Protein 4ZBD (pdb70)

Radius of gyration: 20.76 Å; Cα contacts (8 Å, |Δi|>4): 678; chains: 2; bounding box: 50×50×58 Å

Sequence (438 aa):
SHGKKQFTLYTHKGGPNGWKVTIVLEELGLTYESIFLDFQKGEHKAPEYLKVNPNGRIPALIDHKNNDYTVWESNAIIQYLVDKYDKKDRKVSVAPGTNEYYTQLQWLYFQASGQGPYYGQAAWFSVYHPEKVPSAIERYRNEIKRVLGVLESVLSKQEFLVDGKATVADFSFLLPWNEGAAKFLLEGSQFEEEEFPATAKWHKKKLLERPAIAKVWEERAKVSSHGKQFTLYTHKGGPNGWKVTIVLEELGLTYESIFLDFQKGEHKAPEYLKVNPNGRIPALIDHKNNDYTVWESNAIIQYLVDKYDKDRKKVSVAPGTNEYYTQLQWLYFQASGQGPYYGQAAWFSVYHPEKVPSAIERYRNEIKRVLGVLESVLSKKQEFLVDGKATVADFSFLPWNEGAAKFLLEGSQFEEEFPATAKWHKKLLERPAIAKVWEERAKVS

InterPro domains:
  IPR004045 Glutathione S-transferase, N-terminal [PF02798] (6-82)
  IPR004045 Glutathione S-transferase, N-terminal [PS50404] (5-89)
  IPR004046 Glutathione S-transferase, C-terminal [PF00043] (119-207)
  IPR010987 Glutathione S-transferase, C-terminal-like [PS50405] (96-222)
  IPR036249 Thioredoxin-like superfamily [SSF52833] (6-89)
  IPR036282 Glutathione S-transferase, C-terminal domain superfamily [SSF47616] (97-217)
  IPR040079 Glutathione transferase family [SFLDS00019] (6-219)

Solvent-accessible surface area: 18292 Å² total; per-residue (Å²): 158,53,83,88,16,0,9,0,36,3,36,98,47,22,29,45,0,7,4,0,7,0,0,0,29,33,27,62,27,70,48,64,35,64,60,18,46,66,164,161,27,63,33,88,25,105,122,7,66,174,18,3,36,3,0,107,20,4,0,0,26,0,70,153,28,147,81,27,45,0,8,27,10,1,0,0,0,0,3,0,0,11,75,54,6,139,116,44,149,3,0,18,40,60,71,49,56,94,6,16,32,0,1,8,10,0,0,0,1,11,16,5,0,9,12,16,0,14,6,1,16,73,6,49,99,143,20,123,86,169,7,86,36,0,21,106,54,0,70,86,30,0,58,66,0,0,28,9,0,31,50,17,15,72,173,57,123,37,4,10,95,66,76,10,0,0,0,0,1,0,0,0,5,27,0,16,3,0,11,138,121,5,5,110,67,55,54,4,75,133,81,20,80,25,0,13,129,15,7,115,112,4,29,96,73,118,19,0,34,118,2,35,131,74,56,75,163,37,109,167,60,79,77,18,0,8,0,38,2,38,103,53,21,28,46,0,3,5,0,2,0,0,0,31,24,15,64,27,75,34,58,25,64,52,18,45,64,162,154,27,63,31,89,38,98,119,10,66,158,27,3,35,4,0,106,21,4,0,0,25,0,72,158,23,149,81,25,45,0,8,28,10,1,0,0,0,0,2,0,0,13,80,54,0,140,118,50,95,1,0,18,37,61,70,51,58,92,5,17,32,0,2,8,9,0,0,0,1,11,15,5,0,8,12,18,0,15,6,0,13,78,0,27,73,136,13,126,87,127,5,101,33,0,31,98,54,0,64,81,29,0,60,66,0,0,28,9,0,29,52,14,15,74,168,56,119,37,4,12,88,61,72,12,0,0,0,0,1,0,0,0,4,31,0,14,9,0,10,144,110,4,3,100,68,68,55,4,72,137,80,21,80,26,0,12,127,13,8,117,106,4,28,98,71,120,19,0,34,125,2,33,125,44,65,66,156,32,122

Organism: Phanerodontia chrysosporium (NCBI:txid2822231)

Secondary structure (DSSP, 8-state):
--S-SEEEEE-SSSHHHHHHHHHHHHTT--EEEEE--TTTTGGGSHHHHTT-TT--S-EEEETTTTTEEEESHHHHHHHHHHHH-TT-SSSPPTTSHHHHHHHHHHHHIIIIIHHHHHHHHIIIIISSS--HHHHHHHHHHHHHHHHHHHHHHTTSSSSSTTS--HHHHTTHHHHHHIIIIISSTTHHHHH-HHHHHHHHHHHTSHHHHHHHHHHHHH-/----SEEEEE-SSSHHHHHHHHHHHHTT--EEEEE--GGGTGGGSHHHHTT-TT--S-EEEETTTTTEEEESHHHHHHHHHHHH-TT-SSSPPTTSHHHHHHHHHHHHIIIIIHHHHHHHHIIIII-SS--HHHHHHHHHHHHHHHHHHHHHHTTSSSSSTTS--HHHHHTHHHHHHIIIIIS-TTHHHHH-HHHHHHHHHHHTSHHHHHHHHHHHHH-

Nearest PDB structures (foldseek):
  4zb8-assembly1_A  TM=1.001E+00  e=1.700E-34  Phanerodontia chrysosporium
  4zb6-assembly2_C  TM=9.912E-01  e=2.508E-31  Phanerodontia chrysosporium
  4zba-assembly2_C  TM=9.817E-01  e=4.103E-26  Phanerodontia chrysosporium
  3gx0-assembly1_A-2  TM=9.284E-01  e=1.016E-16  Escherichia coli K-12
  5hfk-assembly1_B  TM=9.288E-01  e=1.316E-16  Escherichia coli K-12

CATH classification: 3.40.30.10 (+1 more: 1.20.1050.10)

Structure (mmCIF, N/CA/C/O backbone):
data_4ZBD
#
_entry.id   4ZBD
#
_cell.length_a   93.455
_cell.length_b   50.096
_cell.length_c   97.141
_cell.angle_alpha   90.00
_cell.angle_beta   96.03
_cell.angle_gamma   90.00
#
_symmetry.space_group_name_H-M   'C 1 2 1'
#
loop_
_entity.id
_entity.type
_entity.pdbx_description
1 polymer PcUre2p6
2 non-polymer GLUTATHIONE
3 water water
#
loop_
_atom_site.group_PDB
_atom_site.id
_atom_site.type_symbol
_atom_site.label_atom_id
_atom_site.label_alt_id
_atom_site.label_comp_id
_atom_site.label_asym_id
_atom_site.label_entity_id
_atom_site.label_seq_id
_atom_site.pdbx_PDB_ins_code
_atom_site.Cartn_x
_atom_site.Cartn_y
_atom_site.Cartn_z
_atom_site.occupancy
_atom_site.B_iso_or_equiv
_atom_site.auth_seq_id
_atom_site.auth_comp_id
_atom_site.auth_asym_id
_atom_site.auth_atom_id
_atom_site.pdbx_PDB_model_num
ATOM 1 N N . SER A 1 2 ? 12.379 21.983 48.388 1.00 43.94 2 SER A N 1
ATOM 2 C CA . SER A 1 2 ? 11.537 22.234 49.549 1.00 42.06 2 SER A CA 1
ATOM 3 C C . SER A 1 2 ? 11.563 21.077 50.542 1.00 35.60 2 SER A C 1
ATOM 4 O O . SER A 1 2 ? 10.803 21.101 51.514 1.00 36.28 2 SER A O 1
ATOM 12 N N . HIS A 1 3 ? 12.434 20.081 50.333 1.00 26.48 3 HIS A N 1
ATOM 13 C CA . HIS A 1 3 ? 12.290 18.828 51.084 1.00 19.88 3 HIS A CA 1
ATOM 14 C C . HIS A 1 3 ? 13.514 17.941 51.412 1.00 18.26 3 HIS A C 1
ATOM 15 O O . HIS A 1 3 ? 13.365 16.878 52.008 1.00 19.42 3 HIS A O 1
ATOM 29 N N . GLY A 1 4 ? 14.701 18.366 51.044 1.00 16.51 4 GLY A N 1
ATOM 30 C CA . GLY A 1 4 ? 15.905 17.633 51.385 1.00 10.84 4 GLY A CA 1
ATOM 31 C C . GLY A 1 4 ? 16.217 16.374 50.583 1.00 8.89 4 GLY A C 1
ATOM 32 O O . GLY A 1 4 ? 17.209 15.723 50.873 1.00 12.56 4 GLY A O 1
ATOM 36 N N A LYS A 1 5 ? 15.373 16.027 49.613 0.32 8.74 5 LYS A N 1
ATOM 37 N N B LYS A 1 5 ? 15.387 16.046 49.594 0.68 7.57 5 LYS A N 1
ATOM 38 C CA A LYS A 1 5 ? 15.582 14.835 48.793 0.32 9.20 5 LYS A CA 1
ATOM 39 C CA B LYS A 1 5 ? 15.587 14.852 48.776 0.68 7.33 5 LYS A CA 1
ATOM 40 C C A LYS A 1 5 ? 16.152 15.243 47.442 0.32 8.32 5 LYS A C 1
ATOM 41 C C B LYS A 1 5 ? 16.136 15.241 47.421 0.68 7.52 5 LYS A C 1
ATOM 42 O O A LYS A 1 5 ? 15.892 16.344 46.960 0.32 8.35 5 LYS A O 1
ATOM 43 O O B LYS A 1 5 ? 15.827 16.309 46.900 0.68 7.15 5 LYS A O 1
ATOM 80 N N . GLN A 1 6 ? 16.914 14.350 46.815 1.00 7.01 6 GLN A N 1
ATOM 81 C CA . GLN A 1 6 ? 17.520 14.669 45.529 1.00 6.82 6 GLN A CA 1
ATOM 82 C C . GLN A 1 6 ? 16.470 14.897 44.449 1.00 6.71 6 GLN A C 1
ATOM 83 O O . GLN A 1 6 ? 16.625 15.796 43.611 1.00 7.01 6 GLN A O 1
ATOM 97 N N . PHE A 1 7 ? 15.412 14.083 44.457 1.00 5.97 7 PHE A N 1
ATOM 98 C CA . PHE A 1 7 ? 14.407 14.132 43.404 1.00 5.94 7 PHE A CA 1
ATOM 99 C C . PHE A 1 7 ? 13.034 14.452 43.934 1.00 6.26 7 PHE A C 1
ATOM 100 O O . PHE A 1 7 ? 12.657 14.051 45.033 1.00 7.43 7 PHE A O 1
ATOM 117 N N . THR A 1 8 ? 12.241 15.097 43.080 1.00 6.34 8 THR A N 1
ATOM 118 C CA . THR A 1 8 ? 10.798 15.117 43.211 1.00 6.53 8 THR A CA 1
ATOM 119 C C . THR A 1 8 ? 10.263 14.142 42.134 1.00 6.45 8 THR A C 1
ATOM 120 O O . THR A 1 8 ? 10.608 14.260 40.951 1.00 6.61 8 THR A O 1
ATOM 131 N N . LEU A 1 9 ? 9.447 13.190 42.563 1.00 6.48 9 LEU A N 1
ATOM 132 C CA . LEU A 1 9 ? 8.826 12.194 41.701 1.00 5.89 9 LEU A CA 1
ATOM 133 C C . LEU A 1 9 ? 7.330 12.403 41.742 1.00 5.98 9 LEU A C 1
ATOM 134 O O . LEU A 1 9 ? 6.689 12.184 42.772 1.00 6.69 9 LEU A O 1
ATOM 150 N N . TYR A 1 10 ? 6.756 12.806 40.606 1.00 5.78 10 TYR A N 1
ATOM 151 C CA . TYR A 1 10 ? 5.307 12.855 40.427 1.00 5.92 10 TYR A CA 1
ATOM 152 C C . TYR A 1 10 ? 4.839 11.468 40.043 1.00 5.23 10 TYR A C 1
ATOM 153 O O . TYR A 1 10 ? 5.352 10.871 39.100 1.00 6.03 10 TYR A O 1
ATOM 171 N N . THR A 1 11 ? 3.879 10.963 40.803 1.00 6.27 11 THR A N 1
ATOM 172 C CA . THR A 1 11 ? 3.493 9.577 40.713 1.00 5.34 11 THR A CA 1
ATOM 173 C C . THR A 1 11 ? 2.004 9.410 41.076 1.00 6.74 11 THR A C 1
ATOM 174 O O . THR A 1 11 ? 1.247 10.388 41.100 1.00 7.23 11 THR A O 1
ATOM 185 N N . HIS A 1 12 ? 1.601 8.164 41.270 1.00 7.07 12 HIS A N 1
ATOM 186 C CA . HIS A 1 12 ? 0.225 7.795 41.540 1.00 7.15 12 HIS A CA 1
ATOM 187 C C . HIS A 1 12 ? 0.244 6.575 42.427 1.00 8.23 12 HIS A C 1
ATOM 188 O O . HIS A 1 12 ? 1.133 5.717 42.308 1.00 8.92 12 HIS A O 1
ATOM 202 N N . LYS A 1 13 ? -0.695 6.493 43.359 1.00 8.95 13 LYS A N 1
ATOM 203 C CA . LYS A 1 13 ? -0.652 5.400 44.325 1.00 10.40 13 LYS A CA 1
ATOM 204 C C . LYS A 1 13 ? -0.896 4.018 43.723 1.00 10.62 13 LYS A C 1
ATOM 205 O O . LYS A 1 13 ? -0.284 3.049 44.159 1.00 12.25 13 LYS A O 1
ATOM 224 N N . GLY A 1 14 ? -1.782 3.926 42.737 1.00 11.58 14 GLY A N 1
ATOM 225 C CA . GLY A 1 14 ? -2.213 2.632 42.221 1.00 14.03 14 GLY A CA 1
ATOM 226 C C . GLY A 1 14 ? -1.569 2.173 40.921 1.00 13.14 14 GLY A C 1
ATOM 227 O O . GLY A 1 14 ? -1.292 0.989 40.728 1.00 15.07 14 GLY A O 1
ATOM 231 N N . GLY A 1 15 ? -1.322 3.104 40.016 1.00 11.67 15 GLY A N 1
ATOM 232 C CA . GLY A 1 15 ? -0.861 2.734 38.692 1.00 10.04 15 GLY A CA 1
ATOM 233 C C . GLY A 1 15 ? 0.545 2.155 38.694 1.00 8.29 15 GLY A C 1
ATOM 234 O O . GLY A 1 15 ? 1.309 2.387 39.600 1.00 10.66 15 GLY A O 1
ATOM 238 N N . PRO A 1 16 ? 0.913 1.399 37.663 1.00 7.65 16 PRO A N 1
ATOM 239 C CA . PRO A 1 16 ? 2.212 0.722 37.684 1.00 7.09 16 PRO A CA 1
ATOM 240 C C . PRO A 1 16 ? 3.436 1.609 37.396 1.00 5.88 16 PRO A C 1
ATOM 241 O O . PRO A 1 16 ? 4.531 1.281 37.844 1.00 7.03 16 PRO A O 1
ATOM 252 N N . ASN A 1 17 ? 3.267 2.700 36.660 1.00 6.07 17 ASN A N 1
ATOM 253 C CA . ASN A 1 17 ? 4.430 3.343 36.057 1.00 5.72 17 ASN A CA 1
ATOM 254 C C . ASN A 1 17 ? 5.253 4.216 36.983 1.00 5.02 17 ASN A C 1
ATOM 255 O O . ASN A 1 17 ? 6.459 4.348 36.783 1.00 6.33 17 ASN A O 1
ATOM 266 N N . GLY A 1 18 ? 4.626 4.793 37.997 1.00 5.75 18 GLY A N 1
ATOM 267 C CA . GLY A 1 18 ? 5.393 5.499 39.015 1.00 5.56 18 GLY A CA 1
ATOM 268 C C . GLY A 1 18 ? 6.180 4.537 39.881 1.00 5.38 18 GLY A C 1
ATOM 269 O O . GLY A 1 18 ? 7.333 4.776 40.216 1.00 6.30 18 GLY A O 1
ATOM 273 N N . TRP A 1 19 ? 5.561 3.422 40.263 1.00 5.54 19 TRP A N 1
ATOM 274 C CA . TRP A 1 19 ? 6.259 2.410 41.024 1.00 6.29 19 TRP A CA 1
ATOM 275 C C . TRP A 1 19 ? 7.458 1.848 40.261 1.00 5.85 19 TRP A C 1
ATOM 276 O O . TRP A 1 19 ? 8.473 1.510 40.855 1.00 5.82 19 TRP A O 1
ATOM 297 N N . LYS A 1 20 ? 7.345 1.750 38.943 1.00 5.21 20 LYS A N 1
ATOM 298 C CA . LYS A 1 20 ? 8.463 1.330 38.109 1.00 4.77 20 LYS A CA 1
ATOM 299 C C . LYS A 1 20 ? 9.708 2.188 38.343 1.00 4.99 20 LYS A C 1
ATOM 300 O O . LYS A 1 20 ? 10.820 1.687 38.496 1.00 5.62 20 LYS A O 1
ATOM 319 N N . VAL A 1 21 ? 9.519 3.495 38.339 1.00 5.05 21 VAL A N 1
ATOM 320 C CA . VAL A 1 21 ? 10.627 4.404 38.596 1.00 4.82 21 VAL A CA 1
ATOM 321 C C . VAL A 1 21 ? 11.107 4.312 40.062 1.00 5.15 21 VAL A C 1
ATOM 322 O O . VAL A 1 21 ? 12.309 4.333 40.321 1.00 5.61 21 VAL A O 1
ATOM 335 N N . THR A 1 22 ? 10.180 4.183 40.993 1.00 5.56 22 THR A N 1
ATOM 336 C CA . THR A 1 22 ? 10.521 4.092 42.400 1.00 5.54 22 THR A CA 1
ATOM 337 C C . THR A 1 22 ? 11.443 2.892 42.656 1.00 5.15 22 THR A C 1
ATOM 338 O O . THR A 1 22 ? 12.382 2.991 43.430 1.00 5.76 22 THR A O 1
ATOM 349 N N . ILE A 1 23 ? 11.172 1.771 42.001 1.00 5.45 23 ILE A N 1
ATOM 350 C CA . ILE A 1 23 ? 12.051 0.604 42.077 1.00 6.14 23 ILE A CA 1
ATOM 351 C C . ILE A 1 23 ? 13.501 0.973 41.765 1.00 5.33 23 ILE A C 1
ATOM 352 O O . ILE A 1 23 ? 14.419 0.588 42.488 1.00 5.76 23 ILE A O 1
ATOM 368 N N . VAL A 1 24 ? 13.700 1.731 40.700 1.00 5.38 24 VAL A N 1
ATOM 369 C CA . VAL A 1 24 ? 15.027 2.078 40.262 1.00 6.14 24 VAL A CA 1
ATOM 370 C C . VAL A 1 24 ? 15.672 3.073 41.226 1.00 5.52 24 VAL A C 1
ATOM 371 O O . VAL A 1 24 ? 16.844 2.931 41.586 1.00 5.82 24 VAL A O 1
ATOM 384 N N . LEU A 1 25 ? 14.918 4.080 41.667 1.00 5.78 25 LEU A N 1
ATOM 385 C CA . LEU A 1 25 ? 15.437 5.023 42.649 1.00 5.98 25 LEU A CA 1
ATOM 386 C C . LEU A 1 25 ? 15.940 4.287 43.886 1.00 6.61 25 LEU A C 1
ATOM 387 O O . LEU A 1 25 ? 17.018 4.577 44.398 1.00 6.81 25 LEU A O 1
ATOM 403 N N . GLU A 1 26 ? 15.164 3.324 44.369 1.00 6.42 26 GLU A N 1
ATOM 404 C CA . GLU A 1 26 ? 15.541 2.587 45.572 1.00 6.64 26 GLU A CA 1
ATOM 405 C C . GLU A 1 26 ? 16.726 1.668 45.310 1.00 6.57 26 GLU A C 1
ATOM 406 O O . GLU A 1 26 ? 17.631 1.607 46.136 1.00 7.46 26 GLU A O 1
ATOM 418 N N . GLU A 1 27 ? 16.735 0.950 44.194 1.00 6.10 27 GLU A N 1
ATOM 419 C CA . GLU A 1 27 ? 17.893 0.133 43.844 1.00 6.57 27 GLU A CA 1
ATOM 420 C C . GLU A 1 27 ? 19.169 0.950 43.796 1.00 6.66 27 GLU A C 1
ATOM 421 O O . GLU A 1 27 ? 20.224 0.448 44.149 1.00 8.45 27 GLU A O 1
ATOM 433 N N . LEU A 1 28 ? 19.078 2.209 43.382 1.00 6.40 28 LEU A N 1
ATOM 434 C CA . LEU A 1 28 ? 20.255 3.080 43.297 1.00 6.84 28 LEU A CA 1
ATOM 435 C C . LEU A 1 28 ? 20.570 3.829 44.597 1.00 6.81 28 LEU A C 1
ATOM 436 O O . LEU A 1 28 ? 21.534 4.594 44.665 1.00 8.28 28 LEU A O 1
ATOM 452 N N . GLY A 1 29 ? 19.768 3.606 45.630 1.00 6.92 29 GLY A N 1
ATOM 453 C CA . GLY A 1 29 ? 20.014 4.256 46.909 1.00 7.95 29 GLY A CA 1
ATOM 454 C C . GLY A 1 29 ? 19.810 5.765 46.907 1.00 8.09 29 GLY A C 1
ATOM 455 O O . GLY A 1 29 ? 20.431 6.468 47.682 1.00 9.77 29 GLY A O 1
ATOM 459 N N . LEU A 1 30 ? 18.930 6.264 46.048 1.00 7.13 30 LEU A N 1
ATOM 460 C CA . LEU A 1 30 ? 18.709 7.686 45.880 1.00 7.09 30 LEU A CA 1
ATOM 461 C C . LEU A 1 30 ? 17.525 8.138 46.720 1.00 7.93 30 LEU A C 1
ATOM 462 O O . LEU A 1 30 ? 16.625 7.349 47.045 1.00 9.01 30 LEU A O 1
ATOM 478 N N . THR A 1 31 ? 17.507 9.423 47.070 1.00 7.40 31 THR A N 1
ATOM 479 C CA . THR A 1 31 ? 16.426 9.980 47.882 1.00 7.65 31 THR A CA 1
ATOM 480 C C . THR A 1 31 ? 15.431 10.735 47.009 1.00 7.14 31 THR A C 1
ATOM 481 O O . THR A 1 31 ? 15.802 11.395 46.024 1.00 6.95 31 THR A O 1
ATOM 492 N N . TYR A 1 32 ? 14.157 10.628 47.365 1.00 7.63 32 TYR A N 1
ATOM 493 C CA . TYR A 1 32 ? 13.090 11.181 46.545 1.00 6.78 32 TYR A CA 1
ATOM 494 C C . TYR A 1 32 ? 11.880 11.509 47.397 1.00 7.65 32 TYR A C 1
ATOM 495 O O . TYR A 1 32 ? 11.580 10.825 48.366 1.00 9.74 32 TYR A O 1
ATOM 513 N N . GLU A 1 33 ? 11.199 12.576 47.003 1.00 7.45 33 GLU A N 1
ATOM 514 C CA . GLU A 1 33 ? 9.912 12.981 47.544 1.00 8.12 33 GLU A CA 1
ATOM 515 C C . GLU A 1 33 ? 8.862 12.596 46.521 1.00 7.46 33 GLU A C 1
ATOM 516 O O . GLU A 1 33 ? 8.912 13.066 45.394 1.00 9.16 33 GLU A O 1
ATOM 528 N N . SER A 1 34 ? 7.942 11.718 46.907 1.00 7.83 34 SER A N 1
ATOM 529 C CA . SER A 1 34 ? 6.869 11.290 46.019 1.00 7.59 34 SER A CA 1
ATOM 530 C C . SER A 1 34 ? 5.667 12.188 46.198 1.00 7.66 34 SER A C 1
ATOM 531 O O . SER A 1 34 ? 5.170 12.368 47.307 1.00 10.66 34 SER A O 1
ATOM 539 N N . ILE A 1 35 ? 5.215 12.763 45.086 1.00 7.46 35 ILE A N 1
ATOM 540 C CA . ILE A 1 35 ? 3.999 13.543 45.047 1.00 8.84 35 ILE A CA 1
ATOM 541 C C . ILE A 1 35 ? 2.967 12.675 44.316 1.00 7.62 35 ILE A C 1
ATOM 542 O O . ILE A 1 35 ? 3.079 12.439 43.106 1.00 7.67 35 ILE A O 1
ATOM 558 N N . PHE A 1 36 ? 1.993 12.159 45.061 1.00 7.82 36 PHE A N 1
ATOM 559 C CA . PHE A 1 36 ? 0.969 11.262 44.497 1.00 8.81 36 PHE A CA 1
ATOM 560 C C . PHE A 1 36 ? -0.183 12.116 43.979 1.00 8.89 36 PHE A C 1
ATOM 561 O O . PHE A 1 36 ? -0.871 12.766 44.761 1.00 12.35 36 PHE A O 1
ATOM 578 N N . LEU A 1 37 ? -0.389 12.121 42.669 1.00 8.51 37 LEU A N 1
ATOM 579 C CA . LEU A 1 37 ? -1.461 12.920 42.075 1.00 9.99 37 LEU A CA 1
ATOM 580 C C . LEU A 1 37 ? -2.786 12.195 42.206 1.00 10.87 37 LEU A C 1
ATOM 581 O O . LEU A 1 37 ? -2.871 10.965 42.105 1.00 12.52 37 LEU A O 1
ATOM 597 N N . ASP A 1 38 ? -3.824 12.983 42.422 1.00 13.04 38 ASP A N 1
ATOM 598 C CA . ASP A 1 38 ? -5.189 12.478 42.518 1.00 15.75 38 ASP A CA 1
ATOM 599 C C . ASP A 1 38 ? -5.863 12.628 41.166 1.00 14.22 38 ASP A C 1
ATOM 600 O O . ASP A 1 38 ? -6.212 13.739 40.752 1.00 13.05 38 ASP A O 1
ATOM 609 N N . PHE A 1 39 ? -6.000 11.516 40.452 1.00 14.18 39 PHE A N 1
ATOM 610 C CA . PHE A 1 39 ? -6.572 11.550 39.109 1.00 12.77 39 PHE A CA 1
ATOM 611 C C . PHE A 1 39 ? -8.060 11.895 39.154 1.00 13.50 39 PHE A C 1
ATOM 612 O O . PHE A 1 39 ? -8.582 12.506 38.233 1.00 14.05 39 PHE A O 1
ATOM 629 N N . GLN A 1 40 ? -8.757 11.520 40.222 1.00 15.75 40 GLN A N 1
ATOM 630 C CA . GLN A 1 40 ? -10.194 11.789 40.311 1.00 19.06 40 GLN A CA 1
ATOM 631 C C . GLN A 1 40 ? -10.449 13.286 40.416 1.00 18.32 40 GLN A C 1
ATOM 632 O O . GLN A 1 40 ? -11.503 13.774 39.999 1.00 19.92 40 GLN A O 1
ATOM 646 N N . LYS A 1 41 ? -9.486 14.013 40.973 1.00 16.94 41 LYS A N 1
ATOM 647 C CA . LYS A 1 41 ? -9.555 15.471 41.042 1.00 17.00 41 LYS A CA 1
ATOM 648 C C . LYS A 1 41 ? -8.935 16.142 39.808 1.00 15.64 41 LYS A C 1
ATOM 649 O O . LYS A 1 41 ? -8.866 17.367 39.734 1.00 17.20 41 LYS A O 1
ATOM 668 N N . GLY A 1 42 ? -8.487 15.346 38.845 1.00 13.19 42 GLY A N 1
ATOM 669 C CA . GLY A 1 42 ? -7.907 15.864 37.619 1.00 11.71 42 GLY A CA 1
ATOM 670 C C . GLY A 1 42 ? -6.552 16.514 37.782 1.00 10.69 42 GLY A C 1
ATOM 671 O O . GLY A 1 42 ? -6.160 17.326 36.947 1.00 9.63 42 GLY A O 1
ATOM 675 N N . GLU A 1 43 ? -5.824 16.166 38.835 1.00 10.40 43 GLU A N 1
ATOM 676 C CA . GLU A 1 43 ? -4.569 16.849 39.104 1.00 9.61 43 GLU A CA 1
ATOM 677 C C . GLU A 1 43 ? -3.524 16.638 37.989 1.00 9.06 43 GLU A C 1
ATOM 678 O O . GLU A 1 43 ? -2.672 17.490 37.765 1.00 9.73 43 GLU A O 1
ATOM 690 N N . HIS A 1 44 ? -3.566 15.487 37.335 1.00 8.60 44 HIS A N 1
ATOM 691 C CA . HIS A 1 44 ? -2.636 15.197 36.251 1.00 8.07 44 HIS A CA 1
ATOM 692 C C . HIS A 1 44 ? -2.906 16.007 34.997 1.00 7.43 44 HIS A C 1
ATOM 693 O O . HIS A 1 44 ? -2.056 16.067 34.116 1.00 7.17 44 HIS A O 1
ATOM 707 N N . LYS A 1 45 ? -4.093 16.615 34.923 1.00 7.67 45 LYS A N 1
ATOM 708 C CA . LYS A 1 45 ? -4.457 17.436 33.784 1.00 8.48 45 LYS A CA 1
ATOM 709 C C . LYS A 1 45 ? -4.505 18.918 34.121 1.00 9.84 45 LYS A C 1
ATOM 710 O O . LYS A 1 45 ? -4.798 19.729 33.244 1.00 11.18 45 LYS A O 1
ATOM 729 N N . ALA A 1 46 ? -4.184 19.266 35.363 1.00 8.67 46 ALA A N 1
ATOM 730 C CA . ALA A 1 46 ? -4.217 20.647 35.816 1.00 10.56 46 ALA A CA 1
ATOM 731 C C . ALA A 1 46 ? -2.992 21.393 35.308 1.00 9.85 46 ALA A C 1
ATOM 732 O O . ALA A 1 46 ? -1.917 20.815 35.137 1.00 7.95 46 ALA A O 1
ATOM 739 N N . PRO A 1 47 ? -3.134 22.700 35.078 1.00 11.89 47 PRO A N 1
ATOM 740 C CA . PRO A 1 47 ? -2.007 23.497 34.564 1.00 11.81 47 PRO A CA 1
ATOM 741 C C . PRO A 1 47 ? -0.723 23.363 35.393 1.00 10.00 47 PRO A C 1
ATOM 742 O O . PRO A 1 47 ? 0.376 23.343 34.826 1.00 9.72 47 PRO A O 1
ATOM 753 N N . GLU A 1 48 ? -0.865 23.238 36.710 1.00 10.71 48 GLU A N 1
ATOM 754 C CA . GLU A 1 48 ? 0.275 23.094 37.610 1.00 11.56 48 GLU A CA 1
ATOM 755 C C . GLU A 1 48 ? 1.127 21.875 37.270 1.00 9.14 48 GLU A C 1
ATOM 756 O O . GLU A 1 48 ? 2.336 21.898 37.466 1.00 11.63 48 GLU A O 1
ATOM 768 N N . TYR A 1 49 ? 0.501 20.808 36.793 1.00 7.70 49 TYR A N 1
ATOM 769 C CA . TYR A 1 49 ? 1.255 19.620 36.404 1.00 6.91 49 TYR A CA 1
ATOM 770 C C . TYR A 1 49 ? 1.620 19.617 34.918 1.00 6.38 49 TYR A C 1
ATOM 771 O O . TYR A 1 49 ? 2.660 19.068 34.544 1.00 6.51 49 TYR A O 1
ATOM 789 N N . LEU A 1 50 ? 0.787 20.216 34.070 1.00 6.84 50 LEU A N 1
ATOM 790 C CA . LEU A 1 50 ? 1.109 20.245 32.648 1.00 7.47 50 LEU A CA 1
ATOM 791 C C . LEU A 1 50 ? 2.422 20.955 32.362 1.00 7.21 50 LEU A C 1
ATOM 792 O O . LEU A 1 50 ? 3.080 20.638 31.367 1.00 7.82 50 LEU A O 1
ATOM 808 N N . LYS A 1 51 ? 2.810 21.911 33.212 1.00 7.75 51 LYS A N 1
ATOM 809 C CA . LYS A 1 51 ? 4.126 22.556 33.048 1.00 8.42 51 LYS A CA 1
ATOM 810 C C . LYS A 1 51 ? 5.281 21.598 33.334 1.00 7.14 51 LYS A C 1
ATOM 811 O O . LYS A 1 51 ? 6.393 21.847 32.900 1.00 9.76 51 LYS A O 1
ATOM 830 N N . VAL A 1 52 ? 5.007 20.519 34.063 1.00 5.92 52 VAL A N 1
ATOM 831 C CA . VAL A 1 52 ? 5.998 19.488 34.345 1.00 6.15 52 VAL A CA 1
ATOM 832 C C . VAL A 1 52 ? 5.999 18.426 33.243 1.00 5.36 52 VAL A C 1
ATOM 833 O O . VAL A 1 52 ? 7.056 18.088 32.713 1.00 6.62 52 VAL A O 1
ATOM 846 N N . ASN A 1 53 ? 4.812 17.944 32.872 1.00 5.68 53 ASN A N 1
ATOM 847 C CA . ASN A 1 53 ? 4.681 16.987 31.782 1.00 5.19 53 ASN A CA 1
ATOM 848 C C . ASN A 1 53 ? 3.483 17.395 30.941 1.00 5.40 53 ASN A C 1
ATOM 849 O O . ASN A 1 53 ? 2.352 17.250 31.379 1.00 4.98 53 ASN A O 1
ATOM 860 N N . PRO A 1 54 ? 3.729 17.927 29.728 1.00 5.04 54 PRO A N 1
ATOM 861 C CA . PRO A 1 54 ? 2.596 18.366 28.908 1.00 5.02 54 PRO A CA 1
ATOM 862 C C . PRO A 1 54 ? 1.678 17.213 28.469 1.00 4.98 54 PRO A C 1
ATOM 863 O O . PRO A 1 54 ? 0.554 17.495 28.033 1.00 5.65 54 PRO A O 1
ATOM 874 N N . ASN A 1 55 ? 2.129 15.967 28.582 1.00 4.53 55 ASN A N 1
ATOM 875 C CA . ASN A 1 55 ? 1.276 14.826 28.324 1.00 4.46 55 ASN A CA 1
ATOM 876 C C . ASN A 1 55 ? 0.257 14.604 29.433 1.00 4.66 55 ASN A C 1
ATOM 877 O O . ASN A 1 55 ? -0.708 13.882 29.246 1.00 5.02 55 ASN A O 1
ATOM 888 N N . GLY A 1 56 ? 0.490 15.155 30.618 1.00 4.51 56 GLY A N 1
ATOM 889 C CA . GLY A 1 56 ? -0.507 15.001 31.659 1.00 4.69 56 GLY A CA 1
ATOM 890 C C . GLY A 1 56 ? -0.648 13.566 32.152 1.00 4.87 56 GLY A C 1
ATOM 891 O O . GLY A 1 56 ? -1.757 13.097 32.430 1.00 5.89 56 GLY A O 1
ATOM 895 N N . ARG A 1 57 ? 0.476 12.854 32.253 1.00 4.78 57 ARG A N 1
ATOM 896 C CA . ARG A 1 57 ? 0.544 11.514 32.811 1.00 4.45 57 ARG A CA 1
ATOM 897 C C . ARG A 1 57 ? 1.738 11.444 33.742 1.00 4.56 57 ARG A C 1
ATOM 898 O O . ARG A 1 57 ? 2.680 12.240 33.613 1.00 5.35 57 ARG A O 1
ATOM 919 N N . ILE A 1 58 ? 1.691 10.537 34.693 1.00 4.68 58 ILE A N 1
ATOM 920 C CA . ILE A 1 58 ? 2.819 10.277 35.575 1.00 4.63 58 ILE A CA 1
ATOM 921 C C . ILE A 1 58 ? 3.554 9.039 35.061 1.00 4.25 58 ILE A C 1
ATOM 922 O O . ILE A 1 58 ? 2.971 8.194 34.403 1.00 5.00 58 ILE A O 1
ATOM 938 N N . PRO A 1 59 ? 4.838 8.885 35.401 1.00 4.31 59 PRO A N 1
ATOM 939 C CA . PRO A 1 59 ? 5.643 9.728 36.268 1.00 4.33 59 PRO A CA 1
ATOM 940 C C . PRO A 1 59 ? 6.367 10.875 35.544 1.00 4.52 59 PRO A C 1
ATOM 941 O O . PRO A 1 59 ? 6.504 10.899 34.314 1.00 4.94 59 PRO A O 1
ATOM 952 N N . ALA A 1 60 ? 6.855 11.800 36.363 1.00 4.27 60 ALA A N 1
ATOM 953 C CA . ALA A 1 60 ? 7.797 12.839 35.946 1.00 5.42 60 ALA A CA 1
ATOM 954 C C . ALA A 1 60 ? 8.803 12.996 37.094 1.00 4.44 60 ALA A C 1
ATOM 955 O O . ALA A 1 60 ? 8.440 12.817 38.262 1.00 5.78 60 ALA A O 1
ATOM 962 N N . LEU A 1 61 ? 10.039 13.323 36.759 1.00 4.66 61 LEU A N 1
ATOM 963 C CA . LEU A 1 61 ? 11.127 13.438 37.717 1.00 5.24 61 LEU A CA 1
ATOM 964 C C . LEU A 1 61 ? 11.828 14.786 37.594 1.00 5.42 61 LEU A C 1
ATOM 965 O O . LEU A 1 61 ? 12.129 15.217 36.471 1.00 6.00 61 LEU A O 1
ATOM 981 N N . ILE A 1 62 ? 12.086 15.436 38.733 1.00 5.14 62 ILE A N 1
ATOM 982 C CA . ILE A 1 62 ? 12.910 16.638 38.801 1.00 5.67 62 ILE A CA 1
ATOM 983 C C . ILE A 1 62 ? 14.138 16.314 39.635 1.00 5.57 62 ILE A C 1
ATOM 984 O O . ILE A 1 62 ? 14.019 15.812 40.751 1.00 6.16 62 ILE A O 1
ATOM 1000 N N . ASP A 1 63 ? 15.317 16.569 39.069 1.00 5.64 63 ASP A N 1
ATOM 1001 C CA . ASP A 1 63 ? 16.582 16.271 39.731 1.00 5.02 63 ASP A CA 1
ATOM 1002 C C . ASP A 1 63 ? 17.137 17.575 40.316 1.00 6.42 63 ASP A C 1
ATOM 1003 O O . ASP A 1 63 ? 17.728 18.407 39.618 1.00 6.56 63 ASP A O 1
ATOM 1012 N N . HIS A 1 64 ? 16.983 17.715 41.620 1.00 6.03 64 HIS A N 1
ATOM 1013 C CA . HIS A 1 64 ? 17.423 18.923 42.304 1.00 6.76 64 HIS A CA 1
ATOM 1014 C C . HIS A 1 64 ? 18.921 19.012 42.487 1.00 8.05 64 HIS A C 1
ATOM 1015 O O . HIS A 1 64 ? 19.398 20.050 42.933 1.00 11.17 64 HIS A O 1
ATOM 1029 N N . LYS A 1 65 ? 19.661 17.966 42.116 1.00 7.69 65 LYS A N 1
ATOM 1030 C CA . LYS A 1 65 ? 21.118 18.029 42.075 1.00 8.70 65 LYS A CA 1
ATOM 1031 C C . LYS A 1 65 ? 21.646 18.138 40.652 1.00 10.67 65 LYS A C 1
ATOM 1032 O O . LYS A 1 65 ? 22.855 17.982 40.416 1.00 14.41 65 LYS A O 1
ATOM 1051 N N . ASN A 1 66 ? 20.746 18.436 39.708 1.00 8.61 66 ASN A N 1
ATOM 1052 C CA . ASN A 1 66 ? 21.121 18.747 38.344 1.00 8.30 66 ASN A CA 1
ATOM 1053 C C . ASN A 1 66 ? 20.298 19.942 37.849 1.00 8.07 66 ASN A C 1
ATOM 1054 O O . ASN A 1 66 ? 19.632 19.877 36.809 1.00 9.41 66 ASN A O 1
ATOM 1065 N N . ASN A 1 67 ? 20.335 21.027 38.618 1.00 9.76 67 ASN A N 1
ATOM 1066 C CA . ASN A 1 67 ? 19.674 22.283 38.258 1.00 10.52 67 ASN A CA 1
ATOM 1067 C C . ASN A 1 67 ? 18.194 22.122 37.918 1.00 9.56 67 ASN A C 1
ATOM 1068 O O . ASN A 1 67 ? 17.657 22.769 37.024 1.00 11.01 67 ASN A O 1
ATOM 1079 N N . ASP A 1 68 ? 17.534 21.234 38.645 1.00 8.17 68 ASP A N 1
ATOM 1080 C CA . ASP A 1 68 ? 16.115 20.978 38.488 1.00 8.15 68 ASP A CA 1
ATOM 1081 C C . ASP A 1 68 ? 15.760 20.486 37.087 1.00 7.23 68 ASP A C 1
ATOM 1082 O O . ASP A 1 68 ? 14.625 20.698 36.609 1.00 7.47 68 ASP A O 1
ATOM 1091 N N . TYR A 1 69 ? 16.696 19.763 36.463 1.00 7.18 69 TYR A N 1
ATOM 1092 C CA . TYR A 1 69 ? 16.419 19.098 35.204 1.00 6.55 69 TYR A CA 1
ATOM 1093 C C . TYR A 1 69 ? 15.199 18.200 35.385 1.00 5.54 69 TYR A C 1
ATOM 1094 O O . TYR A 1 69 ? 15.112 17.444 36.354 1.00 6.09 69 TYR A O 1
ATOM 1112 N N . THR A 1 70 ? 14.266 18.296 34.441 1.00 5.04 70 THR A N 1
ATOM 1113 C CA . THR A 1 70 ? 12.992 17.582 34.506 1.00 5.44 70 THR A CA 1
ATOM 1114 C C . THR A 1 70 ? 12.837 16.680 33.302 1.00 4.62 70 THR A C 1
ATOM 1115 O O . THR A 1 70 ? 13.060 17.112 32.167 1.00 5.53 70 THR A O 1
ATOM 1126 N N . VAL A 1 71 ? 12.423 15.438 33.555 1.00 4.78 71 VAL A N 1
ATOM 1127 C CA . VAL A 1 71 ? 12.243 14.462 32.498 1.00 4.86 71 VAL A CA 1
ATOM 1128 C C . VAL A 1 71 ? 11.034 13.583 32.839 1.00 4.00 71 VAL A C 1
ATOM 1129 O O . VAL A 1 71 ? 10.788 13.269 33.995 1.00 4.56 71 VAL A O 1
ATOM 1142 N N . TRP A 1 72 ? 10.269 13.244 31.815 1.00 3.60 72 TRP A N 1
ATOM 1143 C CA . TRP A 1 72 ? 9.113 12.367 31.934 1.00 3.37 72 TRP A CA 1
ATOM 1144 C C . TRP A 1 72 ? 9.247 11.212 30.931 1.00 3.47 72 TRP A C 1
ATOM 1145 O O . TRP A 1 72 ? 10.230 11.149 30.181 1.00 4.30 72 TRP A O 1
ATOM 1166 N N . GLU A 1 73 ? 8.266 10.304 30.991 1.00 3.29 73 GLU A N 1
ATOM 1167 C CA . GLU A 1 73 ? 8.287 8.931 30.465 1.00 3.47 73 GLU A CA 1
ATOM 1168 C C . GLU A 1 73 ? 9.121 8.065 31.393 1.00 3.45 73 GLU A C 1
ATOM 1169 O O . GLU A 1 73 ? 10.316 8.272 31.548 1.00 4.00 73 GLU A O 1
ATOM 1181 N N . SER A 1 74 ? 8.487 7.092 32.015 1.00 3.36 74 SER A N 1
ATOM 1182 C CA . SER A 1 74 ? 9.144 6.253 33.012 1.00 3.97 74 SER A CA 1
ATOM 1183 C C . SER A 1 74 ? 10.470 5.677 32.506 1.00 3.57 74 SER A C 1
ATOM 1184 O O . SER A 1 74 ? 11.443 5.655 33.271 1.00 4.02 74 SER A O 1
ATOM 1192 N N . ASN A 1 75 ? 10.538 5.182 31.271 1.00 3.48 75 ASN A N 1
ATOM 1193 C CA . ASN A 1 75 ? 11.766 4.512 30.862 1.00 3.41 75 ASN A CA 1
ATOM 1194 C C . ASN A 1 75 ? 12.863 5.481 30.428 1.00 3.36 75 ASN A C 1
ATOM 1195 O O . ASN A 1 75 ? 14.033 5.123 30.421 1.00 4.14 75 ASN A O 1
ATOM 1206 N N . ALA A 1 76 ? 12.484 6.714 30.077 1.00 3.26 76 ALA A N 1
ATOM 1207 C CA . ALA A 1 76 ? 13.473 7.785 29.863 1.00 3.40 76 ALA A CA 1
ATOM 1208 C C . ALA A 1 76 ? 14.057 8.225 31.216 1.00 3.78 76 ALA A C 1
ATOM 1209 O O . ALA A 1 76 ? 15.273 8.402 31.351 1.00 3.88 76 ALA A O 1
ATOM 1216 N N . ILE A 1 77 ? 13.189 8.382 32.207 1.00 3.85 77 ILE A N 1
ATOM 1217 C CA . ILE A 1 77 ? 13.628 8.669 33.565 1.00 3.99 77 ILE A CA 1
ATOM 1218 C C . ILE A 1 77 ? 14.593 7.581 34.033 1.00 3.98 77 ILE A C 1
ATOM 1219 O O . ILE A 1 77 ? 15.666 7.886 34.583 1.00 3.79 77 ILE A O 1
ATOM 1235 N N . ILE A 1 78 ? 14.211 6.322 33.853 1.00 3.63 78 ILE A N 1
ATOM 1236 C CA . ILE A 1 78 ? 15.046 5.228 34.326 1.00 4.35 78 ILE A CA 1
ATOM 1237 C C . ILE A 1 78 ? 16.417 5.255 33.651 1.00 3.87 78 ILE A C 1
ATOM 1238 O O . ILE A 1 78 ? 17.448 5.049 34.309 1.00 4.38 78 ILE A O 1
ATOM 1254 N N . GLN A 1 79 ? 16.463 5.527 32.347 1.00 3.72 79 GLN A N 1
ATOM 1255 C CA . GLN A 1 79 ? 17.752 5.597 31.642 1.00 4.15 79 GLN A CA 1
ATOM 1256 C C . GLN A 1 79 ? 18.624 6.717 32.199 1.00 3.63 79 GLN A C 1
ATOM 1257 O O . GLN A 1 79 ? 19.827 6.541 32.392 1.00 4.43 79 GLN A O 1
ATOM 1271 N N . TYR A 1 80 ? 18.034 7.890 32.420 1.00 3.98 80 TYR A N 1
ATOM 1272 C CA . TYR A 1 80 ? 18.716 9.010 33.020 1.00 4.35 80 TYR A CA 1
ATOM 1273 C C . TYR A 1 80 ? 19.313 8.586 34.368 1.00 4.45 80 TYR A C 1
ATOM 1274 O O . TYR A 1 80 ? 20.488 8.849 34.645 1.00 5.20 80 TYR A O 1
ATOM 1292 N N . LEU A 1 81 ? 18.498 7.961 35.204 1.00 4.04 81 LEU A N 1
ATOM 1293 C CA . LEU A 1 81 ? 18.947 7.586 36.528 1.00 4.93 81 LEU A CA 1
ATOM 1294 C C . LEU A 1 81 ? 20.134 6.606 36.490 1.00 4.32 81 LEU A C 1
ATOM 1295 O O . LEU A 1 81 ? 21.126 6.807 37.228 1.00 5.29 81 LEU A O 1
ATOM 1311 N N . VAL A 1 82 ? 20.048 5.542 35.695 1.00 4.90 82 VAL A N 1
ATOM 1312 C CA . VAL A 1 82 ? 21.161 4.606 35.702 1.00 4.96 82 VAL A CA 1
ATOM 1313 C C . VAL A 1 82 ? 22.377 5.164 34.992 1.00 4.37 82 VAL A C 1
ATOM 1314 O O . VAL A 1 82 ? 23.511 4.920 35.429 1.00 5.54 82 VAL A O 1
ATOM 1327 N N . ASP A 1 83 ? 22.197 5.949 33.942 1.00 5.04 83 ASP A N 1
ATOM 1328 C CA . ASP A 1 83 ? 23.356 6.432 33.211 1.00 4.84 83 ASP A CA 1
ATOM 1329 C C . ASP A 1 83 ? 24.148 7.424 34.059 1.00 5.40 83 ASP A C 1
ATOM 1330 O O . ASP A 1 83 ? 25.377 7.428 34.022 1.00 7.12 83 ASP A O 1
ATOM 1339 N N . LYS A 1 84 ? 23.449 8.260 34.816 1.00 5.62 84 LYS A N 1
ATOM 1340 C CA . LYS A 1 84 ? 24.107 9.264 35.639 1.00 6.94 84 LYS A CA 1
ATOM 1341 C C . LYS A 1 84 ? 24.475 8.774 37.035 1.00 7.56 84 LYS A C 1
ATOM 1342 O O . LYS A 1 84 ? 25.486 9.219 37.578 1.00 9.00 84 LYS A O 1
ATOM 1361 N N . TYR A 1 85 ? 23.674 7.873 37.606 1.00 6.48 85 TYR A N 1
ATOM 1362 C CA . TYR A 1 85 ? 23.795 7.506 39.031 1.00 6.48 85 TYR A CA 1
ATOM 1363 C C . TYR A 1 85 ? 23.987 6.000 39.291 1.00 7.96 85 TYR A C 1
ATOM 1364 O O . TYR A 1 85 ? 23.902 5.581 40.438 1.00 9.70 85 TYR A O 1
ATOM 1382 N N . ASP A 1 86 ? 24.294 5.218 38.260 1.00 6.57 86 ASP A N 1
ATOM 1383 C CA . ASP A 1 86 ? 24.769 3.848 38.433 1.00 7.05 86 ASP A CA 1
ATOM 1384 C C . ASP A 1 86 ? 26.122 3.664 37.748 1.00 8.46 86 ASP A C 1
ATOM 1385 O O . ASP A 1 86 ? 26.318 2.751 36.971 1.00 7.73 86 ASP A O 1
ATOM 1394 N N A LYS A 1 87 ? 27.071 4.546 38.046 0.34 10.67 87 LYS A N 1
ATOM 1395 N N B LYS A 1 87 ? 27.065 4.552 38.045 0.66 10.22 87 LYS A N 1
ATOM 1396 C CA A LYS A 1 87 ? 28.384 4.457 37.413 0.34 12.34 87 LYS A CA 1
ATOM 1397 C CA B LYS A 1 87 ? 28.373 4.461 37.411 0.66 11.37 87 LYS A CA 1
ATOM 1398 C C A LYS A 1 87 ? 29.128 3.181 37.825 0.34 12.13 87 LYS A C 1
ATOM 1399 C C B LYS A 1 87 ? 29.096 3.163 37.807 0.66 11.57 87 LYS A C 1
ATOM 1400 O O A LYS A 1 87 ? 30.035 2.736 37.123 0.34 12.74 87 LYS A O 1
ATOM 1401 O O B LYS A 1 87 ? 29.932 2.668 37.060 0.66 12.41 87 LYS A O 1
ATOM 1438 N N . ASP A 1 88 ? 28.743 2.591 38.954 1.00 11.79 88 ASP A N 1
ATOM 1439 C CA . ASP A 1 88 ? 29.305 1.289 39.355 1.00 14.54 88 ASP A CA 1
ATOM 1440 C C . ASP A 1 88 ? 28.650 0.108 38.637 1.00 12.07 88 ASP A C 1
ATOM 1441 O O . ASP A 1 88 ? 29.046 -1.030 38.857 1.00 13.48 88 ASP A O 1
ATOM 1450 N N . ARG A 1 89 ? 27.632 0.377 37.827 1.00 9.08 89 ARG A N 1
ATOM 1451 C CA . ARG A 1 89 ? 26.987 -0.634 36.979 1.00 8.97 89 ARG A CA 1
ATOM 1452 C C . ARG A 1 89 ? 26.435 -1.800 37.781 1.00 9.21 89 ARG A C 1
ATOM 1453 O O . ARG A 1 89 ? 26.533 -2.972 37.405 1.00 11.65 89 ARG A O 1
ATOM 1474 N N . LYS A 1 90 ? 25.802 -1.456 38.888 1.00 9.92 90 LYS A N 1
ATOM 1475 C CA . LYS A 1 90 ? 25.157 -2.486 39.694 1.00 11.52 90 LYS A CA 1
ATOM 1476 C C . LYS A 1 90 ? 23.899 -3.073 39.065 1.00 8.69 90 LYS A C 1
ATOM 1477 O O . LYS A 1 90 ? 23.616 -4.261 39.288 1.00 10.78 90 LYS A O 1
ATOM 1496 N N . VAL A 1 91 ? 23.133 -2.255 38.336 1.00 6.66 91 VAL A N 1
ATOM 1497 C CA . VAL A 1 91 ? 21.852 -2.679 37.786 1.00 6.24 91 VAL A CA 1
ATOM 1498 C C . VAL A 1 91 ? 21.673 -2.170 36.364 1.00 5.03 91 VAL A C 1
ATOM 1499 O O . VAL A 1 91 ? 20.551 -2.018 35.898 1.00 5.54 91 VAL A O 1
ATOM 1512 N N . SER A 1 92 ? 22.785 -1.969 35.656 1.00 5.57 92 SER A N 1
ATOM 1513 C CA . SER A 1 92 ? 22.735 -1.439 34.301 1.00 5.18 92 SER A CA 1
ATOM 1514 C C . SER A 1 92 ? 24.040 -1.722 33.621 1.00 5.24 92 SER A C 1
ATOM 1515 O O . SER A 1 92 ? 25.045 -1.965 34.281 1.00 7.75 92 SER A O 1
ATOM 1523 N N . VAL A 1 93 ? 24.031 -1.666 32.302 1.00 6.07 93 VAL A N 1
ATOM 1524 C CA . VAL A 1 93 ? 25.241 -1.768 31.511 1.00 7.12 93 VAL A CA 1
ATOM 1525 C C . VAL A 1 93 ? 25.732 -0.403 31.040 1.00 5.93 93 VAL A C 1
ATOM 1526 O O . VAL A 1 93 ? 25.049 0.605 31.120 1.00 7.66 93 VAL A O 1
ATOM 1539 N N . ALA A 1 94 ? 26.963 -0.372 30.575 1.00 7.57 94 ALA A N 1
ATOM 1540 C CA . ALA A 1 94 ? 27.631 0.883 30.319 1.00 8.51 94 ALA A CA 1
ATOM 1541 C C . ALA A 1 94 ? 27.122 1.549 29.051 1.00 6.98 94 ALA A C 1
ATOM 1542 O O . ALA A 1 94 ? 27.037 0.909 28.016 1.00 7.33 94 ALA A O 1
ATOM 1549 N N . PRO A 1 95 ? 26.847 2.851 29.108 1.00 7.46 95 PRO A N 1
ATOM 1550 C CA . PRO A 1 95 ? 26.608 3.582 27.865 1.00 7.30 95 PRO A CA 1
ATOM 1551 C C . PRO A 1 95 ? 27.740 3.364 26.866 1.00 7.60 95 PRO A C 1
ATOM 1552 O O . PRO A 1 95 ? 28.896 3.161 27.262 1.00 9.64 95 PRO A O 1
ATOM 1563 N N . GLY A 1 96 ? 27.401 3.382 25.587 1.00 9.15 96 GLY A N 1
ATOM 1564 C CA . GLY A 1 96 ? 28.408 3.319 24.541 1.00 12.06 96 GLY A CA 1
ATOM 1565 C C . GLY A 1 96 ? 28.948 1.926 24.295 1.00 13.12 96 GLY A C 1
ATOM 1566 O O . GLY A 1 96 ? 30.034 1.801 23.721 1.00 16.51 96 GLY A O 1
ATOM 1570 N N . THR A 1 97 ? 28.192 0.903 24.709 1.00 8.72 97 THR A N 1
ATOM 1571 C CA . THR A 1 97 ? 28.489 -0.487 24.405 1.00 9.13 97 THR A CA 1
ATOM 1572 C C . THR A 1 97 ? 27.325 -1.130 23.637 1.00 8.63 97 THR A C 1
ATOM 1573 O O . THR A 1 97 ? 26.185 -0.654 23.692 1.00 8.66 97 THR A O 1
ATOM 1584 N N . ASN A 1 98 ? 27.606 -2.229 22.945 1.00 8.42 98 ASN A N 1
ATOM 158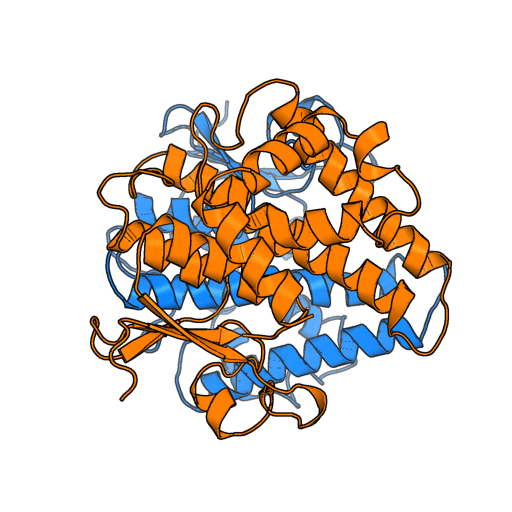5 C CA . ASN A 1 98 ? 26.533 -2.962 22.278 1.00 9.24 98 ASN A CA 1
ATOM 1586 C C . ASN A 1 98 ? 25.435 -3.355 23.257 1.00 8.75 98 ASN A C 1
ATOM 1587 O O . ASN A 1 98 ? 24.242 -3.236 22.936 1.00 8.80 98 ASN A O 1
ATOM 1598 N N . GLU A 1 99 ? 25.833 -3.828 24.436 1.00 7.43 99 GLU A N 1
ATOM 1599 C CA . GLU A 1 99 ? 24.883 -4.291 25.431 1.00 7.85 99 GLU A CA 1
ATOM 1600 C C . GLU A 1 99 ? 23.914 -3.197 25.846 1.00 6.60 99 GLU A C 1
ATOM 1601 O O . GLU A 1 99 ? 22.779 -3.489 26.190 1.00 6.42 99 GLU A O 1
ATOM 1613 N N . TYR A 1 100 ? 24.365 -1.943 25.831 1.00 5.37 100 TYR A N 1
ATOM 1614 C CA . TYR A 1 100 ? 23.498 -0.830 26.166 1.00 4.81 100 TYR A CA 1
ATOM 1615 C C . TYR A 1 100 ? 22.281 -0.785 25.240 1.00 4.56 100 TYR A C 1
ATOM 1616 O O . TYR A 1 100 ? 21.177 -0.457 25.677 1.00 4.24 100 TYR A O 1
ATOM 1634 N N . TYR A 1 101 ? 22.473 -1.054 23.962 1.00 4.23 101 TYR A N 1
ATOM 1635 C CA . TYR A 1 101 ? 21.377 -0.977 23.003 1.00 4.60 101 TYR A CA 1
ATOM 1636 C C . TYR A 1 101 ? 20.481 -2.204 23.068 1.00 4.02 101 TYR A C 1
ATOM 1637 O O . TYR A 1 101 ? 19.301 -2.113 22.720 1.00 4.40 101 TYR A O 1
ATOM 1655 N N . THR A 1 102 ? 21.007 -3.320 23.574 1.00 4.50 102 THR A N 1
ATOM 1656 C CA . THR A 1 102 ? 20.174 -4.486 23.906 1.00 4.88 102 THR A CA 1
ATOM 1657 C C . THR A 1 102 ? 19.329 -4.209 25.164 1.00 4.06 102 THR A C 1
ATOM 1658 O O . THR A 1 102 ? 18.132 -4.561 25.206 1.00 4.21 102 THR A O 1
ATOM 1669 N N . GLN A 1 103 ? 19.938 -3.596 26.170 1.00 4.51 103 GLN A N 1
ATOM 1670 C CA . GLN A 1 103 ? 19.182 -3.117 27.309 1.00 4.03 103 GLN A CA 1
ATOM 1671 C C . GLN A 1 103 ? 18.056 -2.172 26.844 1.00 3.95 103 GLN A C 1
ATOM 1672 O O . GLN A 1 103 ? 16.904 -2.290 27.302 1.00 4.20 103 GLN A O 1
ATOM 1686 N N . LEU A 1 104 ? 18.390 -1.279 25.916 1.00 3.92 104 LEU A N 1
ATOM 1687 C CA . LEU A 1 104 ? 17.431 -0.307 25.434 1.00 3.96 104 LEU A CA 1
ATOM 1688 C C . LEU A 1 104 ? 16.295 -0.979 24.649 1.00 3.42 104 LEU A C 1
ATOM 1689 O O . LEU A 1 104 ? 15.129 -0.606 24.812 1.00 3.59 104 LEU A O 1
ATOM 1705 N N . GLN A 1 105 ? 16.633 -1.975 23.840 1.00 3.23 105 GLN A N 1
ATOM 1706 C CA . GLN A 1 105 ? 15.657 -2.775 23.135 1.00 3.32 105 GLN A CA 1
ATOM 1707 C C . GLN A 1 105 ? 14.625 -3.346 24.095 1.00 3.23 105 GLN A C 1
ATOM 1708 O O . GLN A 1 105 ? 13.412 -3.224 23.872 1.00 3.44 105 GLN A O 1
ATOM 1722 N N . TRP A 1 106 ? 15.109 -3.972 25.174 1.00 3.05 106 TRP A N 1
ATOM 1723 C CA . TRP A 1 106 ? 14.195 -4.579 26.143 1.00 3.77 106 TRP A CA 1
ATOM 1724 C C . TRP A 1 106 ? 13.345 -3.514 26.843 1.00 3.59 106 TRP A C 1
ATOM 1725 O O . TRP A 1 106 ? 12.152 -3.746 27.076 1.00 3.64 106 TRP A O 1
ATOM 1746 N N . LEU A 1 107 ? 13.946 -2.366 27.160 1.00 3.27 107 LEU A N 1
ATOM 1747 C CA . LEU A 1 107 ? 13.198 -1.262 27.759 1.00 2.99 107 LEU A CA 1
ATOM 1748 C C . LEU A 1 107 ? 12.120 -0.733 26.805 1.00 3.73 107 LEU A C 1
ATOM 1749 O O . LEU A 1 107 ? 11.014 -0.423 27.255 1.00 3.66 107 LEU A O 1
ATOM 1765 N N . TYR A 1 108 ? 12.390 -0.666 25.499 1.00 3.39 108 TYR A N 1
ATOM 1766 C CA . TYR A 1 108 ? 11.348 -0.290 24.555 1.00 3.10 108 TYR A CA 1
ATOM 1767 C C . TYR A 1 108 ? 10.290 -1.379 24.394 1.00 3.00 108 TYR A C 1
ATOM 1768 O O . TYR A 1 108 ? 9.126 -1.062 24.222 1.00 3.62 108 TYR A O 1
ATOM 1786 N N . PHE A 1 109 ? 10.684 -2.649 24.416 1.00 3.48 109 PHE A N 1
ATOM 1787 C CA . PHE A 1 109 ? 9.682 -3.695 24.366 1.00 3.39 109 PHE A CA 1
ATOM 1788 C C . PHE A 1 109 ? 8.755 -3.565 25.575 1.00 3.43 109 PHE A C 1
ATOM 1789 O O . PHE A 1 109 ? 7.529 -3.675 25.450 1.00 3.93 109 PHE A O 1
ATOM 1806 N N . GLN A 1 110 ? 9.311 -3.298 26.751 1.00 3.05 110 GLN A N 1
ATOM 1807 C CA . GLN A 1 110 ? 8.476 -3.083 27.909 1.00 3.02 110 GLN A CA 1
ATOM 1808 C C . GLN A 1 110 ? 7.532 -1.883 27.715 1.00 3.68 110 GLN A C 1
ATOM 1809 O O . GLN A 1 110 ? 6.319 -1.985 27.888 1.00 3.47 110 GLN A O 1
ATOM 1823 N N . ALA A 1 111 ? 8.094 -0.743 27.339 1.00 3.11 111 ALA A N 1
ATOM 1824 C CA . ALA A 1 111 ? 7.307 0.480 27.311 1.00 2.99 111 ALA A CA 1
ATOM 1825 C C . ALA A 1 111 ? 6.282 0.533 26.203 1.00 3.58 111 ALA A C 1
ATOM 1826 O O . ALA A 1 111 ? 5.283 1.220 26.346 1.00 3.58 111 ALA A O 1
ATOM 1833 N N . SER A 1 112 ? 6.568 -0.123 25.079 1.00 3.21 112 SER A N 1
ATOM 1834 C CA . SER A 1 112 ? 5.696 -0.085 23.912 1.00 3.99 112 SER A CA 1
ATOM 1835 C C . SER A 1 112 ? 4.911 -1.369 23.664 1.00 3.86 112 SER A C 1
ATOM 1836 O O . SER A 1 112 ? 3.885 -1.342 22.999 1.00 4.30 112 SER A O 1
ATOM 1844 N N . GLY A 1 113 ? 5.417 -2.491 24.159 1.00 3.81 113 GLY A N 1
ATOM 1845 C CA . GLY A 1 113 ? 4.823 -3.803 23.923 1.00 3.83 113 GLY A CA 1
ATOM 1846 C C . GLY A 1 113 ? 4.102 -4.372 25.124 1.00 3.67 113 GLY A C 1
ATOM 1847 O O . GLY A 1 113 ? 3.112 -5.060 24.960 1.00 5.44 113 GLY A O 1
ATOM 1851 N N . GLN A 1 114 ? 4.626 -4.125 26.320 1.00 4.02 114 GLN A N 1
ATOM 1852 C CA . GLN A 1 114 ? 3.957 -4.608 27.551 1.00 3.95 114 GLN A CA 1
ATOM 1853 C C . GLN A 1 114 ? 2.970 -3.552 28.044 1.00 4.38 114 GLN A C 1
ATOM 1854 O O . GLN A 1 114 ? 1.755 -3.787 28.047 1.00 4.86 114 GLN A O 1
ATOM 1868 N N . GLY A 1 115 ? 3.458 -2.389 28.472 1.00 4.44 115 GLY A N 1
ATOM 1869 C CA . GLY A 1 115 ? 2.601 -1.421 29.127 1.00 4.80 115 GLY A CA 1
ATOM 1870 C C . GLY A 1 115 ? 1.323 -1.045 28.393 1.00 4.10 115 GLY A C 1
ATOM 1871 O O . GLY A 1 115 ? 0.238 -1.118 28.970 1.00 4.72 115 GLY A O 1
ATOM 1875 N N . PRO A 1 116 ? 1.421 -0.667 27.122 1.00 4.40 116 PRO A N 1
ATOM 1876 C CA . PRO A 1 116 ? 0.224 -0.129 26.488 1.00 4.86 116 PRO A CA 1
ATOM 1877 C C . PRO A 1 116 ? -0.830 -1.203 26.288 1.00 4.39 116 PRO A C 1
ATOM 1878 O O . PRO A 1 116 ? -2.011 -0.950 26.445 1.00 5.59 116 PRO A O 1
ATOM 1889 N N . TYR A 1 117 ? -0.409 -2.408 25.941 1.00 4.52 117 TYR A N 1
ATOM 1890 C CA . TYR A 1 117 ? -1.337 -3.504 25.659 1.00 4.88 117 TYR A CA 1
ATOM 1891 C C . TYR A 1 117 ? -1.923 -4.059 26.958 1.00 4.79 117 TYR A C 1
ATOM 1892 O O . TYR A 1 117 ? -3.128 -4.314 27.028 1.00 5.77 117 TYR A O 1
ATOM 1910 N N . TYR A 1 118 ? -1.097 -4.248 27.982 1.00 4.76 118 TYR A N 1
ATOM 1911 C CA . TYR A 1 118 ? -1.622 -4.630 29.289 1.00 4.77 118 TYR A CA 1
ATOM 1912 C C . TYR A 1 118 ? -2.612 -3.573 29.763 1.00 5.26 118 TYR A C 1
ATOM 1913 O O . TYR A 1 118 ? -3.664 -3.880 30.349 1.00 5.76 118 TYR A O 1
ATOM 1931 N N . GLY A 1 119 ? -2.290 -2.308 29.515 1.00 5.22 119 GLY A N 1
ATOM 1932 C CA . GLY A 1 119 ? -3.160 -1.229 29.925 1.00 5.73 119 GLY A CA 1
ATOM 1933 C C . GLY A 1 119 ? -4.493 -1.230 29.218 1.00 4.75 119 GLY A C 1
ATOM 1934 O O . GLY A 1 119 ? -5.482 -0.738 29.781 1.00 6.40 119 GLY A O 1
ATOM 1938 N N . GLN A 1 120 ? -4.550 -1.742 27.991 1.00 5.33 120 GLN A N 1
ATOM 1939 C CA . GLN A 1 120 ? -5.835 -1.818 27.298 1.00 5.72 120 GLN A CA 1
ATOM 1940 C C . GLN A 1 120 ? -6.673 -2.985 27.838 1.00 5.77 120 GLN A C 1
ATOM 1941 O O . GLN A 1 120 ? -7.902 -2.909 27.887 1.00 6.70 120 GLN A O 1
ATOM 1955 N N . ALA A 1 121 ? -6.023 -4.069 28.277 1.00 5.95 121 ALA A N 1
ATOM 1956 C CA . ALA A 1 121 ? -6.733 -5.115 29.007 1.00 6.74 121 ALA A CA 1
ATOM 1957 C C . ALA A 1 121 ? -7.345 -4.518 30.256 1.00 7.10 121 ALA A C 1
ATOM 1958 O O . ALA A 1 121 ? -8.508 -4.752 30.553 1.00 7.34 121 ALA A O 1
ATOM 1965 N N . ALA A 1 122 ? -6.567 -3.740 30.995 1.00 6.30 122 ALA A N 1
ATOM 1966 C CA . ALA A 1 122 ? -7.088 -3.116 32.194 1.00 8.11 122 ALA A CA 1
ATOM 1967 C C . ALA A 1 122 ? -8.258 -2.215 31.825 1.00 7.10 122 ALA A C 1
ATOM 1968 O O . ALA A 1 122 ? -9.294 -2.213 32.507 1.00 8.53 122 ALA A O 1
ATOM 1975 N N . TRP A 1 123 ? -8.104 -1.402 30.786 1.00 6.82 123 TRP A N 1
ATOM 1976 C CA . TRP A 1 123 ? -9.149 -0.476 30.396 1.00 7.94 123 TRP A CA 1
ATOM 1977 C C . TRP A 1 123 ? -10.454 -1.190 30.096 1.00 8.49 123 TRP A C 1
ATOM 1978 O O . TRP A 1 123 ? -11.507 -0.859 30.658 1.00 8.86 123 TRP A O 1
ATOM 1999 N N . PHE A 1 124 ? -10.404 -2.172 29.212 1.00 7.85 124 PHE A N 1
ATOM 2000 C CA . PHE A 1 124 ? -11.639 -2.821 28.813 1.00 8.52 124 PHE A CA 1
ATOM 2001 C C . PHE A 1 124 ? -12.227 -3.689 29.912 1.00 8.86 124 PHE A C 1
ATOM 2002 O O . PHE A 1 124 ? -13.432 -3.916 29.954 1.00 10.08 124 PHE A O 1
ATOM 2019 N N . SER A 1 125 ? -11.396 -4.174 30.816 1.00 9.39 125 SER A N 1
ATOM 2020 C CA . SER A 1 125 ? -11.910 -5.011 31.896 1.00 11.84 125 SER A CA 1
ATOM 2021 C C . SER A 1 125 ? -12.516 -4.207 33.041 1.00 13.99 125 SER A C 1
ATOM 2022 O O . SER A 1 125 ? -13.418 -4.700 33.703 1.00 15.72 125 SER A O 1
ATOM 2030 N N . VAL A 1 126 ? -12.050 -2.974 33.243 1.00 12.66 126 VAL A N 1
ATOM 2031 C CA . VAL A 1 126 ? -12.394 -2.213 34.440 1.00 15.09 126 VAL A CA 1
ATOM 2032 C C . VAL A 1 126 ? -13.105 -0.888 34.174 1.00 16.13 126 VAL A C 1
ATOM 2033 O O . VAL A 1 126 ? -14.039 -0.540 34.894 1.00 20.39 126 VAL A O 1
ATOM 2046 N N . TYR A 1 127 ? -12.665 -0.152 33.157 1.00 13.69 127 TYR A N 1
ATOM 2047 C CA . TYR A 1 127 ? -13.027 1.249 33.005 1.00 14.89 127 TYR A CA 1
ATOM 2048 C C . TYR A 1 127 ? -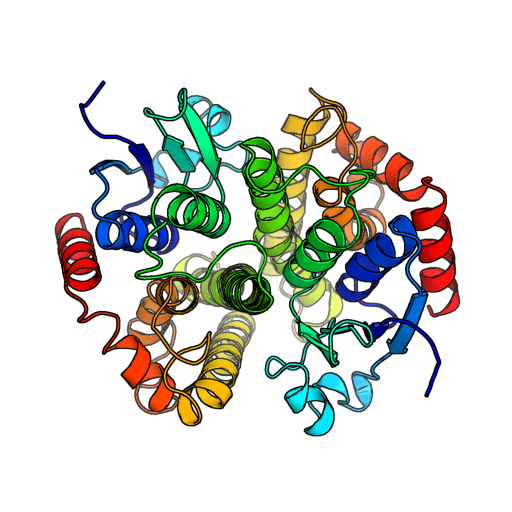13.955 1.560 31.839 1.00 13.29 127 TYR A C 1
ATOM 2049 O O . TYR A 1 127 ? -14.709 2.533 31.898 1.00 15.61 127 TYR A O 1
ATOM 2067 N N . HIS A 1 128 ? -13.889 0.768 30.772 1.00 11.69 128 HIS A N 1
ATOM 2068 C CA . HIS A 1 128 ? -14.647 1.090 29.560 1.00 11.91 128 HIS A CA 1
ATOM 2069 C C . HIS A 1 128 ? -16.133 1.128 29.901 1.00 14.34 128 HIS A C 1
ATOM 2070 O O . HIS A 1 128 ? -16.601 0.293 30.671 1.00 15.25 128 HIS A O 1
ATOM 2084 N N . PRO A 1 129 ? -16.896 2.075 29.318 1.00 15.55 129 PRO A N 1
ATOM 2085 C CA . PRO A 1 129 ? -18.283 2.209 29.794 1.00 17.52 129 PRO A CA 1
ATOM 2086 C C . PRO A 1 129 ? -19.234 1.112 29.360 1.00 17.83 129 PRO A C 1
ATOM 2087 O O . PRO A 1 129 ? -20.377 1.112 29.829 1.00 20.46 129 PRO A O 1
ATOM 2098 N N . GLU A 1 130 ? -18.825 0.233 28.456 1.00 16.82 130 GLU A N 1
ATOM 2099 C CA . GLU A 1 130 ? -19.608 -0.952 28.175 1.00 15.78 130 GLU A CA 1
ATOM 2100 C C . GLU A 1 130 ? -18.684 -2.145 28.143 1.00 14.74 130 GLU A C 1
ATOM 2101 O O . GLU A 1 130 ? -17.467 -2.018 27.910 1.00 13.21 130 GLU A O 1
ATOM 2113 N N . LYS A 1 131 ? -19.260 -3.307 28.397 1.00 13.10 131 LYS A N 1
ATOM 2114 C CA . LYS A 1 131 ? -18.501 -4.551 28.351 1.00 11.47 131 LYS A CA 1
ATOM 2115 C C . LYS A 1 131 ? -18.388 -5.048 26.919 1.00 10.28 131 LYS A C 1
ATOM 2116 O O . LYS A 1 131 ? -19.412 -5.263 26.255 1.00 11.59 131 LYS A O 1
ATOM 2135 N N . VAL A 1 132 ? -17.150 -5.212 26.443 1.00 9.15 132 VAL A N 1
ATOM 2136 C CA . VAL A 1 132 ? -16.872 -5.644 25.079 1.00 8.29 132 VAL A CA 1
ATOM 2137 C C . VAL A 1 132 ? -15.992 -6.888 25.140 1.00 7.90 132 VAL A C 1
ATOM 2138 O O . VAL A 1 132 ? -14.765 -6.796 25.135 1.00 7.59 132 VAL A O 1
ATOM 2151 N N . PRO A 1 133 ? -16.617 -8.072 25.215 1.00 7.33 133 PRO A N 1
ATOM 2152 C CA . PRO A 1 133 ? -15.808 -9.288 25.372 1.00 7.98 133 PRO A CA 1
ATOM 2153 C C . PRO A 1 133 ? -14.732 -9.469 24.304 1.00 7.61 133 PRO A C 1
ATOM 2154 O O . PRO A 1 133 ? -13.649 -9.975 24.619 1.00 8.29 133 PRO A O 1
ATOM 2165 N N . SER A 1 134 ? -14.983 -9.075 23.068 1.00 8.31 134 SER A N 1
ATOM 2166 C CA . SER A 1 134 ? -13.977 -9.281 22.034 1.00 8.06 134 SER A CA 1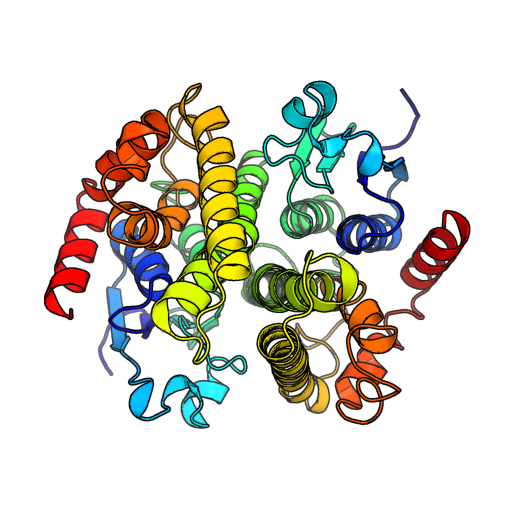
ATOM 2167 C C . SER A 1 134 ? -12.733 -8.415 22.262 1.00 6.94 134 SER A C 1
ATOM 2168 O O . SER A 1 134 ? -11.629 -8.791 21.871 1.00 7.18 134 SER A O 1
ATOM 2176 N N . ALA A 1 135 ? -12.916 -7.239 22.860 1.00 6.84 135 ALA A N 1
ATOM 2177 C CA . ALA A 1 135 ? -11.788 -6.366 23.192 1.00 6.90 135 ALA A CA 1
ATOM 2178 C C . ALA A 1 135 ? -11.030 -6.916 24.403 1.00 7.30 135 ALA A C 1
ATOM 2179 O O . ALA A 1 135 ? -9.801 -6.944 24.419 1.00 6.93 135 ALA A O 1
ATOM 2186 N N . ILE A 1 136 ? -11.780 -7.367 25.406 1.00 7.30 136 ILE A N 1
ATOM 2187 C CA . ILE A 1 136 ? -11.176 -7.974 26.580 1.00 8.25 136 ILE A CA 1
ATOM 2188 C C . ILE A 1 136 ? -10.317 -9.181 26.153 1.00 7.68 136 ILE A C 1
ATOM 2189 O O . ILE A 1 136 ? -9.160 -9.337 26.580 1.00 8.56 136 ILE A O 1
ATOM 2205 N N . GLU A 1 137 ? -10.858 -10.006 25.276 1.00 7.99 137 GLU A N 1
ATOM 2206 C CA . GLU A 1 137 ? -10.141 -11.191 24.815 1.00 7.98 137 GLU A CA 1
ATOM 2207 C C . GLU A 1 137 ? -8.919 -10.813 23.990 1.00 6.69 137 GLU A C 1
ATOM 2208 O O . GLU A 1 137 ? -7.852 -11.408 24.142 1.00 7.76 137 GLU A O 1
ATOM 2220 N N . ARG A 1 138 ? -9.044 -9.784 23.157 1.00 6.49 138 ARG A N 1
ATOM 2221 C CA . ARG A 1 138 ? -7.931 -9.330 22.350 1.00 5.96 138 ARG A CA 1
ATOM 2222 C C . ARG A 1 138 ? -6.741 -9.003 23.246 1.00 5.84 138 ARG A C 1
ATOM 2223 O O . ARG A 1 138 ? -5.614 -9.428 22.992 1.00 6.21 138 ARG A O 1
ATOM 2244 N N . TYR A 1 139 ? -6.970 -8.215 24.277 1.00 5.84 139 TYR A N 1
ATOM 2245 C CA . TYR A 1 139 ? -5.835 -7.764 25.078 1.00 6.13 139 TYR A CA 1
ATOM 2246 C C . TYR A 1 139 ? -5.350 -8.835 26.059 1.00 5.71 139 TYR A C 1
ATOM 2247 O O . TYR A 1 139 ? -4.170 -8.882 26.367 1.00 6.39 139 TYR A O 1
ATOM 2265 N N . ARG A 1 140 ? -6.213 -9.708 26.542 1.00 6.12 140 ARG A N 1
ATOM 2266 C CA . ARG A 1 140 ? -5.730 -10.842 27.320 1.00 7.64 140 ARG A CA 1
ATOM 2267 C C . ARG A 1 140 ? -4.832 -11.720 26.461 1.00 6.50 140 ARG A C 1
ATOM 2268 O O . ARG A 1 140 ? -3.798 -12.189 26.914 1.00 6.94 140 ARG A O 1
ATOM 2289 N N . ASN A 1 141 ? -5.223 -11.957 25.218 1.00 6.77 141 ASN A N 1
ATOM 2290 C CA . ASN A 1 141 ? -4.390 -12.729 24.320 1.00 7.17 141 ASN A CA 1
ATOM 2291 C C . ASN A 1 141 ? -3.053 -12.033 24.055 1.00 6.19 141 ASN A C 1
ATOM 2292 O O . ASN A 1 141 ? -2.026 -12.718 23.982 1.00 6.30 141 ASN A O 1
ATOM 2303 N N . GLU A 1 142 ? -3.051 -10.704 23.966 1.00 5.76 142 GLU A N 1
ATOM 2304 C CA . GLU A 1 142 ? -1.796 -10.003 23.779 1.00 5.59 142 GLU A CA 1
ATOM 2305 C C . GLU A 1 142 ? -0.926 -10.070 25.024 1.00 4.99 142 GLU A C 1
ATOM 2306 O O . GLU A 1 142 ? 0.296 -10.202 24.885 1.00 5.65 142 GLU A O 1
ATOM 2318 N N . ILE A 1 143 ? -1.506 -10.020 26.220 1.00 5.04 143 ILE A N 1
ATOM 2319 C CA . ILE A 1 143 ? -0.723 -10.228 27.433 1.00 5.17 143 ILE A CA 1
ATOM 2320 C C . ILE A 1 143 ? -0.015 -11.586 27.327 1.00 4.82 143 ILE A C 1
ATOM 2321 O O . ILE A 1 143 ? 1.191 -11.702 27.571 1.00 5.84 143 ILE A O 1
ATOM 2337 N N . LYS A 1 144 ? -0.763 -12.630 26.974 1.00 5.37 144 LYS A N 1
ATOM 2338 C CA . LYS A 1 144 ? -0.174 -13.957 26.878 1.00 6.04 144 LYS A CA 1
ATOM 2339 C C . LYS A 1 144 ? 0.890 -14.025 25.784 1.00 5.71 144 LYS A C 1
ATOM 2340 O O . LYS A 1 144 ? 1.879 -14.748 25.940 1.00 6.01 144 LYS A O 1
ATOM 2359 N N . ARG A 1 145 ? 0.701 -13.284 24.694 1.00 5.12 145 ARG A N 1
ATOM 2360 C CA . ARG A 1 145 ? 1.705 -13.277 23.644 1.00 5.84 145 ARG A CA 1
ATOM 2361 C C . ARG A 1 145 ? 3.016 -12.643 24.162 1.00 5.60 145 ARG A C 1
ATOM 2362 O O . ARG A 1 145 ? 4.108 -13.191 23.942 1.00 5.32 145 ARG A O 1
ATOM 2383 N N . VAL A 1 146 ? 2.904 -11.522 24.862 1.00 4.86 146 VAL A N 1
ATOM 2384 C CA . VAL A 1 146 ? 4.073 -10.839 25.433 1.00 5.15 146 VAL A CA 1
ATOM 2385 C C . VAL A 1 146 ? 4.778 -11.777 26.437 1.00 4.88 146 VAL A C 1
ATOM 2386 O O . VAL A 1 146 ? 6.006 -11.910 26.429 1.00 4.93 146 VAL A O 1
ATOM 2399 N N . LEU A 1 147 ? 4.005 -12.413 27.299 1.00 4.97 147 LEU A N 1
ATOM 2400 C CA . LEU A 1 147 ? 4.564 -13.349 28.258 1.00 5.55 147 LEU A CA 1
ATOM 2401 C C . LEU A 1 147 ? 5.272 -14.493 27.552 1.00 5.58 147 LEU A C 1
ATOM 2402 O O . LEU A 1 147 ? 6.306 -14.950 28.018 1.00 5.97 147 LEU A O 1
ATOM 2418 N N . GLY A 1 148 ? 4.733 -14.948 26.438 1.00 5.67 148 GLY A N 1
ATOM 2419 C CA . GLY A 1 148 ? 5.373 -15.983 25.631 1.00 6.39 148 GLY A CA 1
ATOM 2420 C C . GLY A 1 148 ? 6.723 -15.551 25.057 1.00 5.88 148 GLY A C 1
ATOM 2421 O O . GLY A 1 148 ? 7.663 -16.363 24.966 1.00 6.17 148 GLY A O 1
ATOM 2425 N N . VAL A 1 149 ? 6.837 -14.275 24.678 1.00 5.61 149 VAL A N 1
ATOM 2426 C CA . VAL A 1 149 ? 8.114 -13.758 24.212 1.00 5.74 149 VAL A CA 1
ATOM 2427 C C . VAL A 1 149 ? 9.131 -13.796 25.356 1.00 6.02 149 VAL A C 1
ATOM 2428 O O . VAL A 1 149 ? 10.230 -14.314 25.214 1.00 6.25 149 VAL A O 1
ATOM 2441 N N . LEU A 1 150 ? 8.739 -13.269 26.507 1.00 5.43 150 LEU A N 1
ATOM 2442 C CA . LEU A 1 150 ? 9.604 -13.311 27.674 1.00 5.08 150 LEU A CA 1
ATOM 2443 C C . LEU A 1 150 ? 9.996 -14.752 27.995 1.00 5.65 150 LEU A C 1
ATOM 2444 O O . LEU A 1 150 ? 11.165 -15.031 28.266 1.00 6.20 150 LEU A O 1
ATOM 2460 N N . GLU A 1 151 ? 9.028 -15.669 27.971 1.00 5.53 151 GLU A N 1
ATOM 2461 C CA . GLU A 1 151 ? 9.286 -17.046 28.320 1.00 6.13 151 GLU A CA 1
ATOM 2462 C C . GLU A 1 151 ? 10.302 -17.663 27.370 1.00 6.37 151 GLU A C 1
ATOM 2463 O O . GLU A 1 151 ? 11.137 -18.475 27.783 1.00 7.23 151 GLU A O 1
ATOM 2475 N N . SER A 1 152 ? 10.225 -17.327 26.085 1.00 6.98 152 SER A N 1
ATOM 2476 C CA . SER A 1 152 ? 11.110 -17.906 25.091 1.00 7.78 152 SER A CA 1
ATOM 2477 C C . SER A 1 152 ? 12.570 -17.531 25.351 1.00 8.05 152 SER A C 1
ATOM 2478 O O . SER A 1 152 ? 13.476 -18.275 25.004 1.00 10.90 152 SER A O 1
ATOM 2486 N N . VAL A 1 153 ? 12.796 -16.380 25.977 1.00 7.57 153 VAL A N 1
ATOM 2487 C CA . VAL A 1 153 ? 14.125 -15.905 26.306 1.00 7.99 153 VAL A CA 1
ATOM 2488 C C . VAL A 1 153 ? 14.529 -16.412 27.695 1.00 7.48 153 VAL A C 1
ATOM 2489 O O . VAL A 1 153 ? 15.602 -16.995 27.862 1.00 8.33 153 VAL A O 1
ATOM 2502 N N . LEU A 1 154 ? 13.662 -16.218 28.683 1.00 7.21 154 LEU A N 1
ATOM 2503 C CA . LEU A 1 154 ? 13.996 -16.491 30.082 1.00 7.11 154 LEU A CA 1
ATOM 2504 C C . LEU A 1 154 ? 14.082 -17.985 30.408 1.00 7.51 154 LEU A C 1
ATOM 2505 O O . LEU A 1 154 ? 14.663 -18.356 31.416 1.00 8.85 154 LEU A O 1
ATOM 2521 N N . SER A 1 155 ? 13.512 -18.833 29.556 1.00 7.85 155 SER A N 1
ATOM 2522 C CA . SER A 1 155 ? 13.687 -20.268 29.678 1.00 9.36 155 SER A CA 1
ATOM 2523 C C . SER A 1 155 ? 15.095 -20.706 29.232 1.00 11.53 155 SER A C 1
ATOM 2524 O O . SER A 1 155 ? 15.491 -21.849 29.465 1.00 14.05 155 SER A O 1
ATOM 2532 N N . LYS A 1 156 ? 15.850 -19.802 28.601 1.00 11.18 156 LYS A N 1
ATOM 2533 C CA . LYS A 1 156 ? 17.182 -20.122 28.069 1.00 12.95 156 LYS A CA 1
ATOM 2534 C C . LYS A 1 156 ? 18.328 -19.300 28.650 1.00 12.93 156 LYS A C 1
ATOM 2535 O O . LYS A 1 156 ? 19.476 -19.676 28.469 1.00 14.58 156 LYS A O 1
ATOM 2554 N N . GLN A 1 157 ? 18.032 -18.194 29.321 1.00 10.58 157 GLN A N 1
ATOM 2555 C CA . GLN A 1 157 ? 19.038 -17.369 29.961 1.00 10.93 157 GLN A CA 1
ATOM 2556 C C . GLN A 1 157 ? 18.401 -16.748 31.204 1.00 10.14 157 GLN A C 1
ATOM 2557 O O . GLN A 1 157 ? 17.178 -16.585 31.282 1.00 9.98 157 GLN A O 1
ATOM 2571 N N . GLU A 1 158 ? 19.241 -16.382 32.169 1.00 10.09 158 GLU A N 1
ATOM 2572 C CA . GLU A 1 158 ? 18.757 -15.991 33.483 1.00 9.71 158 GLU A CA 1
ATOM 2573 C C . GLU A 1 158 ? 18.046 -14.646 33.491 1.00 8.09 158 GLU A C 1
ATOM 2574 O O . GLU A 1 158 ? 17.014 -14.497 34.156 1.00 8.91 158 GLU A O 1
ATOM 2586 N N . PHE A 1 159 ? 18.629 -13.685 32.784 1.00 8.07 159 PHE A N 1
ATOM 2587 C CA . PHE A 1 159 ? 18.141 -12.323 32.738 1.00 8.16 159 PHE A CA 1
ATOM 2588 C C . PHE A 1 159 ? 18.091 -11.851 31.286 1.00 7.26 159 PHE A C 1
ATOM 2589 O O . PHE A 1 159 ? 18.686 -12.484 30.408 1.00 9.37 159 PHE A O 1
ATOM 2606 N N . LEU A 1 160 ? 17.406 -10.737 31.033 1.00 6.84 160 LEU A N 1
ATOM 2607 C CA . LEU A 1 160 ? 17.230 -10.294 29.647 1.00 7.68 160 LEU A CA 1
ATOM 2608 C C . LEU A 1 160 ? 18.517 -9.833 28.960 1.00 8.38 160 LEU A C 1
ATOM 2609 O O . LEU A 1 160 ? 18.731 -10.136 27.795 1.00 9.70 160 LEU A O 1
ATOM 2625 N N . VAL A 1 161 ? 19.356 -9.091 29.664 1.00 8.71 161 VAL A N 1
ATOM 2626 C CA . VAL A 1 161 ? 20.631 -8.656 29.128 1.00 10.00 161 VAL A CA 1
ATOM 2627 C C . VAL A 1 161 ? 21.537 -9.615 29.820 1.00 16.77 161 VAL A C 1
ATOM 2628 O O . VAL A 1 161 ? 21.867 -9.442 30.997 1.00 20.98 161 VAL A O 1
ATOM 2641 N N . ASP A 1 162 ? 21.868 -10.650 29.052 1.00 18.66 162 ASP A N 1
ATOM 2642 C CA . ASP A 1 162 ? 22.161 -12.015 29.509 1.00 24.69 162 ASP A CA 1
ATOM 2643 C C . ASP A 1 162 ? 22.627 -12.279 30.956 1.00 31.10 162 ASP A C 1
ATOM 2644 O O . ASP A 1 162 ? 21.988 -13.064 31.686 1.00 35.44 162 ASP A O 1
ATOM 2653 N N . GLY A 1 163 ? 23.729 -11.654 31.362 1.00 26.14 163 GLY A N 1
ATOM 2654 C CA . GLY A 1 163 ? 24.442 -12.062 32.560 1.00 23.03 163 GLY A CA 1
ATOM 2655 C C . GLY A 1 163 ? 23.935 -11.614 33.923 1.00 20.35 163 GLY A C 1
ATOM 2656 O O . GLY A 1 163 ? 24.116 -12.339 34.909 1.00 22.34 163 GLY A O 1
ATOM 2660 N N . LYS A 1 164 ? 23.342 -10.431 34.009 1.00 17.28 164 LYS A N 1
ATOM 2661 C CA . LYS A 1 164 ? 23.015 -9.860 35.317 1.00 16.85 164 LYS A CA 1
ATOM 2662 C C . LYS A 1 164 ? 21.675 -9.178 35.267 1.00 13.65 164 LYS A C 1
ATOM 2663 O O . LYS A 1 164 ? 21.205 -8.763 34.206 1.00 13.36 164 LYS A O 1
ATOM 2682 N N . ALA A 1 165 ? 21.049 -9.061 36.426 1.00 13.40 165 ALA A N 1
ATOM 2683 C CA . ALA A 1 165 ? 19.805 -8.335 36.527 1.00 9.89 165 ALA A CA 1
ATOM 2684 C C . ALA A 1 165 ? 20.070 -6.868 36.236 1.00 8.90 165 ALA A C 1
ATOM 2685 O O . ALA A 1 165 ? 21.023 -6.285 36.777 1.00 9.39 165 ALA A O 1
ATOM 2692 N N . THR A 1 166 ? 19.211 -6.273 35.411 1.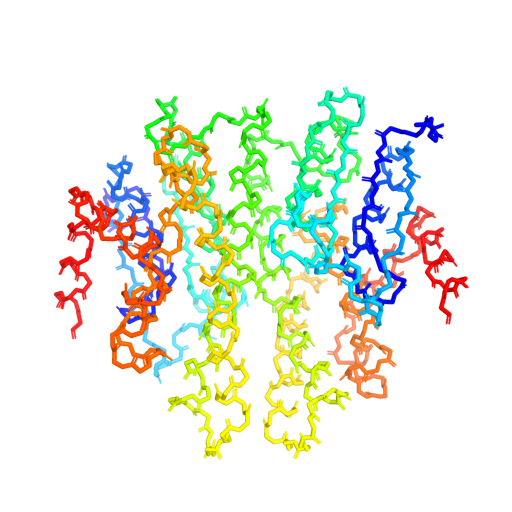00 6.63 166 THR A N 1
ATOM 2693 C CA . THR A 1 166 ? 19.310 -4.869 35.144 1.00 6.07 166 THR A CA 1
ATOM 2694 C C . THR A 1 166 ? 17.936 -4.218 35.197 1.00 4.65 166 THR A C 1
ATOM 2695 O O . THR A 1 166 ? 16.892 -4.869 35.311 1.00 4.79 166 THR A O 1
ATOM 2706 N N . VAL A 1 167 ? 17.923 -2.902 35.024 1.00 5.07 167 VAL A N 1
ATOM 2707 C CA . VAL A 1 167 ? 16.674 -2.159 34.901 1.00 5.27 167 VAL A CA 1
ATOM 2708 C C . VAL A 1 167 ? 15.820 -2.653 33.744 1.00 4.67 167 VAL A C 1
ATOM 2709 O O . VAL A 1 167 ? 14.615 -2.475 33.765 1.00 5.54 167 VAL A O 1
ATOM 2722 N N . ALA A 1 168 ? 16.403 -3.268 32.716 1.00 4.71 168 ALA A N 1
ATOM 2723 C CA . ALA A 1 168 ? 15.568 -3.904 31.695 1.00 5.38 168 ALA A CA 1
ATOM 2724 C C . ALA A 1 168 ? 14.635 -4.958 32.298 1.00 3.95 168 ALA A C 1
ATOM 2725 O O . ALA A 1 168 ? 13.449 -4.961 32.027 1.00 4.90 168 ALA A O 1
ATOM 2732 N N . ASP A 1 169 ? 15.161 -5.810 33.174 1.00 4.58 169 ASP A N 1
ATOM 2733 C CA . ASP A 1 169 ? 14.326 -6.788 33.863 1.00 4.91 169 ASP A CA 1
ATOM 2734 C C . ASP A 1 169 ? 13.323 -6.079 34.772 1.00 4.74 169 ASP A C 1
ATOM 2735 O O . ASP A 1 169 ? 12.136 -6.408 34.804 1.00 4.82 169 ASP A O 1
ATOM 2744 N N . PHE A 1 170 ? 13.799 -5.121 35.569 1.00 4.39 170 PHE A N 1
ATOM 2745 C CA . PHE A 1 170 ? 12.955 -4.502 36.586 1.00 4.42 170 PHE A CA 1
ATOM 2746 C C . PHE A 1 170 ? 11.757 -3.810 35.946 1.00 5.19 170 PHE A C 1
ATOM 2747 O O . PHE A 1 170 ? 10.700 -3.720 36.543 1.00 4.75 170 PHE A O 1
ATOM 2764 N N . SER A 1 171 ? 11.942 -3.277 34.739 1.00 4.25 171 SER A N 1
ATOM 2765 C CA . SER A 1 171 ? 10.926 -2.448 34.101 1.00 4.19 171 SER A CA 1
ATOM 2766 C C . SER A 1 171 ? 9.622 -3.198 33.892 1.00 3.93 171 SER A C 1
ATOM 2767 O O . SER A 1 171 ? 8.565 -2.581 33.834 1.00 4.57 171 SER A O 1
ATOM 2775 N N . PHE A 1 172 ? 9.684 -4.522 33.725 1.00 4.33 172 PHE A N 1
ATOM 2776 C CA . PHE A 1 172 ? 8.491 -5.361 33.464 1.00 4.48 172 PHE A CA 1
ATOM 2777 C C . PHE A 1 172 ? 7.678 -5.681 34.716 1.00 4.19 172 PHE A C 1
ATOM 2778 O O . PHE A 1 172 ? 6.547 -6.148 34.601 1.00 4.44 172 PHE A O 1
ATOM 2795 N N A LEU A 1 173 ? 8.245 -5.455 35.906 0.68 4.82 173 LEU A N 1
ATOM 2796 N N B LEU A 1 173 ? 8.224 -5.429 35.898 0.32 4.87 173 LEU A N 1
ATOM 2797 C CA A LEU A 1 173 ? 7.645 -5.944 37.147 0.68 5.12 173 LEU A CA 1
ATOM 2798 C CA B LEU A 1 173 ? 7.645 -5.990 37.113 0.32 5.43 173 LEU A CA 1
ATOM 2799 C C A LEU A 1 173 ? 6.254 -5.416 37.418 0.68 4.94 173 LEU A C 1
ATOM 2800 C C B LEU A 1 173 ? 6.279 -5.414 37.521 0.32 5.37 173 LEU A C 1
ATOM 2801 O O A LEU A 1 173 ? 5.346 -6.209 37.636 0.68 4.82 173 LEU A O 1
ATOM 2802 O O B LEU A 1 173 ? 5.406 -6.176 37.921 0.32 6.21 173 LEU A O 1
ATOM 2833 N N . PRO A 1 174 ? 6.070 -4.087 37.425 1.00 4.85 174 PRO A N 1
ATOM 2834 C CA . PRO A 1 174 ? 4.757 -3.607 37.871 1.00 6.39 174 PRO A CA 1
ATOM 2835 C C . PRO A 1 174 ? 3.594 -4.087 37.008 1.00 5.21 174 PRO A C 1
ATOM 2836 O O . PRO A 1 174 ? 2.570 -4.517 37.541 1.00 6.26 174 PRO A O 1
ATOM 2847 N N . TRP A 1 175 ? 3.743 -4.082 35.705 1.00 4.69 175 TRP A N 1
ATOM 2848 C CA . TRP A 1 175 ? 2.676 -4.572 34.847 1.00 4.33 175 TRP A CA 1
ATOM 2849 C C . TRP A 1 175 ? 2.517 -6.093 34.930 1.00 5.30 175 TRP A C 1
ATOM 2850 O O . TRP A 1 175 ? 1.401 -6.604 34.836 1.00 5.65 175 TRP A O 1
ATOM 2871 N N . ASN A 1 176 ? 3.610 -6.835 35.104 1.00 5.44 176 ASN A N 1
ATOM 2872 C CA . ASN A 1 176 ? 3.472 -8.278 35.244 1.00 5.42 176 ASN A CA 1
ATOM 2873 C C . ASN A 1 176 ? 2.809 -8.641 36.567 1.00 6.30 176 ASN A C 1
ATOM 2874 O O . ASN A 1 176 ? 2.083 -9.628 36.614 1.00 7.57 176 ASN A O 1
ATOM 2885 N N . GLU A 1 177 ? 2.991 -7.828 37.609 1.00 6.25 177 GLU A N 1
ATOM 2886 C CA . GLU A 1 177 ? 2.245 -8.057 38.839 1.00 6.94 177 GLU A CA 1
ATOM 2887 C C . GLU A 1 177 ? 0.745 -7.860 38.585 1.00 7.44 177 GLU A C 1
ATOM 2888 O O . GLU A 1 177 ? -0.073 -8.630 39.085 1.00 8.60 177 GLU A O 1
ATOM 2900 N N . GLY A 1 178 ? 0.383 -6.877 37.763 1.00 9.23 178 GLY A N 1
ATOM 2901 C CA . GLY A 1 178 ? -0.998 -6.786 37.298 1.00 11.16 178 GLY A CA 1
ATOM 2902 C C . GLY A 1 178 ? -1.473 -8.035 36.559 1.00 11.47 178 GLY A C 1
ATOM 2903 O O . GLY A 1 178 ? -2.594 -8.495 36.797 1.00 13.88 178 GLY A O 1
ATOM 2907 N N . ALA A 1 179 ? -0.663 -8.595 35.663 1.00 12.59 179 ALA A N 1
ATOM 2908 C CA . ALA A 1 179 ? -1.027 -9.860 34.989 1.00 12.72 179 ALA A CA 1
ATOM 2909 C C . ALA A 1 179 ? -1.216 -10.992 35.995 1.00 12.55 179 ALA A C 1
ATOM 2910 O O . ALA A 1 179 ? -2.119 -11.816 35.851 1.00 16.31 179 ALA A O 1
ATOM 2917 N N . ALA A 1 180 ? -0.352 -11.060 36.994 1.00 12.47 180 ALA A N 1
ATOM 2918 C CA . ALA A 1 180 ? -0.411 -12.108 37.998 1.00 11.76 180 ALA A CA 1
ATOM 2919 C C . ALA A 1 180 ? -1.685 -11.976 38.845 1.00 12.15 180 ALA A C 1
ATOM 2920 O O . ALA A 1 180 ? -2.289 -12.984 39.205 1.00 17.10 180 ALA A O 1
ATOM 2927 N N . LYS A 1 181 ? -2.081 -10.749 39.179 1.00 10.22 181 LYS A N 1
ATOM 2928 C CA . LYS A 1 181 ? -3.086 -10.535 40.200 1.00 12.84 181 LYS A CA 1
ATOM 2929 C C . LYS A 1 181 ? -4.474 -10.259 39.671 1.00 14.08 181 LYS A C 1
ATOM 2930 O O . LYS A 1 181 ? -5.433 -10.505 40.386 1.00 17.22 181 LYS A O 1
ATOM 2949 N N . PHE A 1 182 ? -4.616 -9.724 38.464 1.00 14.20 182 PHE A N 1
ATOM 2950 C CA . PHE A 1 182 ? -5.942 -9.361 37.971 1.00 17.22 182 PHE A CA 1
ATOM 2951 C C . PHE A 1 182 ? -6.173 -9.467 36.476 1.00 13.84 182 PHE A C 1
ATOM 2952 O O . PHE A 1 182 ? -7.270 -9.764 36.070 1.00 15.11 182 PHE A O 1
ATOM 2969 N N . LEU A 1 183 ? -5.165 -9.236 35.654 1.00 9.42 183 LEU A N 1
ATOM 2970 C CA . LEU A 1 183 ? -5.433 -9.079 34.225 1.00 10.72 183 LEU A CA 1
ATOM 2971 C C . LEU A 1 183 ? -5.589 -10.432 33.526 1.00 12.68 183 LEU A C 1
ATOM 2972 O O . LEU A 1 183 ? -6.211 -10.506 32.464 1.00 16.69 183 LEU A O 1
ATOM 2988 N N . LEU A 1 184 ? -4.989 -11.485 34.083 1.00 11.13 184 LEU A N 1
ATOM 2989 C CA . LEU A 1 184 ? -5.256 -12.842 33.627 1.00 13.32 184 LEU A CA 1
ATOM 2990 C C . LEU A 1 184 ? -6.006 -13.523 34.727 1.00 17.46 184 LEU A C 1
ATOM 2991 O O . LEU A 1 184 ? -5.815 -13.212 35.898 1.00 18.45 184 LEU A O 1
ATOM 3007 N N . GLU A 1 185 ? -6.872 -14.455 34.365 1.00 21.23 185 GLU A N 1
ATOM 3008 C CA . GLU A 1 185 ? -7.651 -15.147 35.373 1.00 26.27 185 GLU A CA 1
ATOM 3009 C C . GLU A 1 185 ? -6.756 -16.088 36.173 1.00 26.77 185 GLU A C 1
ATOM 3010 O O . GLU A 1 185 ? -5.745 -16.583 35.666 1.00 27.75 185 GLU A O 1
ATOM 3022 N N . GLY A 1 186 ? -7.114 -16.283 37.439 1.00 27.93 186 GLY A N 1
ATOM 3023 C CA . GLY A 1 186 ? -6.523 -17.314 38.272 1.00 29.20 186 GLY A CA 1
ATOM 3024 C C . GLY A 1 186 ? -5.011 -17.291 38.332 1.00 27.45 186 GLY A C 1
ATOM 3025 O O . GLY A 1 186 ? -4.397 -16.224 38.447 1.00 28.39 186 GLY A O 1
ATOM 3029 N N . SER A 1 187 ? -4.409 -18.476 38.248 1.00 26.63 187 SER A N 1
ATOM 3030 C CA . SER A 1 187 ? -2.949 -18.623 38.323 1.00 23.30 187 SER A CA 1
ATOM 3031 C C . SER A 1 187 ? -2.319 -18.830 36.941 1.00 17.08 187 SER A C 1
ATOM 3032 O O . SER A 1 187 ? -1.284 -19.494 36.791 1.00 15.60 187 SER A O 1
ATOM 3040 N N . GLN A 1 188 ? -2.939 -18.257 35.922 1.00 16.04 188 GLN A N 1
ATOM 3041 C CA . GLN A 1 188 ? -2.450 -18.466 34.564 1.00 13.48 188 GLN A CA 1
ATOM 3042 C C . GLN A 1 188 ? -1.023 -17.941 34.337 1.00 11.88 188 GLN A C 1
ATOM 3043 O O . GLN A 1 188 ? -0.217 -18.571 33.652 1.00 11.52 188 GLN A O 1
ATOM 3057 N N . PHE A 1 189 ? -0.706 -16.782 34.899 1.00 12.33 189 PHE A N 1
ATOM 3058 C CA . PHE A 1 189 ? 0.658 -16.254 34.809 1.00 10.73 189 PHE A CA 1
ATOM 3059 C C . PHE A 1 189 ? 1.680 -17.285 35.312 1.00 9.97 189 PHE A C 1
ATOM 3060 O O . PHE A 1 189 ? 2.638 -17.635 34.620 1.00 11.21 189 PHE A O 1
ATOM 3077 N N . GLU A 1 190 ? 1.450 -17.801 36.513 1.00 11.50 190 GLU A N 1
ATOM 3078 C CA . GLU A 1 190 ? 2.411 -18.679 37.138 1.00 12.38 190 GLU A CA 1
ATOM 3079 C C . GLU A 1 190 ? 2.524 -20.038 36.446 1.00 13.14 190 GLU A C 1
ATOM 3080 O O . GLU A 1 190 ? 3.620 -20.591 36.315 1.00 14.58 190 GLU A O 1
ATOM 3092 N N A GLU A 1 191 ? 1.389 -20.561 35.994 0.38 12.52 191 GLU A N 1
ATOM 3093 N N B GLU A 1 191 ? 1.403 -20.594 36.007 0.62 12.32 191 GLU A N 1
ATOM 3094 C CA A GLU A 1 191 ? 1.326 -21.939 35.514 0.38 13.57 191 GLU A CA 1
ATOM 3095 C CA B GLU A 1 191 ? 1.442 -21.965 35.509 0.62 12.76 191 GLU A CA 1
ATOM 3096 C C A GLU A 1 191 ? 1.578 -22.079 34.013 0.38 11.73 191 GLU A C 1
ATOM 3097 C C B GLU A 1 191 ? 1.686 -22.055 34.005 0.62 11.02 191 GLU A C 1
ATOM 3098 O O A GLU A 1 191 ? 1.992 -23.142 33.551 0.38 12.49 191 GLU A O 1
ATOM 3099 O O B GLU A 1 191 ? 2.229 -23.055 33.530 0.62 11.85 191 GLU A O 1
ATOM 3122 N N . GLU A 1 192 ? 1.311 -21.018 33.258 1.00 9.70 192 GLU A N 1
ATOM 3123 C CA . GLU A 1 192 ? 1.514 -21.026 31.812 1.00 9.26 192 GLU A CA 1
ATOM 3124 C C . GLU A 1 192 ? 2.884 -20.483 31.417 1.00 8.43 192 GLU A C 1
ATOM 3125 O O . GLU A 1 192 ? 3.373 -20.798 30.338 1.00 9.13 192 GLU A O 1
ATOM 3137 N N . PHE A 1 193 ? 3.506 -19.667 32.283 1.00 7.72 193 PHE A N 1
ATOM 3138 C CA . PHE A 1 193 ? 4.779 -19.009 31.966 1.00 7.06 193 PHE A CA 1
ATOM 3139 C C . PHE A 1 193 ? 5.742 -19.198 33.131 1.00 7.22 193 PHE A C 1
ATOM 3140 O O . PHE A 1 193 ? 6.117 -18.241 33.790 1.00 7.30 193 PHE A O 1
ATOM 3157 N N . PRO A 1 194 ? 6.149 -20.447 33.402 1.00 7.76 194 PRO A N 1
ATOM 3158 C CA . PRO A 1 194 ? 6.894 -20.689 34.641 1.00 8.44 194 PRO A CA 1
ATOM 3159 C C . PRO A 1 194 ? 8.269 -20.017 34.723 1.00 8.09 194 PRO A C 1
ATOM 3160 O O . PRO A 1 194 ? 8.679 -19.602 35.807 1.00 8.43 194 PRO A O 1
ATOM 3171 N N . ALA A 1 195 ? 8.994 -19.944 33.616 1.00 7.66 195 ALA A N 1
ATOM 3172 C CA . ALA A 1 195 ? 10.301 -19.312 33.672 1.00 8.35 195 ALA A CA 1
ATOM 3173 C C . ALA A 1 195 ? 10.142 -17.806 33.966 1.00 7.14 195 ALA A C 1
ATOM 3174 O O . ALA A 1 195 ? 10.879 -17.210 34.777 1.00 7.70 195 ALA A O 1
ATOM 3181 N N . THR A 1 196 ? 9.161 -17.190 33.317 1.00 6.61 196 THR A N 1
ATOM 3182 C CA . THR A 1 196 ? 8.888 -15.775 33.516 1.00 6.01 196 THR A CA 1
ATOM 3183 C C . THR A 1 196 ? 8.417 -15.525 34.948 1.00 6.11 196 THR A C 1
ATOM 3184 O O . THR A 1 196 ? 8.856 -14.578 35.611 1.00 6.21 196 THR A O 1
ATOM 3195 N N . ALA A 1 197 ? 7.550 -16.387 35.441 1.00 6.77 197 ALA A N 1
ATOM 3196 C CA . ALA A 1 197 ? 7.033 -16.236 36.798 1.00 8.31 197 ALA A CA 1
ATOM 3197 C C . ALA A 1 197 ? 8.134 -16.376 37.852 1.00 8.06 197 ALA A C 1
ATOM 3198 O O . ALA A 1 197 ? 8.136 -15.673 38.871 1.00 8.30 197 ALA A O 1
ATOM 3205 N N . LYS A 1 198 ? 9.073 -17.290 37.624 1.00 8.06 198 LYS A N 1
ATOM 3206 C CA . LYS A 1 198 ? 10.191 -17.467 38.563 1.00 8.26 198 LYS A CA 1
ATOM 3207 C C . LYS A 1 198 ? 11.113 -16.251 38.550 1.00 7.96 198 LYS A C 1
ATOM 3208 O O . LYS A 1 198 ? 11.528 -15.782 39.604 1.00 8.66 198 LYS A O 1
ATOM 3227 N N . TRP A 1 199 ? 11.434 -15.745 37.362 1.00 7.22 199 TRP A N 1
ATOM 3228 C CA . TRP A 1 199 ? 12.243 -14.540 37.216 1.00 6.73 199 TRP A CA 1
ATOM 3229 C C . TRP A 1 199 ? 11.586 -13.369 37.931 1.00 6.04 199 TRP A C 1
ATOM 3230 O O . TRP A 1 199 ? 12.250 -12.637 38.659 1.00 6.62 199 TRP A O 1
ATOM 3251 N N . HIS A 1 200 ? 10.279 -13.212 37.703 1.00 6.40 200 HIS A N 1
ATOM 3252 C CA . HIS A 1 200 ? 9.484 -12.159 38.330 1.00 6.58 200 HIS A CA 1
ATOM 3253 C C . HIS A 1 200 ? 9.545 -12.249 39.854 1.00 7.03 200 HIS A C 1
ATOM 3254 O O . HIS A 1 200 ? 9.796 -11.249 40.540 1.00 7.29 200 HIS A O 1
ATOM 3268 N N . LYS A 1 201 ? 9.318 -13.447 40.380 1.00 7.76 201 LYS A N 1
ATOM 3269 C CA . LYS A 1 201 ? 9.291 -13.653 41.819 1.00 8.69 201 LYS A CA 1
ATOM 3270 C C . LYS A 1 201 ? 10.630 -13.281 42.446 1.00 8.84 201 LYS A C 1
ATOM 3271 O O . LYS A 1 201 ? 10.691 -12.604 43.479 1.00 9.33 201 LYS A O 1
ATOM 3290 N N A LYS A 1 202 ? 11.712 -13.735 41.831 0.69 8.80 202 LYS A N 1
ATOM 3291 N N B LYS A 1 202 ? 11.716 -13.719 41.821 0.31 9.40 202 LYS A N 1
ATOM 3292 C CA A LYS A 1 202 ? 13.030 -13.494 42.385 0.69 8.13 202 LYS A CA 1
ATOM 3293 C CA B LYS A 1 202 ? 13.041 -13.493 42.381 0.31 9.81 202 LYS A CA 1
ATOM 3294 C C A LYS A 1 202 ? 13.349 -11.992 42.366 0.69 7.40 202 LYS A C 1
ATOM 3295 C C B LYS A 1 202 ? 13.458 -12.021 42.302 0.31 8.83 202 LYS A C 1
ATOM 3296 O O A LYS A 1 202 ? 13.937 -11.464 43.311 0.69 8.44 202 LYS A O 1
ATOM 3297 O O B LYS A 1 202 ? 14.239 -11.556 43.132 0.31 10.04 202 LYS A O 1
ATOM 3334 N N . LEU A 1 203 ? 12.952 -11.287 41.315 1.00 7.46 203 LEU A N 1
ATOM 3335 C CA . LEU A 1 203 ? 13.194 -9.848 41.273 1.00 6.86 203 LEU A CA 1
ATOM 3336 C C . LEU A 1 203 ? 12.424 -9.136 42.387 1.00 7.12 203 LEU A C 1
ATOM 3337 O O . LEU A 1 203 ? 12.956 -8.268 43.054 1.00 7.50 203 LEU A O 1
ATOM 3352 N N . LEU A 1 204 ? 11.177 -9.533 42.605 1.00 7.39 204 LEU A N 1
ATOM 3353 C CA . LEU A 1 204 ? 10.376 -8.903 43.644 1.00 8.98 204 LEU A CA 1
ATOM 3354 C C . LEU A 1 204 ? 10.947 -9.120 45.025 1.00 8.86 204 LEU A C 1
ATOM 3355 O O . LEU A 1 204 ? 10.680 -8.340 45.938 1.00 10.49 204 LEU A O 1
ATOM 3371 N N . GLU A 1 205 ? 11.727 -10.183 45.177 1.00 7.86 205 GLU A N 1
ATOM 3372 C CA . GLU A 1 205 ? 12.345 -10.504 46.462 1.00 8.77 205 GLU A CA 1
ATOM 3373 C C . GLU A 1 205 ? 13.663 -9.764 46.712 1.00 8.28 205 GLU A C 1
ATOM 3374 O O . GLU A 1 205 ? 14.187 -9.834 47.824 1.00 8.83 205 GLU A O 1
ATOM 3386 N N . ARG A 1 206 ? 14.211 -9.078 45.705 1.00 7.18 206 ARG A N 1
ATOM 3387 C CA . ARG A 1 206 ? 15.405 -8.253 45.935 1.00 7.58 206 ARG A CA 1
ATOM 3388 C C . ARG A 1 206 ? 15.083 -7.238 47.041 1.00 7.67 206 ARG A C 1
ATOM 3389 O O . ARG A 1 206 ? 13.994 -6.682 47.061 1.00 8.00 206 ARG A O 1
ATOM 3410 N N . PRO A 1 207 ? 16.035 -6.936 47.925 1.00 7.08 207 PRO A N 1
ATOM 3411 C CA . PRO A 1 207 ? 15.687 -6.047 49.044 1.00 7.24 207 PRO A CA 1
ATOM 3412 C C . PRO A 1 207 ? 15.077 -4.694 48.664 1.00 7.36 207 PRO A C 1
ATOM 3413 O O . PRO A 1 207 ? 14.088 -4.290 49.263 1.00 8.20 207 PRO A O 1
ATOM 3424 N N . ALA A 1 208 ? 15.629 -4.008 47.673 1.00 7.44 208 ALA A N 1
ATOM 3425 C CA . ALA A 1 208 ? 15.112 -2.678 47.347 1.00 7.70 208 ALA A CA 1
ATOM 3426 C C . ALA A 1 208 ? 13.720 -2.787 46.748 1.00 8.41 208 ALA A C 1
ATOM 3427 O O . ALA A 1 208 ? 12.861 -1.936 47.013 1.00 9.01 208 ALA A O 1
ATOM 3434 N N . ILE A 1 209 ? 13.507 -3.800 45.910 1.00 8.04 209 ILE A N 1
ATOM 3435 C CA . ILE A 1 209 ? 12.216 -3.976 45.263 1.00 8.18 209 ILE A CA 1
ATOM 3436 C C . ILE A 1 209 ? 11.179 -4.406 46.299 1.00 8.32 209 ILE A C 1
ATOM 3437 O O . ILE A 1 209 ? 10.039 -3.899 46.305 1.00 8.33 209 ILE A O 1
ATOM 3453 N N . ALA A 1 210 ? 11.560 -5.324 47.196 1.00 8.40 210 ALA A N 1
ATOM 3454 C CA . ALA A 1 210 ? 10.652 -5.747 48.246 1.00 8.66 210 ALA A CA 1
ATOM 3455 C C . ALA A 1 210 ? 10.240 -4.547 49.114 1.00 9.06 210 ALA A C 1
ATOM 3456 O O . ALA A 1 210 ? 9.077 -4.430 49.519 1.00 9.50 210 ALA A O 1
ATOM 3463 N N . LYS A 1 211 ? 11.185 -3.650 49.380 1.00 8.33 211 LYS A N 1
ATOM 3464 C CA . LYS A 1 211 ? 10.918 -2.444 50.160 1.00 9.23 211 LYS A CA 1
ATOM 3465 C C . LYS A 1 211 ? 9.885 -1.576 49.453 1.00 8.93 211 LYS A C 1
ATOM 3466 O O . LYS A 1 211 ? 8.909 -1.127 50.062 1.00 10.06 211 LYS A O 1
ATOM 3485 N N . VAL A 1 212 ? 10.107 -1.333 48.166 1.00 9.01 212 VAL A N 1
ATOM 3486 C CA . VAL A 1 212 ? 9.158 -0.546 47.373 1.00 8.15 212 VAL A CA 1
ATOM 3487 C C . VAL A 1 212 ? 7.777 -1.213 47.356 1.00 9.01 212 VAL A C 1
ATOM 3488 O O . VAL A 1 212 ? 6.751 -0.528 47.493 1.00 10.63 212 VAL A O 1
ATOM 3501 N N . TRP A 1 213 ? 7.731 -2.525 47.185 1.00 10.05 213 TRP A N 1
ATOM 3502 C CA . TRP A 1 213 ? 6.447 -3.201 47.108 1.00 11.20 213 TRP A CA 1
ATOM 3503 C C . TRP A 1 213 ? 5.713 -3.134 48.440 1.00 12.32 213 TRP A C 1
ATOM 3504 O O . TRP A 1 213 ? 4.488 -2.986 48.467 1.00 13.59 213 TRP A O 1
ATOM 3525 N N . GLU A 1 214 ? 6.449 -3.195 49.548 1.00 12.52 214 GLU A N 1
ATOM 3526 C CA . GLU A 1 214 ? 5.823 -3.010 50.856 1.00 15.90 214 GLU A CA 1
ATOM 3527 C C . GLU A 1 214 ? 5.247 -1.600 50.972 1.00 14.97 214 GLU A C 1
ATOM 3528 O O . GLU A 1 214 ? 4.152 -1.407 51.490 1.00 15.51 214 GLU A O 1
ATOM 3540 N N . GLU A 1 215 ? 5.986 -0.614 50.483 1.00 13.48 215 GLU A N 1
ATOM 3541 C CA . GLU A 1 215 ? 5.518 0.773 50.533 1.00 13.93 215 GLU A CA 1
ATOM 3542 C C . GLU A 1 215 ? 4.279 0.981 49.658 1.00 13.33 215 GLU A C 1
ATOM 3543 O O . GLU A 1 215 ? 3.355 1.679 50.056 1.00 16.37 215 GLU A O 1
ATOM 3555 N N . ARG A 1 216 ? 4.261 0.351 48.483 1.00 13.14 216 ARG A N 1
ATOM 3556 C CA . ARG A 1 216 ? 3.089 0.382 47.602 1.00 14.75 216 ARG A CA 1
ATOM 3557 C C . ARG A 1 216 ? 1.855 -0.168 48.327 1.00 14.80 216 ARG A C 1
ATOM 3558 O O . ARG A 1 216 ? 0.767 0.412 48.268 1.00 16.04 216 ARG A O 1
ATOM 3579 N N . ALA A 1 217 ? 2.030 -1.284 49.022 1.00 14.86 217 ALA A N 1
ATOM 3580 C CA . ALA A 1 217 ? 0.944 -1.843 49.807 1.00 18.55 217 ALA A CA 1
ATOM 3581 C C . ALA A 1 217 ? 0.509 -0.882 50.918 1.00 20.30 217 ALA A C 1
ATOM 3582 O O . ALA A 1 217 ? -0.675 -0.727 51.178 1.00 22.15 217 ALA A O 1
ATOM 3589 N N . LYS A 1 218 ? 1.468 -0.229 51.564 1.00 23.14 218 LYS A N 1
ATOM 3590 C CA . LYS A 1 218 ? 1.185 0.714 52.652 1.00 27.61 218 LYS A CA 1
ATOM 3591 C C . LYS A 1 218 ? 0.367 1.933 52.199 1.00 28.34 218 LYS A C 1
ATOM 3592 O O . LYS A 1 218 ? -0.666 2.258 52.800 1.00 27.90 218 LYS A O 1
ATOM 3611 N N . VAL A 1 219 ? 0.830 2.617 51.152 1.00 31.13 219 VAL A N 1
ATOM 3612 C CA . VAL A 1 219 ? 0.166 3.842 50.708 1.00 36.32 219 VAL A CA 1
ATOM 3613 C C . VAL A 1 219 ? -1.201 3.550 50.106 1.00 42.28 219 VAL A C 1
ATOM 3614 O O . VAL A 1 219 ? -2.043 4.443 50.009 1.00 43.72 219 VAL A O 1
ATOM 3627 N N . SER A 1 220 ? -1.417 2.308 49.688 1.00 46.91 220 SER A N 1
ATOM 3628 C CA . SER A 1 220 ? -2.724 1.901 49.188 1.00 51.45 220 SER A CA 1
ATOM 3629 C C . SER A 1 220 ? -3.756 1.963 50.307 1.00 53.39 220 SER A C 1
ATOM 3630 O O . SER A 1 220 ? -4.958 2.021 50.051 1.00 54.49 220 SER A O 1
ATOM 3638 N N . SER B 1 2 ? 25.859 -10.597 1.742 1.00 17.52 2 SER B N 1
ATOM 3639 C CA . SER B 1 2 ? 25.940 -10.902 0.307 1.00 16.64 2 SER B CA 1
ATOM 3640 C C . SER B 1 2 ? 25.582 -9.655 -0.484 1.00 15.58 2 SER B C 1
ATOM 3641 O O . SER B 1 2 ? 26.071 -9.447 -1.602 1.00 16.84 2 SER B O 1
ATOM 3649 N N . HIS B 1 3 ? 24.708 -8.839 0.096 1.00 13.98 3 HIS B N 1
ATOM 3650 C CA . HIS B 1 3 ? 24.189 -7.677 -0.613 1.00 13.85 3 HIS B CA 1
ATOM 3651 C C . HIS B 1 3 ? 25.134 -6.485 -0.574 1.00 13.49 3 HIS B C 1
ATOM 3652 O O . HIS B 1 3 ? 24.890 -5.505 -1.274 1.00 15.00 3 HIS B O 1
ATOM 3666 N N . GLY B 1 4 ? 26.196 -6.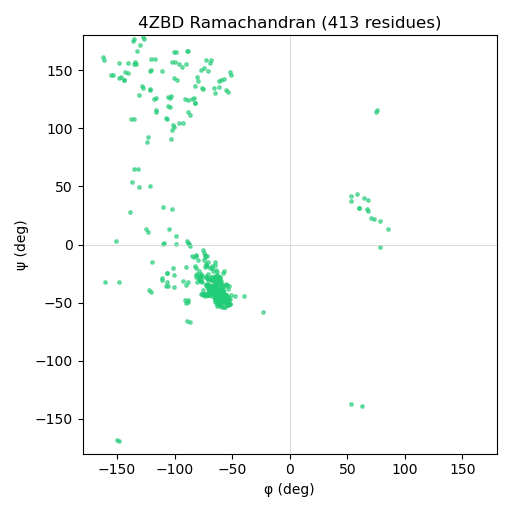550 0.229 1.00 12.92 4 GLY B N 1
ATOM 3667 C CA . GLY B 1 4 ? 27.207 -5.503 0.235 1.00 13.87 4 GLY B CA 1
ATOM 3668 C C . GLY B 1 4 ? 26.840 -4.239 1.010 1.00 13.23 4 GLY B C 1
ATOM 3669 O O . GLY B 1 4 ? 27.659 -3.325 1.069 1.00 16.27 4 GLY B O 1
ATOM 3673 N N . LYS B 1 5 ? 25.637 -4.171 1.580 1.00 10.82 5 LYS B N 1
ATOM 3674 C CA . LYS B 1 5 ? 25.186 -2.989 2.310 1.00 9.65 5 LYS B CA 1
ATOM 3675 C C . LYS B 1 5 ? 25.577 -3.123 3.782 1.00 8.61 5 LYS B C 1
ATOM 3676 O O . LYS B 1 5 ? 25.722 -4.230 4.297 1.00 9.26 5 LYS B O 1
ATOM 3695 N N . GLN B 1 6 ? 25.718 -1.999 4.475 1.00 7.47 6 GLN B N 1
ATOM 3696 C CA . GLN B 1 6 ? 26.133 -2.058 5.875 1.00 7.57 6 GLN B CA 1
ATOM 3697 C C . GLN B 1 6 ? 25.102 -2.772 6.766 1.00 6.30 6 GLN B C 1
ATOM 3698 O O . GLN B 1 6 ? 25.478 -3.478 7.702 1.00 7.04 6 GLN B O 1
ATOM 3712 N N . PHE B 1 7 ? 23.821 -2.538 6.486 1.00 5.79 7 PHE B N 1
ATOM 3713 C CA . PHE B 1 7 ? 22.759 -3.077 7.326 1.00 5.77 7 PHE B CA 1
ATOM 3714 C C . PHE B 1 7 ? 21.813 -3.963 6.553 1.00 5.88 7 PHE B C 1
ATOM 3715 O O . PHE B 1 7 ? 21.552 -3.730 5.369 1.00 6.92 7 PHE B O 1
ATOM 3732 N N . THR B 1 8 ? 21.264 -4.953 7.255 1.00 5.73 8 THR B N 1
ATOM 3733 C CA . THR B 1 8 ? 20.040 -5.623 6.839 1.00 5.68 8 THR B CA 1
ATOM 3734 C C . THR B 1 8 ? 18.918 -5.060 7.724 1.00 5.55 8 THR B C 1
ATOM 3735 O O . THR B 1 8 ? 19.034 -5.062 8.959 1.00 6.06 8 THR B O 1
ATOM 3746 N N . LEU B 1 9 ? 17.851 -4.596 7.083 1.00 5.16 9 LEU B N 1
ATOM 3747 C CA . LEU B 1 9 ? 16.671 -4.083 7.765 1.00 5.29 9 LEU B CA 1
ATOM 3748 C C . LEU B 1 9 ? 15.491 -4.977 7.433 1.00 5.14 9 LEU B C 1
ATOM 3749 O O . LEU B 1 9 ? 15.049 -5.051 6.284 1.00 6.03 9 LEU B O 1
ATOM 3765 N N . TYR B 1 10 ? 14.948 -5.645 8.453 1.00 4.70 10 TYR B N 1
ATOM 3766 C CA . TYR B 1 10 ? 13.692 -6.387 8.332 1.00 5.01 10 TYR B CA 1
ATOM 3767 C C . TYR B 1 10 ? 12.549 -5.412 8.544 1.00 4.94 10 TYR B C 1
ATOM 3768 O O . TYR B 1 10 ? 12.505 -4.714 9.571 1.00 5.00 10 TYR B O 1
ATOM 3786 N N . THR B 1 11 ? 11.644 -5.371 7.566 1.00 5.27 11 THR B N 1
ATOM 3787 C CA . THR B 1 11 ? 10.602 -4.381 7.501 1.00 5.15 11 THR B CA 1
ATOM 3788 C C . THR B 1 11 ? 9.333 -4.927 6.856 1.00 5.48 11 THR B C 1
ATOM 3789 O O . THR B 1 11 ? 9.182 -6.135 6.710 1.00 6.29 11 THR B O 1
ATOM 3800 N N . HIS B 1 12 ? 8.405 -4.025 6.552 1.00 6.39 12 HIS B N 1
ATOM 3801 C CA . HIS B 1 12 ? 7.101 -4.354 5.994 1.00 5.77 12 HIS B CA 1
ATOM 3802 C C . HIS B 1 12 ? 6.704 -3.218 5.067 1.00 6.21 12 HIS B C 1
ATOM 3803 O O . HIS B 1 12 ? 7.050 -2.079 5.305 1.00 7.33 12 HIS B O 1
ATOM 3817 N N . LYS B 1 13 ? 6.038 -3.543 3.977 1.00 6.65 13 LYS B N 1
ATOM 3818 C CA . LYS B 1 13 ? 5.787 -2.527 2.976 1.00 7.96 13 LYS B CA 1
ATOM 3819 C C . LYS B 1 13 ? 4.843 -1.430 3.446 1.00 8.25 13 LYS B C 1
ATOM 3820 O O . LYS B 1 13 ? 5.008 -0.270 3.050 1.00 8.76 13 LYS B O 1
ATOM 3839 N N . GLY B 1 14 ? 3.840 -1.779 4.242 1.00 8.43 14 GLY B N 1
ATOM 3840 C CA . GLY B 1 14 ? 2.767 -0.856 4.577 1.00 10.11 14 GLY B CA 1
ATOM 3841 C C . GLY B 1 14 ? 2.754 -0.283 5.969 1.00 8.97 14 GLY B C 1
ATOM 3842 O O . GLY B 1 14 ? 2.305 0.851 6.164 1.00 10.72 14 GLY B O 1
ATOM 3846 N N . GLY B 1 15 ? 3.221 -1.041 6.942 1.00 8.48 15 GLY B N 1
ATOM 3847 C CA . GLY B 1 15 ? 3.120 -0.570 8.307 1.00 7.75 15 GLY B CA 1
ATOM 3848 C C . GLY B 1 15 ? 4.089 0.557 8.604 1.00 6.54 15 GLY B C 1
ATOM 3849 O O . GLY B 1 15 ? 5.066 0.751 7.920 1.00 8.14 15 GLY B O 1
ATOM 3853 N N . PRO B 1 16 ? 3.812 1.338 9.639 1.00 6.35 16 PRO B N 1
ATOM 3854 C CA . PRO B 1 16 ? 4.613 2.557 9.846 1.00 6.11 16 PRO B CA 1
ATOM 3855 C C . PRO B 1 16 ? 6.020 2.319 10.411 1.00 5.42 16 PRO B C 1
ATOM 3856 O O . PRO B 1 16 ? 6.898 3.180 10.189 1.00 6.53 16 PRO B O 1
ATOM 3867 N N . ASN B 1 17 ? 6.243 1.260 11.172 1.00 5.59 17 ASN B N 1
ATOM 3868 C CA . ASN B 1 17 ? 7.435 1.227 12.011 1.00 5.24 17 ASN B CA 1
ATOM 3869 C C . ASN B 1 17 ? 8.753 0.905 11.322 1.00 4.96 17 ASN B C 1
ATOM 3870 O O . ASN B 1 17 ? 9.830 1.347 11.771 1.00 6.19 17 ASN B O 1
ATOM 3881 N N . GLY B 1 18 ? 8.704 0.169 10.227 1.00 4.58 18 GLY B N 1
ATOM 3882 C CA . GLY B 1 18 ? 9.903 -0.006 9.434 1.00 4.47 18 GLY B CA 1
ATOM 3883 C C . GLY B 1 18 ? 10.321 1.266 8.719 1.00 4.87 18 GLY B C 1
ATOM 3884 O O . GLY B 1 18 ? 11.509 1.594 8.655 1.00 6.09 18 GLY B O 1
ATOM 3888 N N . TRP B 1 19 ? 9.355 1.997 8.182 1.00 4.49 19 TRP B N 1
ATOM 3889 C CA . TRP B 1 19 ? 9.648 3.264 7.534 1.00 4.84 19 TRP B CA 1
ATOM 3890 C C . TRP B 1 19 ? 10.286 4.235 8.507 1.00 4.46 19 TRP B C 1
ATOM 3891 O O . TRP B 1 19 ? 11.086 5.071 8.113 1.00 4.98 19 TRP B O 1
ATOM 3912 N N . LYS B 1 20 ? 9.891 4.177 9.782 1.00 4.56 20 LYS B N 1
ATOM 3913 C CA . LYS B 1 20 ? 10.488 5.026 10.788 1.00 4.74 20 LYS B CA 1
ATOM 3914 C C . LYS B 1 20 ? 12.006 4.867 10.821 1.00 3.97 20 LYS B C 1
ATOM 3915 O O . LYS B 1 20 ? 12.756 5.836 10.892 1.00 4.98 20 LYS B O 1
ATOM 3934 N N . VAL B 1 21 ? 12.468 3.621 10.817 1.00 3.89 21 VAL B N 1
ATOM 3935 C CA . VAL B 1 21 ? 13.898 3.365 10.796 1.00 3.74 21 VAL B CA 1
ATOM 3936 C C . VAL B 1 21 ? 14.548 3.733 9.473 1.00 4.03 21 VAL B C 1
ATOM 3937 O O . VAL B 1 21 ? 15.650 4.294 9.444 1.00 4.41 21 VAL B O 1
ATOM 3950 N N . THR B 1 22 ? 13.861 3.463 8.371 1.00 3.92 22 THR B N 1
ATOM 3951 C CA . THR B 1 22 ? 14.382 3.792 7.052 1.00 4.19 22 THR B CA 1
ATOM 3952 C C . THR B 1 22 ? 14.682 5.293 6.937 1.00 4.30 22 THR B C 1
ATOM 3953 O O . THR B 1 22 ? 15.691 5.691 6.375 1.00 4.40 22 THR B O 1
ATOM 3964 N N . ILE B 1 23 ? 13.801 6.124 7.490 1.00 4.28 23 ILE B N 1
ATOM 3965 C CA . ILE B 1 23 ? 14.029 7.568 7.530 1.00 4.50 23 ILE B CA 1
ATOM 3966 C C . ILE B 1 23 ? 15.394 7.872 8.130 1.00 4.45 23 ILE B C 1
ATOM 3967 O O . ILE B 1 23 ? 16.145 8.692 7.609 1.00 4.71 23 ILE B O 1
ATOM 3983 N N . VAL B 1 24 ? 15.700 7.239 9.258 1.00 4.51 24 VAL B N 1
ATOM 3984 C CA . VAL B 1 24 ? 16.946 7.526 9.951 1.00 4.36 24 VAL B CA 1
ATOM 3985 C C . VAL B 1 24 ? 18.168 6.990 9.202 1.00 4.54 24 VAL B C 1
ATOM 3986 O O . VAL B 1 24 ? 19.166 7.704 9.068 1.00 4.91 24 VAL B O 1
ATOM 3999 N N . LEU B 1 25 ? 18.090 5.769 8.678 1.00 4.37 25 LEU B N 1
ATOM 4000 C CA . LEU B 1 25 ? 19.147 5.221 7.851 1.00 4.49 25 LEU B CA 1
ATOM 4001 C C . LEU B 1 25 ? 19.488 6.168 6.694 1.00 4.90 25 LEU B C 1
ATOM 4002 O O . LEU B 1 25 ? 20.650 6.468 6.433 1.00 5.56 25 LEU B O 1
ATOM 4018 N N . GLU B 1 26 ? 18.456 6.682 6.034 1.00 4.79 26 GLU B N 1
ATOM 4019 C CA . GLU B 1 26 ? 18.651 7.544 4.878 1.00 4.95 26 GLU B CA 1
ATOM 4020 C C . GLU B 1 26 ? 19.186 8.908 5.290 1.00 5.17 26 GLU B C 1
ATOM 4021 O O . GLU B 1 26 ? 20.089 9.427 4.664 1.00 5.77 26 GLU B O 1
ATOM 4033 N N . GLU B 1 27 ? 18.655 9.482 6.361 1.00 5.21 27 GLU B N 1
ATOM 4034 C CA . GLU B 1 27 ? 19.171 10.751 6.885 1.00 5.41 27 GLU B CA 1
ATOM 4035 C C . GLU B 1 27 ? 20.655 10.658 7.200 1.00 5.85 27 GLU B C 1
ATOM 4036 O O . GLU B 1 27 ? 21.383 11.633 7.022 1.00 7.00 27 GLU B O 1
ATOM 4048 N N . LEU B 1 28 ? 21.104 9.503 7.681 1.00 5.38 28 LEU B N 1
ATOM 4049 C CA . LEU B 1 28 ? 22.494 9.308 8.065 1.00 5.35 28 LEU B CA 1
ATOM 4050 C C . LEU B 1 28 ? 23.380 8.888 6.888 1.00 5.44 28 LEU B C 1
ATOM 4051 O O . LEU B 1 28 ? 24.581 8.682 7.058 1.00 6.40 28 LEU B O 1
ATOM 4067 N N . GLY B 1 29 ? 22.802 8.725 5.705 1.00 5.98 29 GLY B N 1
ATOM 4068 C CA . GLY B 1 29 ? 23.574 8.343 4.527 1.00 6.60 29 GLY B CA 1
ATOM 4069 C C . GLY B 1 29 ? 24.134 6.936 4.613 1.00 7.74 29 GLY B C 1
ATOM 4070 O O . GLY B 1 29 ? 25.170 6.643 4.038 1.00 8.87 29 GLY B O 1
ATOM 4074 N N . LEU B 1 30 ? 23.439 6.047 5.307 1.00 5.85 30 LEU B N 1
ATOM 4075 C CA . LEU B 1 30 ? 23.895 4.682 5.518 1.00 6.97 30 LEU B CA 1
ATOM 4076 C C . LEU B 1 30 ? 23.305 3.786 4.452 1.00 6.84 30 LEU B C 1
ATOM 4077 O O . LEU B 1 30 ? 22.237 4.083 3.916 1.00 8.05 30 LEU B O 1
ATOM 4093 N N . THR B 1 31 ? 24.009 2.701 4.145 1.00 7.29 31 THR B N 1
ATOM 4094 C CA . THR B 1 31 ? 23.533 1.758 3.140 1.00 7.88 31 THR B CA 1
ATOM 4095 C C . THR B 1 31 ? 22.834 0.576 3.819 1.00 7.50 31 THR B C 1
ATOM 4096 O O . THR B 1 31 ? 23.268 0.101 4.877 1.00 7.09 31 THR B O 1
ATOM 4107 N N . TYR B 1 32 ? 21.751 0.116 3.202 1.00 7.24 32 TYR B N 1
ATOM 4108 C CA . TYR B 1 32 ? 20.910 -0.883 3.822 1.00 6.79 32 TYR B CA 1
ATOM 4109 C C . TYR B 1 32 ? 20.150 -1.667 2.782 1.00 8.39 32 TYR B C 1
ATOM 4110 O O . TYR B 1 32 ? 19.787 -1.154 1.723 1.00 9.64 32 TYR B O 1
ATOM 4128 N N . GLU B 1 33 ? 19.938 -2.940 3.083 1.00 6.70 33 GLU B N 1
ATOM 4129 C CA . GLU B 1 33 ? 19.095 -3.823 2.295 1.00 7.76 33 GLU B CA 1
ATOM 4130 C C . GLU B 1 33 ? 17.800 -4.032 3.066 1.00 7.46 33 GLU B C 1
ATOM 4131 O O . GLU B 1 33 ? 17.832 -4.514 4.193 1.00 8.27 33 GLU B O 1
ATOM 4143 N N . SER B 1 34 ? 16.676 -3.631 2.468 1.00 6.95 34 SER B N 1
ATOM 4144 C CA . SER B 1 34 ? 15.379 -3.829 3.086 1.00 7.28 34 SER B CA 1
ATOM 4145 C C . SER B 1 34 ? 14.800 -5.177 2.710 1.00 7.73 34 SER B C 1
ATOM 4146 O O . SER B 1 34 ? 14.676 -5.502 1.536 1.00 10.59 34 SER B O 1
ATOM 4154 N N . ILE B 1 35 ? 14.465 -5.981 3.715 1.00 7.47 35 ILE B N 1
ATOM 4155 C CA . ILE B 1 35 ? 13.809 -7.252 3.512 1.00 7.63 35 ILE B CA 1
ATOM 4156 C C . ILE B 1 35 ? 12.382 -7.042 3.985 1.00 7.39 35 ILE B C 1
ATOM 4157 O O . ILE B 1 35 ? 12.100 -6.897 5.179 1.00 7.34 35 ILE B O 1
ATOM 4173 N N . PHE B 1 36 ? 11.469 -7.007 3.022 1.00 7.88 36 PHE B N 1
ATOM 4174 C CA . PHE B 1 36 ? 10.055 -6.768 3.308 1.00 8.28 36 PHE B CA 1
ATOM 4175 C C . PHE B 1 36 ? 9.403 -8.095 3.622 1.00 8.67 36 PHE B C 1
ATOM 4176 O O . PHE B 1 36 ? 9.260 -8.946 2.750 1.00 11.84 36 PHE B O 1
ATOM 4193 N N . LEU B 1 37 ? 9.004 -8.279 4.865 1.00 8.72 37 LEU B N 1
ATOM 4194 C CA . LEU B 1 37 ? 8.399 -9.541 5.270 1.00 10.17 37 LEU B CA 1
ATOM 4195 C C . LEU B 1 37 ? 6.949 -9.585 4.839 1.00 11.25 37 LEU B C 1
ATOM 4196 O O . LEU B 1 37 ? 6.235 -8.572 4.888 1.00 13.07 37 LEU B O 1
ATOM 4212 N N . ASP B 1 38 ? 6.539 -10.772 4.397 1.00 14.38 38 ASP B N 1
ATOM 4213 C CA . ASP B 1 38 ? 5.180 -11.020 3.950 1.00 17.13 38 ASP B CA 1
ATOM 4214 C C . ASP B 1 38 ? 4.409 -11.540 5.156 1.00 15.59 38 ASP B C 1
ATOM 4215 O O . ASP B 1 38 ? 4.548 -12.719 5.548 1.00 15.04 38 ASP B O 1
ATOM 4224 N N . PHE B 1 39 ? 3.568 -10.692 5.735 1.00 15.88 39 PHE B N 1
ATOM 4225 C CA . PHE B 1 39 ? 2.839 -11.061 6.941 1.00 15.73 39 PHE B CA 1
ATOM 4226 C C . PHE B 1 39 ? 1.738 -12.071 6.604 1.00 17.20 39 PHE B C 1
ATOM 4227 O O . PHE B 1 39 ? 1.322 -12.833 7.471 1.00 16.28 39 PHE B O 1
ATOM 4244 N N . GLN B 1 40 ? 1.226 -12.043 5.369 1.00 19.02 40 GLN B N 1
ATOM 4245 C CA . GLN B 1 40 ? 0.177 -12.988 4.955 1.00 19.57 40 GLN B CA 1
ATOM 4246 C C . GLN B 1 40 ? 0.711 -14.418 4.943 1.00 19.52 40 GLN B C 1
ATOM 4247 O O . GLN B 1 40 ? -0.041 -15.378 5.163 1.00 21.74 40 GLN B O 1
ATOM 4261 N N . LYS B 1 41 ? 2.006 -14.545 4.655 1.00 19.21 41 LYS B N 1
ATOM 4262 C CA . LYS B 1 41 ? 2.700 -15.830 4.685 1.00 19.18 41 LYS B CA 1
ATOM 4263 C C . LYS B 1 41 ? 3.258 -16.157 6.063 1.00 16.49 41 LYS B C 1
ATOM 4264 O O . LYS B 1 41 ? 3.915 -17.172 6.255 1.00 17.46 41 LYS B O 1
ATOM 4283 N N . GLY B 1 42 ? 3.026 -15.273 7.028 1.00 14.97 42 GLY B N 1
ATOM 4284 C CA . GLY B 1 42 ? 3.480 -15.528 8.385 1.00 12.74 42 GLY B CA 1
ATOM 4285 C C . GLY B 1 42 ? 4.985 -15.394 8.569 1.00 10.61 42 GLY B C 1
ATOM 4286 O O . GLY B 1 42 ? 5.546 -15.935 9.530 1.00 10.36 42 GLY B O 1
ATOM 4290 N N . GLU B 1 43 ? 5.644 -14.664 7.671 1.00 11.14 43 GLU B N 1
ATOM 4291 C CA . GLU B 1 43 ? 7.107 -14.592 7.719 1.00 11.09 43 GLU B CA 1
ATOM 4292 C C . GLU B 1 43 ? 7.645 -13.963 9.013 1.00 9.49 43 GLU B C 1
ATOM 4293 O O . GLU B 1 43 ? 8.719 -14.324 9.475 1.00 10.18 43 GLU B O 1
ATOM 4305 N N . HIS B 1 44 ? 6.883 -13.057 9.608 1.00 8.12 44 HIS B N 1
ATOM 4306 C CA . HIS B 1 44 ? 7.299 -12.412 10.846 1.00 8.22 44 HIS B CA 1
ATOM 4307 C C . HIS B 1 44 ? 7.186 -13.330 12.071 1.00 7.40 44 HIS B C 1
ATOM 4308 O O . HIS B 1 44 ? 7.693 -13.002 13.145 1.00 7.34 44 HIS B O 1
ATOM 4322 N N . LYS B 1 45 ? 6.497 -14.451 11.914 1.00 7.84 45 LYS B N 1
ATOM 4323 C CA . LYS B 1 45 ? 6.343 -15.429 12.985 1.00 8.59 45 LYS B CA 1
ATOM 4324 C C . LYS B 1 45 ? 7.105 -16.715 12.720 1.00 9.24 45 LYS B C 1
ATOM 4325 O O . LYS B 1 45 ? 7.054 -17.643 13.520 1.00 11.12 45 LYS B O 1
ATOM 4344 N N . ALA B 1 46 ? 7.801 -16.783 11.601 1.00 9.67 46 ALA B N 1
ATOM 4345 C CA . ALA B 1 46 ? 8.516 -17.981 11.207 1.00 10.90 46 ALA B CA 1
ATOM 4346 C C . ALA B 1 46 ? 9.766 -18.130 12.058 1.00 8.46 46 ALA B C 1
ATOM 4347 O O . ALA B 1 46 ? 10.356 -17.139 12.510 1.00 7.93 46 ALA B O 1
ATOM 4354 N N . PRO B 1 47 ? 10.208 -19.376 12.260 1.00 9.47 47 PRO B N 1
ATOM 4355 C CA . PRO B 1 47 ? 11.313 -19.610 13.186 1.00 9.49 47 PRO B CA 1
ATOM 4356 C C . PRO B 1 47 ? 12.583 -18.857 12.818 1.00 8.23 47 PRO B C 1
ATOM 4357 O O . PRO B 1 47 ? 13.305 -18.417 13.710 1.00 8.23 47 PRO B O 1
ATOM 4368 N N . GLU B 1 48 ? 12.872 -18.704 11.534 1.00 8.62 48 GLU B N 1
ATOM 4369 C CA . GLU B 1 48 ? 14.093 -18.000 11.171 1.00 10.83 48 GLU B CA 1
ATOM 4370 C C . GLU B 1 48 ? 14.053 -16.521 11.552 1.00 9.54 48 GLU B C 1
ATOM 4371 O O . GLU B 1 48 ? 15.079 -15.987 11.946 1.00 11.40 48 GLU B O 1
ATOM 4383 N N . TYR B 1 49 ? 12.898 -15.871 11.459 1.00 7.99 49 TYR B N 1
ATOM 4384 C CA . TYR B 1 49 ? 12.815 -14.487 11.874 1.00 6.78 49 TYR B CA 1
ATOM 4385 C C . TYR B 1 49 ? 12.774 -14.374 13.405 1.00 6.14 49 TYR B C 1
ATOM 4386 O O . TYR B 1 49 ? 13.311 -13.424 13.967 1.00 5.95 49 TYR B O 1
ATOM 4404 N N . LEU B 1 50 ? 12.182 -15.355 14.095 1.00 6.35 50 LEU B N 1
ATOM 4405 C CA . LEU B 1 50 ? 12.138 -15.301 15.553 1.00 6.81 50 LEU B CA 1
ATOM 4406 C C . LEU B 1 50 ? 13.549 -15.350 16.156 1.00 6.61 50 LEU B C 1
ATOM 4407 O O . LEU B 1 50 ? 13.771 -14.862 17.271 1.00 7.81 50 LEU B O 1
ATOM 4423 N N . LYS B 1 51 ? 14.503 -15.946 15.431 1.00 7.50 51 LYS B N 1
ATOM 4424 C CA . LYS B 1 51 ? 15.904 -15.896 15.856 1.00 8.54 51 LYS B CA 1
ATOM 4425 C C . LYS B 1 51 ? 16.507 -14.488 15.794 1.00 8.21 51 LYS B C 1
ATOM 4426 O O . LYS B 1 51 ? 17.504 -14.204 16.480 1.00 10.73 51 LYS B O 1
ATOM 4445 N N . VAL B 1 52 ? 15.920 -13.629 14.965 1.00 6.32 52 VAL B N 1
ATOM 4446 C CA . VAL B 1 52 ? 16.330 -12.234 14.837 1.00 6.50 52 VAL B CA 1
ATOM 4447 C C . VAL B 1 52 ? 15.592 -11.352 15.849 1.00 5.65 52 VAL B C 1
ATOM 4448 O O . VAL B 1 52 ? 16.214 -10.584 16.567 1.00 6.45 52 VAL B O 1
ATOM 4461 N N . ASN B 1 53 ? 14.276 -11.483 15.918 1.00 5.43 53 ASN B N 1
ATOM 4462 C CA . ASN B 1 53 ? 13.470 -10.778 16.911 1.00 5.37 53 ASN B CA 1
ATOM 4463 C C . ASN B 1 53 ? 12.467 -11.764 17.504 1.00 5.35 53 ASN B C 1
ATOM 4464 O O . ASN B 1 53 ? 11.497 -12.150 16.833 1.00 5.22 53 ASN B O 1
ATOM 4475 N N . PRO B 1 54 ? 12.659 -12.179 18.768 1.00 5.53 54 PRO B N 1
ATOM 4476 C CA . PRO B 1 54 ? 11.729 -13.161 19.352 1.00 5.64 54 PRO B CA 1
ATOM 4477 C C . PRO B 1 54 ? 10.290 -12.611 19.498 1.00 5.14 54 PRO B C 1
ATOM 4478 O O . PRO B 1 54 ? 9.374 -13.411 19.704 1.00 5.68 54 PRO B O 1
ATOM 4489 N N . ASN B 1 55 ? 10.124 -11.292 19.439 1.00 5.08 55 ASN B N 1
ATOM 4490 C CA . ASN B 1 55 ? 8.803 -10.700 19.473 1.00 5.23 55 ASN B CA 1
ATOM 4491 C C . ASN B 1 55 ? 8.034 -10.942 18.165 1.00 4.73 55 ASN B C 1
ATOM 4492 O O . ASN B 1 55 ? 6.817 -10.791 18.131 1.00 5.25 55 ASN B O 1
ATOM 4503 N N . GLY B 1 56 ? 8.720 -11.279 17.073 1.00 4.90 56 GLY B N 1
ATOM 4504 C CA . GLY B 1 56 ? 8.017 -11.549 15.839 1.00 5.50 56 GLY B CA 1
ATOM 4505 C C . GLY B 1 56 ? 7.295 -10.330 15.277 1.00 5.10 56 GLY B C 1
ATOM 4506 O O . GLY B 1 56 ? 6.172 -10.433 14.766 1.00 5.78 56 GLY B O 1
ATOM 4510 N N . ARG B 1 57 ? 7.948 -9.178 15.376 1.00 4.74 57 ARG B N 1
ATOM 4511 C CA . ARG B 1 57 ? 7.462 -7.933 14.788 1.00 4.46 57 ARG B CA 1
ATOM 4512 C C . ARG B 1 57 ? 8.627 -7.279 14.080 1.00 4.67 57 ARG B C 1
ATOM 4513 O O . ARG B 1 57 ? 9.784 -7.535 14.418 1.00 4.99 57 ARG B O 1
ATOM 4534 N N . ILE B 1 58 ? 8.320 -6.424 13.123 1.00 4.28 58 ILE B N 1
ATOM 4535 C CA . ILE B 1 58 ? 9.351 -5.605 12.473 1.00 4.17 58 ILE B CA 1
ATOM 4536 C C . ILE B 1 58 ? 9.280 -4.187 13.049 1.00 4.05 58 ILE B C 1
ATOM 4537 O O . ILE B 1 58 ? 8.248 -3.758 13.555 1.00 4.38 58 ILE B O 1
ATOM 4553 N N . PRO B 1 59 ? 10.377 -3.426 12.962 1.00 3.97 59 PRO B N 1
ATOM 4554 C CA . PRO B 1 59 ? 11.663 -3.735 12.330 1.00 4.21 59 PRO B CA 1
ATOM 4555 C C . PRO B 1 59 ? 12.675 -4.426 13.238 1.00 4.18 59 PRO B C 1
ATOM 4556 O O . PRO B 1 59 ? 12.562 -4.465 14.461 1.00 4.59 59 PRO B O 1
ATOM 4567 N N . ALA B 1 60 ? 13.704 -4.941 12.575 1.00 3.76 60 ALA B N 1
ATOM 4568 C CA . ALA B 1 60 ? 14.917 -5.435 13.226 1.00 4.22 60 ALA B CA 1
ATOM 4569 C C . ALA B 1 60 ? 16.075 -5.063 12.324 1.00 3.50 60 ALA B C 1
ATOM 4570 O O . ALA B 1 60 ? 15.918 -5.012 11.113 1.00 5.23 60 ALA B O 1
ATOM 4577 N N . LEU B 1 61 ? 17.232 -4.799 12.916 1.00 4.49 61 LEU B N 1
ATOM 4578 C CA . LEU B 1 61 ? 18.399 -4.341 12.197 1.00 4.87 61 LEU B CA 1
ATOM 4579 C C . LEU B 1 61 ? 19.602 -5.192 12.532 1.00 4.27 61 LEU B C 1
ATOM 4580 O O . LEU B 1 61 ? 19.843 -5.509 13.700 1.00 5.79 61 LEU B O 1
ATOM 4596 N N . ILE B 1 62 ? 20.375 -5.545 11.499 1.00 4.42 62 ILE B N 1
ATOM 4597 C CA . ILE B 1 62 ? 21.661 -6.236 11.659 1.00 5.21 62 ILE B CA 1
ATOM 4598 C C . ILE B 1 62 ? 22.738 -5.316 11.087 1.00 4.74 62 ILE B C 1
ATOM 4599 O O . ILE B 1 62 ? 22.635 -4.877 9.939 1.00 5.45 62 ILE B O 1
ATOM 4615 N N . ASP B 1 63 ? 23.762 -5.002 11.890 1.00 4.99 63 ASP B N 1
ATOM 4616 C CA . ASP B 1 63 ? 24.853 -4.121 11.490 1.00 5.80 63 ASP B CA 1
ATOM 4617 C C . ASP B 1 63 ? 26.065 -4.966 11.094 1.00 5.97 63 ASP B C 1
ATOM 4618 O O . ASP B 1 63 ? 26.804 -5.490 11.943 1.00 6.04 63 ASP B O 1
ATOM 4627 N N . HIS B 1 64 ? 26.257 -5.130 9.793 1.00 6.11 64 HIS B N 1
ATOM 4628 C CA . HIS B 1 64 ? 27.332 -5.962 9.272 1.00 7.86 64 HIS B CA 1
ATOM 4629 C C . HIS B 1 64 ? 28.722 -5.357 9.445 1.00 7.80 64 HIS B C 1
ATOM 4630 O O . HIS B 1 64 ? 29.711 -6.058 9.210 1.00 10.77 64 HIS B O 1
ATOM 4644 N N . LYS B 1 65 ? 28.810 -4.091 9.857 1.00 7.88 65 LYS B N 1
ATOM 4645 C CA . LYS B 1 65 ? 30.096 -3.489 10.233 1.00 8.41 65 LYS B CA 1
ATOM 4646 C C . LYS B 1 65 ? 30.318 -3.483 11.750 1.00 8.43 65 LYS B C 1
ATOM 4647 O O . LYS B 1 65 ? 31.307 -2.922 12.219 1.00 10.90 65 LYS B O 1
ATOM 4666 N N . ASN B 1 66 ? 29.435 -4.138 12.503 1.00 6.75 66 ASN B N 1
ATOM 4667 C CA . ASN B 1 66 ? 29.635 -4.339 13.934 1.00 6.63 66 ASN B CA 1
ATOM 4668 C C . ASN B 1 66 ? 29.397 -5.797 14.279 1.00 6.73 66 ASN B C 1
ATOM 4669 O O . ASN B 1 66 ? 28.624 -6.126 15.182 1.00 6.59 66 ASN B O 1
ATOM 4680 N N . ASN B 1 67 ? 30.044 -6.674 13.512 1.00 6.41 67 ASN B N 1
ATOM 4681 C CA . ASN B 1 67 ? 30.008 -8.109 13.746 1.00 6.69 67 ASN B CA 1
ATOM 4682 C C . ASN B 1 67 ? 28.566 -8.641 13.848 1.00 5.97 67 ASN B C 1
ATOM 4683 O O . ASN B 1 67 ? 28.245 -9.500 14.678 1.00 7.56 67 ASN B O 1
ATOM 4694 N N . ASP B 1 68 ? 27.714 -8.135 12.962 1.00 5.94 68 ASP B N 1
ATOM 4695 C CA . ASP B 1 68 ? 26.325 -8.590 12.859 1.00 6.01 68 ASP B CA 1
ATOM 4696 C C . ASP B 1 68 ? 25.564 -8.375 14.164 1.00 5.97 68 ASP B C 1
ATOM 4697 O O . ASP B 1 68 ? 24.598 -9.078 14.449 1.00 6.68 68 ASP B O 1
ATOM 4706 N N . TYR B 1 69 ? 25.926 -7.323 14.900 1.00 6.58 69 TYR B N 1
ATOM 4707 C CA . TYR B 1 69 ? 25.124 -6.884 16.035 1.00 5.79 69 TYR B CA 1
ATOM 4708 C C . TYR B 1 69 ? 23.687 -6.680 15.568 1.00 5.35 69 TYR B C 1
ATOM 4709 O O . TYR B 1 69 ? 23.447 -6.013 14.580 1.00 5.97 69 TYR B O 1
ATOM 4727 N N . THR B 1 70 ? 22.745 -7.249 16.316 1.00 4.74 70 THR B N 1
ATOM 4728 C CA . THR B 1 70 ? 21.341 -7.259 15.946 1.00 5.36 70 THR B CA 1
ATOM 4729 C C . THR B 1 70 ? 20.522 -6.578 17.050 1.00 5.10 70 THR B C 1
ATOM 4730 O O . THR B 1 70 ? 20.696 -6.906 18.226 1.00 5.72 70 THR B O 1
ATOM 4741 N N . VAL B 1 71 ? 19.624 -5.675 16.651 1.00 4.40 71 VAL B N 1
ATOM 4742 C CA . VAL B 1 71 ? 18.795 -4.956 17.593 1.00 4.41 71 VAL B CA 1
ATOM 4743 C C . VAL B 1 71 ? 17.418 -4.755 16.982 1.00 3.37 71 VAL B C 1
ATOM 4744 O O . VAL B 1 71 ? 17.299 -4.521 15.781 1.00 4.63 71 VAL B O 1
ATOM 4757 N N . TRP B 1 72 ? 16.397 -4.879 17.822 1.00 3.67 72 TRP B N 1
ATOM 4758 C CA . TRP B 1 72 ? 15.021 -4.649 17.410 1.00 3.35 72 TRP B CA 1
ATOM 4759 C C . TRP B 1 72 ? 14.376 -3.631 18.384 1.00 3.22 72 TRP B C 1
ATOM 4760 O O . TRP B 1 72 ? 15.033 -3.137 19.293 1.00 4.03 72 TRP B O 1
ATOM 4781 N N . GLU B 1 73 ? 13.113 -3.302 18.103 1.00 3.41 73 GLU B N 1
ATOM 4782 C CA . GLU B 1 73 ? 12.396 -2.095 18.551 1.00 3.14 73 GLU B CA 1
ATOM 4783 C C . GLU B 1 73 ? 12.887 -0.894 17.764 1.00 3.07 73 GLU B C 1
ATOM 4784 O O . GLU B 1 73 ? 14.046 -0.494 17.878 1.00 3.96 73 GLU B O 1
ATOM 4796 N N . SER B 1 74 ? 12.003 -0.333 16.955 1.00 3.13 74 SER B N 1
ATOM 4797 C CA . SER B 1 74 ? 12.366 0.786 16.085 1.00 3.57 74 SER B CA 1
ATOM 4798 C C . SER B 1 74 ? 13.132 1.888 16.809 1.00 3.25 74 SER B C 1
ATOM 4799 O O . SER B 1 74 ? 14.108 2.396 16.272 1.00 3.61 74 SER B O 1
ATOM 4807 N N . ASN B 1 75 ? 12.711 2.289 18.000 1.00 3.33 75 ASN B N 1
ATOM 4808 C CA . ASN B 1 75 ? 13.345 3.452 18.608 1.00 3.39 75 ASN B CA 1
ATOM 4809 C C . ASN B 1 75 ? 14.665 3.101 19.322 1.00 3.30 75 ASN B C 1
ATOM 4810 O O . ASN B 1 75 ? 15.511 3.986 19.542 1.00 3.64 75 ASN B O 1
ATOM 4821 N N . ALA B 1 76 ? 14.873 1.818 19.625 1.00 3.46 76 ALA B N 1
ATOM 4822 C CA . ALA B 1 76 ? 16.175 1.343 20.093 1.00 3.19 76 ALA B CA 1
ATOM 4823 C C . ALA B 1 76 ? 17.160 1.285 18.924 1.00 3.60 76 ALA B C 1
ATOM 4824 O O . ALA B 1 76 ? 18.309 1.695 19.048 1.00 3.45 76 ALA B O 1
ATOM 4831 N N . ILE B 1 77 ? 16.686 0.791 17.790 1.00 3.55 77 ILE B N 1
ATOM 4832 C CA . ILE B 1 77 ? 17.462 0.795 16.568 1.00 3.62 77 ILE B CA 1
ATOM 4833 C C . ILE B 1 77 ? 17.885 2.236 16.233 1.00 3.40 77 ILE B C 1
ATOM 4834 O O . ILE B 1 77 ? 19.040 2.490 15.921 1.00 3.69 77 ILE B O 1
ATOM 4850 N N . ILE B 1 78 ? 16.931 3.158 16.255 1.00 3.48 78 ILE B N 1
ATOM 4851 C CA . ILE B 1 78 ? 17.221 4.540 15.924 1.00 3.40 78 ILE B CA 1
ATOM 4852 C C . ILE B 1 78 ? 18.272 5.118 16.855 1.00 3.48 78 ILE B C 1
ATOM 4853 O O . ILE B 1 78 ? 19.179 5.808 16.398 1.00 4.01 78 ILE B O 1
ATOM 4869 N N . GLN B 1 79 ? 18.177 4.841 18.147 1.00 2.98 79 GLN B N 1
ATOM 4870 C CA . GLN B 1 79 ? 19.166 5.348 19.086 1.00 3.36 79 GLN B CA 1
ATOM 4871 C C . GLN B 1 79 ? 20.560 4.818 18.790 1.00 3.57 79 GLN B C 1
ATOM 4872 O O . GLN B 1 79 ? 21.548 5.551 18.839 1.00 3.77 79 GLN B O 1
ATOM 4886 N N . TYR B 1 80 ? 20.646 3.517 18.519 1.00 3.51 80 TYR B N 1
ATOM 4887 C CA . TYR B 1 80 ? 21.901 2.887 18.116 1.00 3.62 80 TYR B CA 1
ATOM 4888 C C . TYR B 1 80 ? 22.488 3.610 16.906 1.00 3.74 80 TYR B C 1
ATOM 4889 O O . TYR B 1 80 ? 23.678 3.948 16.882 1.00 4.50 80 TYR B O 1
ATOM 4907 N N . LEU B 1 81 ? 21.664 3.828 15.887 1.00 3.85 81 LEU B N 1
ATOM 4908 C CA . LEU B 1 81 ? 22.145 4.429 14.657 1.00 4.29 81 LEU B CA 1
ATOM 4909 C C . LEU B 1 81 ? 22.678 5.837 14.895 1.00 3.65 81 LEU B C 1
ATOM 4910 O O . LEU B 1 81 ? 23.771 6.165 14.383 1.00 4.69 81 LEU B O 1
ATOM 4926 N N . VAL B 1 82 ? 21.939 6.697 15.590 1.00 3.91 82 VAL B N 1
ATOM 4927 C CA . VAL B 1 82 ? 22.450 8.048 15.754 1.00 4.13 82 VAL B CA 1
ATOM 4928 C C . VAL B 1 82 ? 23.632 8.116 16.734 1.00 4.03 82 VAL B C 1
ATOM 4929 O O . VAL B 1 82 ? 24.567 8.890 16.536 1.00 4.39 82 VAL B O 1
ATOM 4942 N N . ASP B 1 83 ? 23.623 7.287 17.771 1.00 4.00 83 ASP B N 1
ATOM 4943 C CA . ASP B 1 83 ? 24.700 7.377 18.744 1.00 4.24 83 ASP B CA 1
ATOM 4944 C C . ASP B 1 83 ? 26.014 6.912 18.118 1.00 5.16 83 ASP B C 1
ATOM 4945 O O . ASP B 1 83 ? 27.065 7.476 18.411 1.00 6.27 83 ASP B O 1
ATOM 4954 N N . LYS B 1 84 ? 25.951 5.906 17.252 1.00 5.05 84 LYS B N 1
ATOM 4955 C CA . LYS B 1 84 ? 27.147 5.353 16.649 1.00 5.67 84 LYS B CA 1
ATOM 4956 C C . LYS B 1 84 ? 27.528 6.038 15.350 1.00 5.17 84 LYS B C 1
ATOM 4957 O O . LYS B 1 84 ? 28.711 6.162 15.049 1.00 7.29 84 LYS B O 1
ATOM 4976 N N . TYR B 1 85 ? 26.534 6.459 14.562 1.00 5.34 85 TYR B N 1
ATOM 4977 C CA . TYR B 1 85 ? 26.775 6.914 13.186 1.00 5.05 85 TYR B CA 1
ATOM 4978 C C . TYR B 1 85 ? 26.297 8.346 12.890 1.00 5.88 85 TYR B C 1
ATOM 4979 O O . TYR B 1 85 ? 26.288 8.766 11.728 1.00 8.67 85 TYR B O 1
ATOM 4997 N N . ASP B 1 86 ? 25.919 9.103 13.913 1.00 5.05 86 ASP B N 1
ATOM 4998 C CA . ASP B 1 86 ? 25.669 10.544 13.759 1.00 5.45 86 ASP B CA 1
ATOM 4999 C C . ASP B 1 86 ? 26.570 11.343 14.687 1.00 5.84 86 ASP B C 1
ATOM 5000 O O . ASP B 1 86 ? 26.122 12.235 15.410 1.00 5.81 86 ASP B O 1
ATOM 5009 N N . LYS B 1 87 ? 27.862 11.047 14.650 1.00 7.84 87 LYS B N 1
ATOM 5010 C CA . LYS B 1 87 ? 28.823 11.825 15.428 1.00 9.74 87 LYS B CA 1
ATOM 5011 C C . LYS B 1 87 ? 28.909 13.280 14.984 1.00 8.66 87 LYS B C 1
ATOM 5012 O O . LYS B 1 87 ? 29.332 14.128 15.759 1.00 10.00 87 LYS B O 1
ATOM 5031 N N . ASP B 1 88 ? 28.496 13.569 13.746 1.00 8.43 88 ASP B N 1
ATOM 5032 C CA . ASP B 1 88 ? 28.389 14.947 13.285 1.00 9.23 88 ASP B CA 1
ATOM 5033 C C . ASP B 1 88 ? 27.172 15.653 13.888 1.00 7.70 88 ASP B C 1
ATOM 5034 O O . ASP B 1 88 ? 27.001 16.850 13.687 1.00 9.25 88 ASP B O 1
ATOM 5043 N N . ARG B 1 89 ? 26.323 14.919 14.600 1.00 6.16 89 ARG B N 1
ATOM 5044 C CA . ARG B 1 89 ? 25.150 15.477 15.241 1.00 6.10 89 ARG B CA 1
ATOM 5045 C C . ARG B 1 89 ? 24.226 16.216 14.256 1.00 6.02 89 ARG B C 1
ATOM 5046 O O . ARG B 1 89 ? 23.650 17.254 14.571 1.00 8.12 89 ARG B O 1
ATOM 5067 N N A LYS B 1 90 ? 24.062 15.638 13.073 0.62 6.24 90 LYS B N 1
ATOM 5068 N N B LYS B 1 90 ? 24.064 15.632 13.071 0.38 6.23 90 LYS B N 1
ATOM 5069 C CA A LYS B 1 90 ? 23.172 16.215 12.085 0.62 7.42 90 LYS B CA 1
ATOM 5070 C CA B LYS B 1 90 ? 23.176 16.181 12.050 0.38 7.14 90 LYS B CA 1
ATOM 5071 C C A LYS B 1 90 ? 21.726 16.206 12.574 0.62 7.29 90 LYS B C 1
ATOM 5072 C C B LYS B 1 90 ? 21.716 16.168 12.507 0.38 6.92 90 LYS B C 1
ATOM 5073 O O A LYS B 1 90 ? 20.995 17.193 12.388 0.62 9.44 90 LYS B O 1
ATOM 5074 O O B LYS B 1 90 ? 20.964 17.111 12.235 0.38 7.69 90 LYS B O 1
ATOM 5111 N N . VAL B 1 91 ? 21.307 15.076 13.156 1.00 4.67 91 VAL B N 1
ATOM 5112 C CA . VAL B 1 91 ? 19.890 14.845 13.458 1.00 5.44 91 VAL B CA 1
ATOM 5113 C C . VAL B 1 91 ? 19.704 14.252 14.853 1.00 4.19 91 VAL B C 1
ATOM 5114 O O . VAL B 1 91 ? 18.731 13.538 15.105 1.00 4.36 91 VAL B O 1
ATOM 5127 N N . SER B 1 92 ? 20.629 14.562 15.767 1.00 4.25 92 SER B N 1
ATOM 5128 C CA . SER B 1 92 ? 20.573 14.010 17.106 1.00 4.31 92 SER B CA 1
ATOM 5129 C C . SER B 1 92 ? 21.420 14.858 18.013 1.00 4.61 92 SER B C 1
ATOM 5130 O O . SER B 1 92 ? 22.332 15.558 17.568 1.00 6.24 92 SER B O 1
ATOM 5138 N N . VAL B 1 93 ? 21.145 14.773 19.305 1.00 4.87 93 VAL B N 1
ATOM 5139 C CA . VAL B 1 93 ? 21.974 15.409 20.310 1.00 5.15 93 VAL B CA 1
ATOM 5140 C C . VAL B 1 93 ? 22.934 14.410 20.923 1.00 5.36 93 VAL B C 1
ATOM 5141 O O . VAL B 1 93 ? 22.819 13.205 20.725 1.00 6.40 93 VAL B O 1
ATOM 5154 N N . ALA B 1 94 ? 23.931 14.912 21.636 1.00 5.64 94 ALA B N 1
ATOM 5155 C CA . ALA B 1 94 ? 25.011 14.064 22.116 1.00 5.97 94 ALA B CA 1
ATOM 5156 C C . ALA B 1 94 ? 24.620 13.202 23.306 1.00 5.68 94 ALA B C 1
ATOM 5157 O O . ALA B 1 94 ? 24.062 13.712 24.286 1.00 5.89 94 ALA B O 1
ATOM 5164 N N . PRO B 1 95 ? 24.981 11.919 23.297 1.00 5.84 95 PRO B N 1
ATOM 5165 C CA . PRO B 1 95 ? 24.915 11.145 24.532 1.00 6.53 95 PRO B CA 1
ATOM 5166 C C . PRO B 1 95 ? 25.620 11.856 25.667 1.00 6.40 95 PRO B C 1
ATOM 5167 O O . PRO B 1 95 ? 26.612 12.595 25.470 1.00 7.17 95 PRO B O 1
ATOM 5178 N N . GLY B 1 96 ? 25.084 11.685 26.861 1.00 6.75 96 GLY B N 1
ATOM 5179 C CA . GLY B 1 96 ? 25.727 12.215 28.047 1.00 8.33 96 GLY B CA 1
ATOM 5180 C C . GLY B 1 96 ? 25.375 13.658 28.339 1.00 8.53 96 GLY B C 1
ATOM 5181 O O . GLY B 1 96 ? 26.053 14.279 29.141 1.00 13.34 96 GLY B O 1
ATOM 5185 N N . THR B 1 97 ? 24.351 14.190 27.689 1.00 7.58 97 THR B N 1
ATOM 5186 C CA . THR B 1 97 ? 23.870 15.545 27.961 1.00 6.59 97 THR B CA 1
ATOM 5187 C C . THR B 1 97 ? 22.437 15.487 28.478 1.00 5.99 97 THR B C 1
ATOM 5188 O O . THR B 1 97 ? 21.723 14.508 28.242 1.00 6.52 97 THR B O 1
ATOM 5199 N N . ASN B 1 98 ? 22.003 16.551 2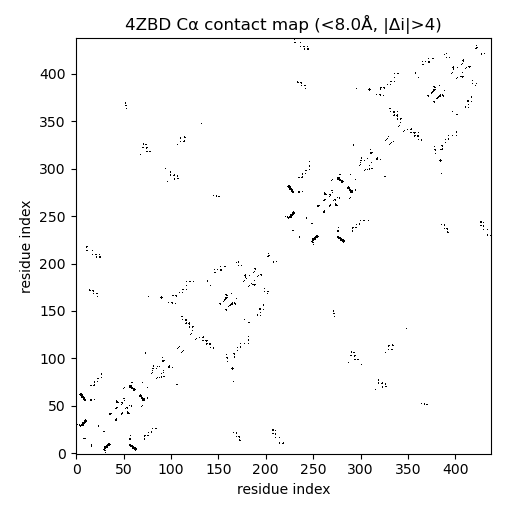9.153 1.00 7.06 98 ASN B N 1
ATOM 5200 C CA . ASN B 1 98 ? 20.604 16.642 29.555 1.00 7.06 98 ASN B CA 1
ATOM 5201 C C . ASN B 1 98 ? 19.681 16.509 28.353 1.00 6.68 98 ASN B C 1
ATOM 5202 O O . ASN B 1 98 ? 18.654 15.814 28.412 1.00 7.11 98 ASN B O 1
ATOM 5213 N N . GLU B 1 99 ? 20.035 17.156 27.247 1.00 6.54 99 GLU B N 1
ATOM 5214 C CA . GLU B 1 99 ? 19.163 17.155 26.076 1.00 6.64 99 GLU B CA 1
ATOM 5215 C C . GLU B 1 99 ? 18.985 15.762 25.513 1.00 4.80 99 GLU B C 1
ATOM 5216 O O . GLU B 1 99 ? 17.950 15.480 24.917 1.00 5.42 99 GLU B O 1
ATOM 5228 N N . TYR B 1 100 ? 19.969 14.877 25.692 1.00 4.86 100 TYR B N 1
ATOM 5229 C CA . TYR B 1 100 ? 19.843 13.503 25.247 1.00 4.45 100 TYR B CA 1
ATOM 5230 C C . TYR B 1 100 ? 18.644 12.827 25.908 1.00 3.93 100 TYR B C 1
ATOM 5231 O O . TYR B 1 100 ? 17.953 12.027 25.280 1.00 3.92 100 TYR B O 1
ATOM 5249 N N . TYR B 1 101 ? 18.442 13.094 27.200 1.00 4.37 101 TYR B N 1
ATOM 5250 C CA . TYR B 1 101 ? 17.347 12.467 27.928 1.00 4.07 101 TYR B CA 1
ATOM 5251 C C . TYR B 1 101 ? 15.998 13.116 27.593 1.00 4.32 101 TYR B C 1
ATOM 5252 O O . TYR B 1 101 ? 14.957 12.459 27.699 1.00 4.09 101 TYR B O 1
ATOM 5270 N N . THR B 1 102 ? 16.009 14.377 27.163 1.00 4.27 102 THR B N 1
ATOM 5271 C CA . THR B 1 102 ? 14.814 15.016 26.606 1.00 4.66 102 THR B CA 1
ATOM 5272 C C . THR B 1 102 ? 14.477 14.423 25.230 1.00 2.93 102 THR B C 1
ATOM 5273 O O . THR B 1 102 ? 13.318 14.147 24.932 1.00 3.56 102 THR B O 1
ATOM 5284 N N . GLN B 1 103 ? 15.485 14.234 24.398 1.00 3.79 103 GLN B N 1
ATOM 5285 C CA . GLN B 1 103 ? 15.292 13.498 23.146 1.00 3.42 103 GLN B CA 1
ATOM 5286 C C . GLN B 1 103 ? 14.707 12.115 23.442 1.00 3.63 103 GLN B C 1
ATOM 5287 O O . GLN B 1 103 ? 13.759 11.683 22.770 1.00 3.57 103 GLN B O 1
ATOM 5301 N N . LEU B 1 104 ? 15.234 11.443 24.459 1.00 3.33 104 LEU B N 1
ATOM 5302 C CA . LEU B 1 104 ? 14.772 10.099 24.807 1.00 3.86 104 LEU B CA 1
ATOM 5303 C C . LEU B 1 104 ? 13.339 10.108 25.312 1.00 3.18 104 LEU B C 1
ATOM 5304 O O . LEU B 1 104 ? 12.533 9.224 24.960 1.00 3.52 104 LEU B O 1
ATOM 5320 N N . GLN B 1 105 ? 13.007 11.098 26.125 1.00 3.24 105 GLN B N 1
ATOM 5321 C CA . GLN B 1 105 ? 11.637 11.309 26.582 1.00 3.26 105 GLN B CA 1
ATOM 5322 C C . GLN B 1 105 ? 10.673 11.352 25.397 1.00 3.46 105 GLN B C 1
ATOM 5323 O O . GLN B 1 105 ? 9.646 10.675 25.384 1.00 3.29 105 GLN B O 1
ATOM 5337 N N . TRP B 1 106 ? 10.986 12.183 24.403 1.00 3.06 106 TRP B N 1
ATOM 5338 C CA . TRP B 1 106 ? 10.120 12.306 23.257 1.00 3.60 106 TRP B CA 1
ATOM 5339 C C . TRP B 1 106 ? 10.038 10.999 22.458 1.00 3.12 106 TRP B C 1
ATOM 5340 O O . TRP B 1 106 ? 8.971 10.639 21.977 1.00 3.18 106 TRP B O 1
ATOM 5361 N N . LEU B 1 107 ? 11.164 10.306 22.326 1.00 3.28 107 LEU B N 1
ATOM 5362 C CA . LEU B 1 107 ? 11.172 9.011 21.652 1.00 3.32 107 LEU B CA 1
ATOM 5363 C C . LEU B 1 107 ? 10.312 7.992 22.402 1.00 3.31 107 LEU B C 1
ATOM 5364 O O . LEU B 1 107 ? 9.607 7.189 21.770 1.00 3.15 107 LEU B O 1
ATOM 5380 N N . TYR B 1 108 ? 10.326 8.006 23.731 1.00 3.37 108 TYR B N 1
ATOM 5381 C CA . TYR B 1 108 ? 9.439 7.115 24.480 1.00 3.01 108 TYR B CA 1
ATOM 5382 C C . TYR B 1 108 ? 7.993 7.549 24.397 1.00 3.18 108 TYR B C 1
ATOM 5383 O O . TYR B 1 108 ? 7.097 6.696 24.353 1.00 3.18 108 TYR B O 1
ATOM 5401 N N . PHE B 1 109 ? 7.708 8.852 24.372 1.00 3.00 109 PHE B N 1
ATOM 5402 C CA . PHE B 1 109 ? 6.339 9.300 24.164 1.00 3.58 109 PHE B CA 1
ATOM 5403 C C . PHE B 1 109 ? 5.849 8.796 22.803 1.00 2.88 109 PHE B C 1
ATOM 5404 O O . PHE B 1 109 ? 4.727 8.302 22.667 1.00 3.15 109 PHE B O 1
ATOM 5421 N N . GLN B 1 110 ? 6.694 8.884 21.777 1.00 2.78 110 GLN B N 1
ATOM 5422 C CA . GLN B 1 110 ? 6.316 8.383 20.474 1.00 2.64 110 GLN B CA 1
ATOM 5423 C C . GLN B 1 110 ? 6.033 6.877 20.551 1.00 2.86 110 GLN B C 1
ATOM 5424 O O . GLN B 1 110 ? 4.985 6.386 20.123 1.00 2.70 110 GLN B O 1
ATOM 5438 N N . ALA B 1 111 ? 6.980 6.112 21.083 1.00 2.86 111 ALA B N 1
ATOM 5439 C CA . ALA B 1 111 ? 6.888 4.657 21.002 1.00 2.97 111 ALA B CA 1
ATOM 5440 C C . ALA B 1 111 ? 5.822 4.054 21.897 1.00 3.09 111 ALA B C 1
ATOM 5441 O O . ALA B 1 111 ? 5.304 2.974 21.597 1.00 3.43 111 ALA B O 1
ATOM 5448 N N . SER B 1 112 ? 5.513 4.709 23.016 1.00 2.97 112 SER B N 1
ATOM 5449 C CA . SER B 1 112 ? 4.563 4.207 23.990 1.00 3.54 112 SER B CA 1
ATOM 5450 C C . SER B 1 112 ? 3.222 4.949 24.002 1.00 3.65 112 SER B C 1
ATOM 5451 O O . SER B 1 112 ? 2.222 4.406 24.462 1.00 4.34 112 SER B O 1
ATOM 5459 N N . GLY B 1 113 ? 3.238 6.195 23.542 1.00 3.56 113 GLY B N 1
ATOM 5460 C CA . GLY B 1 113 ? 2.060 7.055 23.578 1.00 3.75 113 GLY B CA 1
ATOM 5461 C C . GLY B 1 113 ? 1.412 7.297 22.235 1.00 3.49 113 GLY B C 1
ATOM 5462 O O . GLY B 1 113 ? 0.203 7.426 22.160 1.00 5.12 113 GLY B O 1
ATOM 5466 N N . GLN B 1 114 ? 2.230 7.401 21.192 1.00 3.42 114 GLN B N 1
ATOM 5467 C CA . GLN B 1 114 ? 1.691 7.550 19.828 1.00 3.36 114 GLN B CA 1
ATOM 5468 C C . GLN B 1 114 ? 1.409 6.189 19.200 1.00 3.55 114 GLN B C 1
ATOM 5469 O O . GLN B 1 114 ? 0.260 5.840 18.939 1.00 4.56 114 GLN B O 1
ATOM 5483 N N . GLY B 1 115 ? 2.456 5.426 18.941 1.00 3.69 115 GLY B N 1
ATOM 5484 C CA . GLY B 1 115 ? 2.315 4.211 18.152 1.00 4.12 115 GLY B CA 1
ATOM 5485 C C . GLY B 1 115 ? 1.252 3.246 18.659 1.00 3.97 115 GLY B C 1
ATOM 5486 O O . GLY B 1 115 ? 0.407 2.800 17.904 1.00 4.58 115 GLY B O 1
ATOM 5490 N N . PRO B 1 116 ? 1.280 2.879 19.942 1.00 3.82 116 PRO B N 1
ATOM 5491 C CA . PRO B 1 116 ? 0.356 1.831 20.379 1.00 4.24 116 PRO B CA 1
ATOM 5492 C C . PRO B 1 116 ? -1.086 2.283 20.296 1.00 3.94 116 PRO B C 1
ATOM 5493 O O . PRO B 1 116 ? -1.957 1.496 19.949 1.00 5.16 116 PRO B O 1
ATOM 5504 N N . TYR B 1 117 ? -1.334 3.537 20.648 1.00 4.12 117 TYR B N 1
ATOM 5505 C CA . TYR B 1 117 ? -2.699 4.043 20.698 1.00 4.52 117 TYR B CA 1
ATOM 5506 C C . TYR B 1 117 ? -3.247 4.318 19.286 1.00 4.72 117 TYR B C 1
ATOM 5507 O O . TYR B 1 117 ? -4.400 3.969 18.983 1.00 4.91 117 TYR B O 1
ATOM 5525 N N . TYR B 1 118 ? -2.426 4.914 18.421 1.00 3.88 118 TYR B N 1
ATOM 5526 C CA . TYR B 1 118 ? -2.817 5.055 17.019 1.00 4.41 118 TYR B CA 1
ATOM 5527 C C . TYR B 1 118 ? -3.073 3.675 16.426 1.00 4.12 118 TYR B C 1
ATOM 5528 O O . TYR B 1 118 ? -3.985 3.496 15.621 1.00 5.36 118 TYR B O 1
ATOM 5546 N N . GLY B 1 119 ? -2.257 2.702 16.808 1.00 4.25 119 GLY B N 1
ATOM 5547 C CA . GLY B 1 119 ? -2.406 1.351 16.311 1.00 4.83 119 GLY B CA 1
ATOM 5548 C C . GLY B 1 119 ? -3.696 0.691 16.737 1.00 4.71 119 GLY B C 1
ATOM 5549 O O . GLY B 1 119 ? -4.213 -0.182 16.030 1.00 5.38 119 GLY B O 1
ATOM 5553 N N . GLN B 1 120 ? -4.229 1.060 17.892 1.00 4.35 120 GLN B N 1
ATOM 5554 C CA . GLN B 1 120 ? -5.502 0.514 18.323 1.00 5.10 120 GLN B CA 1
ATOM 5555 C C . GLN B 1 120 ? -6.664 1.205 17.593 1.00 5.59 120 GLN B C 1
ATOM 5556 O O . GLN B 1 120 ? -7.683 0.564 17.313 1.00 6.25 120 GLN B O 1
ATOM 5570 N N . ALA B 1 121 ? -6.509 2.482 17.251 1.00 5.07 121 ALA B N 1
ATOM 5571 C CA . ALA B 1 121 ? -7.478 3.117 16.351 1.00 5.34 121 ALA B CA 1
ATOM 5572 C C . ALA B 1 121 ? -7.497 2.346 15.013 1.00 5.91 121 ALA B C 1
ATOM 5573 O O . ALA B 1 121 ? -8.568 2.031 14.478 1.00 7.28 121 ALA B O 1
ATOM 5580 N N . ALA B 1 122 ? -6.322 2.067 14.455 1.00 5.96 122 ALA B N 1
ATOM 5581 C CA . ALA B 1 122 ? -6.242 1.313 13.210 1.00 6.53 122 ALA B CA 1
ATOM 5582 C C . ALA B 1 122 ? -6.896 -0.052 13.402 1.00 6.90 122 ALA B C 1
ATOM 5583 O O . ALA B 1 122 ? -7.668 -0.488 12.547 1.00 7.98 122 ALA B O 1
ATOM 5590 N N . TRP B 1 123 ? -6.599 -0.728 14.516 1.00 6.08 123 TRP B N 1
ATOM 5591 C CA . TRP B 1 123 ? -7.131 -2.062 14.749 1.00 6.53 123 TRP B CA 1
ATOM 5592 C C . TRP B 1 123 ? -8.666 -2.041 14.740 1.00 6.33 123 TRP B C 1
ATOM 5593 O O . TRP B 1 123 ? -9.317 -2.807 14.008 1.00 8.03 123 TRP B O 1
ATOM 5614 N N . PHE B 1 124 ? -9.246 -1.186 15.559 1.00 7.71 124 PHE B N 1
ATOM 5615 C CA . PHE B 1 124 ? -10.690 -1.219 15.717 1.00 8.44 124 PHE B CA 1
ATOM 5616 C C . PHE B 1 124 ? -11.397 -0.683 14.491 1.00 10.22 124 PHE B C 1
ATOM 5617 O O . PHE B 1 124 ? -12.516 -1.119 14.183 1.00 10.71 124 PHE B O 1
ATOM 5634 N N . SER B 1 125 ? -10.769 0.229 13.755 1.00 12.38 125 SER B N 1
ATOM 5635 C CA . SER B 1 125 ? -11.416 0.799 12.567 1.00 14.39 125 SER B CA 1
ATOM 5636 C C . SER B 1 125 ? -11.302 -0.096 11.358 1.00 15.31 125 SER B C 1
ATOM 5637 O O . SER B 1 125 ? -12.153 -0.035 10.469 1.00 17.64 125 SER B O 1
ATOM 5645 N N . VAL B 1 126 ? -10.276 -0.929 11.294 1.00 14.09 126 VAL B N 1
ATOM 5646 C CA . VAL B 1 126 ? -9.972 -1.631 10.062 1.00 14.64 126 VAL B CA 1
ATOM 5647 C C . VAL B 1 126 ? -9.974 -3.157 10.198 1.00 14.34 126 VAL B C 1
ATOM 5648 O O . VAL B 1 126 ? -10.453 -3.845 9.310 1.00 17.44 126 VAL B O 1
ATOM 5661 N N . TYR B 1 127 ? -9.469 -3.683 11.308 1.00 11.92 127 TYR B N 1
ATOM 5662 C CA . TYR B 1 127 ? -9.206 -5.116 11.433 1.00 12.00 127 TYR B CA 1
ATOM 5663 C C . TYR B 1 127 ? -10.084 -5.925 12.408 1.00 9.76 127 TYR B C 1
ATOM 5664 O O . TYR B 1 127 ? -10.323 -7.110 12.179 1.00 12.02 127 TYR B O 1
ATOM 5682 N N . HIS B 1 128 ? -10.562 -5.316 13.486 1.00 8.57 128 HIS B N 1
ATOM 5683 C CA . HIS B 1 128 ? -11.332 -6.065 14.471 1.00 8.13 128 HIS B CA 1
ATOM 5684 C C . HIS B 1 128 ? -12.581 -6.606 13.771 1.00 9.44 128 HIS B C 1
ATOM 5685 O O . HIS B 1 128 ? -13.236 -5.897 13.004 1.00 10.10 128 HIS B O 1
ATOM 5699 N N . PRO B 1 129 ? -12.933 -7.872 14.010 1.00 10.79 129 PRO B N 1
ATOM 5700 C CA . PRO B 1 129 ? -14.089 -8.438 13.293 1.00 12.21 129 PRO B CA 1
ATOM 5701 C C . PRO B 1 129 ? -15.375 -7.663 13.543 1.00 11.02 129 PRO B C 1
ATOM 5702 O O . PRO B 1 129 ? -16.108 -7.335 12.611 1.00 13.36 129 PRO B O 1
ATOM 5713 N N . GLU B 1 130 ? -15.645 -7.398 14.808 1.00 11.32 130 GLU B N 1
ATOM 5714 C CA . GLU B 1 130 ? -16.791 -6.641 15.260 1.00 14.99 130 GLU B CA 1
ATOM 5715 C C . GLU B 1 130 ? -16.513 -5.143 15.157 1.00 13.85 130 GLU B C 1
ATOM 5716 O O . GLU B 1 130 ? -15.438 -4.682 15.537 1.00 11.39 130 GLU B O 1
ATOM 5728 N N . LYS B 1 131 ? -17.468 -4.376 14.661 1.00 13.73 131 LYS B N 1
ATOM 5729 C CA . LYS B 1 131 ? -17.370 -2.931 14.712 1.00 14.88 131 LYS B CA 1
ATOM 5730 C C . LYS B 1 131 ? -17.819 -2.479 16.086 1.00 13.68 131 LYS B C 1
ATOM 5731 O O . LYS B 1 131 ? -18.969 -2.746 16.488 1.00 15.03 131 LYS B O 1
ATOM 5750 N N . VAL B 1 132 ? -16.936 -1.779 16.801 1.00 9.79 132 VAL B N 1
ATOM 5751 C CA . VAL B 1 132 ? -17.245 -1.368 18.168 1.00 10.15 132 VAL B CA 1
ATOM 5752 C C . VAL B 1 132 ? -17.117 0.146 18.240 1.00 10.93 132 VAL B C 1
ATOM 5753 O O . VAL B 1 132 ? -16.022 0.653 18.448 1.00 9.08 132 VAL B O 1
ATOM 5766 N N . PRO B 1 133 ? -18.222 0.885 18.029 1.00 11.18 133 PRO B N 1
ATOM 5767 C CA . PRO B 1 133 ? -18.115 2.359 17.976 1.00 10.88 133 PRO B CA 1
ATOM 5768 C C . PRO B 1 133 ? -17.422 2.970 19.210 1.00 10.37 133 PRO B C 1
ATOM 5769 O O . PRO B 1 133 ? -16.654 3.924 19.078 1.00 10.12 133 PRO B O 1
ATOM 5780 N N . SER B 1 134 ? -17.684 2.432 20.395 1.00 10.61 134 SER B N 1
ATOM 5781 C CA . SER B 1 134 ? -17.081 3.012 21.599 1.00 10.75 134 SER B CA 1
ATOM 5782 C C . SER B 1 134 ? -15.567 2.832 21.637 1.00 9.70 134 SER B C 1
ATOM 5783 O O . SER B 1 134 ? -14.867 3.666 22.221 1.00 9.13 134 SER B O 1
ATOM 5791 N N . ALA B 1 135 ? -15.062 1.755 21.029 1.00 8.77 135 ALA B N 1
ATOM 5792 C CA . ALA B 1 135 ? -13.610 1.550 20.938 1.00 8.61 135 ALA B CA 1
ATOM 5793 C C . ALA B 1 135 ? -13.011 2.449 19.861 1.00 7.34 135 ALA B C 1
ATOM 5794 O O . ALA B 1 135 ? -11.947 3.062 20.066 1.00 7.52 135 ALA B O 1
ATOM 5801 N N . ILE B 1 136 ? -13.684 2.548 18.718 1.00 7.81 136 ILE B N 1
ATOM 5802 C CA . ILE B 1 136 ? -13.226 3.430 17.660 1.00 8.68 136 ILE B CA 1
ATOM 5803 C C . ILE B 1 136 ? -13.143 4.870 18.188 1.00 8.84 136 ILE B C 1
ATOM 5804 O O . ILE B 1 136 ? -12.147 5.571 17.954 1.00 8.37 136 ILE B O 1
ATOM 5820 N N . GLU B 1 137 ? -14.161 5.309 18.928 1.00 8.85 137 GLU B N 1
ATOM 5821 C CA . GLU B 1 137 ? -14.190 6.660 19.486 1.00 8.55 137 GLU B CA 1
ATOM 5822 C C . GLU B 1 137 ? -13.081 6.839 20.513 1.00 7.46 137 GLU B C 1
ATOM 5823 O O . GLU B 1 137 ? -12.417 7.870 20.549 1.00 7.94 137 GLU B O 1
ATOM 5835 N N . ARG B 1 138 ? -12.870 5.842 21.367 1.00 7.19 138 ARG B N 1
ATOM 5836 C CA . ARG B 1 138 ? -11.843 5.939 22.385 1.00 6.75 138 ARG B CA 1
ATOM 5837 C C . ARG B 1 138 ? -10.492 6.240 21.739 1.00 6.32 138 ARG B C 1
ATOM 5838 O O . ARG B 1 138 ? -9.761 7.140 22.172 1.00 5.97 138 ARG B O 1
ATOM 5859 N N . TYR B 1 139 ? -10.121 5.473 20.710 1.00 6.00 139 TYR B N 1
ATOM 5860 C CA . TYR B 1 139 ? -8.787 5.639 20.125 1.00 5.63 139 TYR B CA 1
ATOM 5861 C C . TYR B 1 139 ? -8.672 6.837 19.200 1.00 5.74 139 TYR B C 1
ATOM 5862 O O . TYR B 1 139 ? -7.608 7.453 19.144 1.00 5.85 139 TYR B O 1
ATOM 5880 N N . ARG B 1 140 ? -9.754 7.237 18.550 1.00 5.97 140 ARG B N 1
ATOM 5881 C CA . ARG B 1 140 ? -9.729 8.489 17.805 1.00 7.56 140 ARG B CA 1
ATOM 5882 C C . ARG B 1 140 ? -9.519 9.658 18.760 1.00 6.23 140 ARG B C 1
ATOM 5883 O O . ARG B 1 140 ? -8.728 10.556 18.495 1.00 6.18 140 ARG B O 1
ATOM 5904 N N . ASN B 1 141 ? -10.196 9.620 19.901 1.00 6.44 141 ASN B N 1
ATOM 5905 C CA . ASN B 1 141 ? -10.004 10.691 20.879 1.00 6.23 141 ASN B CA 1
ATOM 5906 C C . ASN B 1 141 ? -8.577 10.685 21.433 1.00 5.34 141 ASN B C 1
ATOM 5907 O O . ASN B 1 141 ? -8.004 11.755 21.672 1.00 5.67 141 ASN B O 1
ATOM 5918 N N . GLU B 1 142 ? -7.985 9.510 21.588 1.00 5.13 142 GLU B N 1
ATOM 5919 C CA . GLU B 1 142 ? -6.615 9.439 22.067 1.00 5.02 142 GLU B CA 1
ATOM 5920 C C . GLU B 1 142 ? -5.634 9.956 21.008 1.00 4.03 142 GLU B C 1
ATOM 5921 O O . GLU B 1 142 ? -4.682 10.653 21.363 1.00 4.64 142 GLU B O 1
ATOM 5933 N N . ILE B 1 143 ? -5.865 9.681 19.728 1.00 4.41 143 ILE B N 1
ATOM 5934 C CA . ILE B 1 143 ? -5.062 10.310 18.683 1.00 4.32 143 ILE B CA 1
ATOM 5935 C C . ILE B 1 143 ? -5.100 11.825 18.851 1.00 4.52 143 ILE B C 1
ATOM 5936 O O . ILE B 1 143 ? -4.057 12.486 18.834 1.00 4.30 143 ILE B O 1
ATOM 5952 N N . LYS B 1 144 ? -6.295 12.373 19.008 1.00 4.29 144 LYS B N 1
ATOM 5953 C CA . LYS B 1 144 ? -6.408 13.815 19.136 1.00 4.95 144 LYS B CA 1
ATOM 5954 C C . LYS B 1 144 ? -5.740 14.342 20.421 1.00 4.76 144 LYS B C 1
ATOM 5955 O O . LYS B 1 144 ? -5.230 15.467 20.444 1.00 4.89 144 LYS B O 1
ATOM 5974 N N . ARG B 1 145 ? -5.789 13.560 21.492 1.00 4.70 145 ARG B N 1
ATOM 5975 C CA . ARG B 1 145 ? -5.133 13.970 22.725 1.00 4.29 145 ARG B CA 1
ATOM 5976 C C . ARG B 1 145 ? -3.623 14.049 22.509 1.00 4.78 145 ARG B C 1
ATOM 5977 O O . ARG B 1 145 ? -2.979 15.018 22.919 1.00 4.78 145 ARG B O 1
ATOM 5998 N N . VAL B 1 146 ? -3.052 13.033 21.882 1.00 4.38 146 VAL B N 1
ATOM 5999 C CA . VAL B 1 146 ? -1.615 13.014 21.581 1.00 4.15 146 VAL B CA 1
ATOM 6000 C C . VAL B 1 146 ? -1.239 14.194 20.671 1.00 4.35 146 VAL B C 1
ATOM 6001 O O . VAL B 1 146 ? -0.234 14.874 20.914 1.00 4.36 146 VAL B O 1
ATOM 6014 N N . LEU B 1 147 ? -2.034 14.433 19.629 1.00 4.05 147 LEU B N 1
ATOM 6015 C CA . LEU B 1 147 ? -1.789 15.570 18.744 1.00 4.40 147 LEU B CA 1
ATOM 6016 C C . LEU B 1 147 ? -1.837 16.872 19.532 1.00 4.53 147 LEU B C 1
ATOM 6017 O O . LEU B 1 147 ? -1.067 17.789 19.270 1.00 5.10 147 LEU B O 1
ATOM 6033 N N . GLY B 1 148 ? -2.736 16.965 20.507 1.00 4.79 148 GLY B N 1
ATOM 6034 C CA . GLY B 1 148 ? -2.802 18.154 21.339 1.00 5.13 148 GLY B CA 1
ATOM 6035 C C . GLY B 1 148 ? -1.561 18.372 22.192 1.00 5.21 148 GLY B C 1
ATOM 6036 O O . GLY B 1 148 ? -1.165 19.513 22.419 1.00 5.72 148 GLY B O 1
ATOM 6040 N N . VAL B 1 149 ? -0.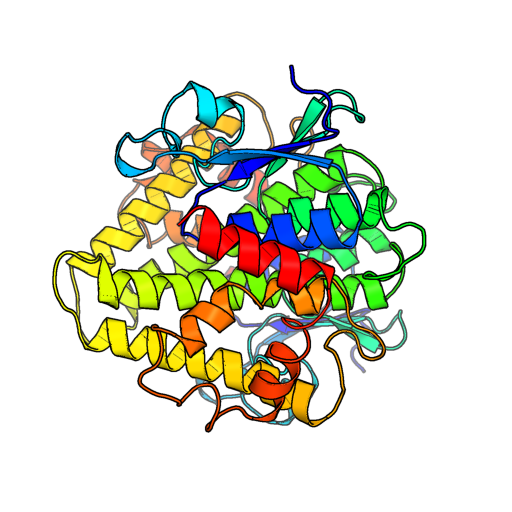944 17.291 22.661 1.00 4.96 149 VAL B N 1
ATOM 6041 C CA . VAL B 1 149 ? 0.312 17.408 23.384 1.00 5.57 149 VAL B CA 1
ATOM 6042 C C . VAL B 1 149 ? 1.380 17.975 22.457 1.00 5.06 149 VAL B C 1
ATOM 6043 O O . VAL B 1 149 ? 2.075 18.937 22.795 1.00 5.76 149 VAL B O 1
ATOM 6056 N N . LEU B 1 150 ? 1.516 17.389 21.280 1.00 4.63 150 LEU B N 1
ATOM 6057 C CA . LEU B 1 150 ? 2.468 17.882 20.311 1.00 4.82 150 LEU B CA 1
ATOM 6058 C C . LEU B 1 150 ? 2.182 19.342 19.974 1.00 4.97 150 LEU B C 1
ATOM 6059 O O . LEU B 1 150 ? 3.112 20.161 19.941 1.00 5.70 150 LEU B O 1
ATOM 6075 N N . GLU B 1 151 ? 0.920 19.690 19.734 1.00 4.80 151 GLU B N 1
ATOM 6076 C CA . GLU B 1 151 ? 0.556 21.057 19.393 1.00 4.84 151 GLU B CA 1
ATOM 6077 C C . GLU B 1 151 ? 0.977 22.036 20.479 1.00 5.62 151 GLU B C 1
ATOM 6078 O O . GLU B 1 151 ? 1.404 23.172 20.204 1.00 6.27 151 GLU B O 1
ATOM 6090 N N . SER B 1 152 ? 0.828 21.629 21.744 1.00 6.06 152 SER B N 1
ATOM 6091 C CA . SER B 1 152 ? 1.109 22.511 22.869 1.00 6.66 152 SER B CA 1
ATOM 6092 C C . SER B 1 152 ? 2.583 22.877 22.919 1.00 7.62 152 SER B C 1
ATOM 6093 O O . SER B 1 152 ? 2.939 23.936 23.437 1.00 10.91 152 SER B O 1
ATOM 6101 N N . VAL B 1 153 ? 3.444 22.025 22.396 1.00 5.76 153 VAL B N 1
ATOM 6102 C CA . VAL B 1 153 ? 4.875 22.287 22.337 1.00 6.15 153 VAL B CA 1
ATOM 6103 C C . VAL B 1 153 ? 5.259 22.983 21.030 1.00 5.90 153 VAL B C 1
ATOM 6104 O O . VAL B 1 153 ? 5.959 24.001 21.045 1.00 6.46 153 VAL B O 1
ATOM 6117 N N . LEU B 1 154 ? 4.785 22.467 19.899 1.00 5.34 154 LEU B N 1
ATOM 6118 C CA . LEU B 1 154 ? 5.201 22.945 18.589 1.00 4.86 154 LEU B CA 1
ATOM 6119 C C . LEU B 1 154 ? 4.621 24.303 18.237 1.00 6.31 154 LEU B C 1
ATOM 6120 O O . LEU B 1 154 ? 5.099 24.948 17.318 1.00 7.14 154 LEU B O 1
ATOM 6136 N N . SER B 1 155 ? 3.586 24.728 18.955 1.00 6.31 155 SER B N 1
ATOM 6137 C CA . SER B 1 155 ? 3.085 26.088 18.813 1.00 8.23 155 SER B CA 1
ATOM 6138 C C . SER B 1 155 ? 3.963 27.121 19.538 1.00 9.42 155 SER B C 1
ATOM 6139 O O . SER B 1 155 ? 3.755 28.321 19.356 1.00 12.06 155 SER B O 1
ATOM 6147 N N A LYS B 1 156 ? 4.920 26.666 20.342 0.34 9.92 156 LYS B N 1
ATOM 6148 N N B LYS B 1 156 ? 4.922 26.664 20.347 0.66 8.88 156 LYS B N 1
ATOM 6149 C CA A LYS B 1 156 ? 5.796 27.558 21.091 0.34 11.19 156 LYS B CA 1
ATOM 6150 C CA B LYS B 1 156 ? 5.788 27.541 21.130 0.66 8.71 156 LYS B CA 1
ATOM 6151 C C A LYS B 1 156 ? 7.235 27.504 20.588 0.34 11.10 156 LYS B C 1
ATOM 6152 C C B LYS B 1 156 ? 7.277 27.388 20.808 0.66 7.87 156 LYS B C 1
ATOM 6153 O O A LYS B 1 156 ? 7.947 28.505 20.687 0.34 12.88 156 LYS B O 1
ATOM 6154 O O B LYS B 1 156 ? 8.074 28.205 21.268 0.66 9.00 156 LYS B O 1
ATOM 6191 N N . GLN B 1 157 ? 7.663 26.350 20.073 1.00 9.10 157 GLN B N 1
ATOM 6192 C CA . GLN B 1 157 ? 9.045 26.169 19.647 1.00 9.40 157 GLN B CA 1
ATOM 6193 C C . GLN B 1 157 ? 9.041 25.353 18.346 1.00 8.05 157 GLN B C 1
ATOM 6194 O O . GLN B 1 157 ? 8.053 24.711 18.002 1.00 8.64 157 GLN B O 1
ATOM 6207 N N . GLU B 1 158 ? 10.148 25.405 17.613 1.00 7.13 158 GLU B N 1
ATOM 6208 C CA . GLU B 1 158 ? 10.176 24.904 16.251 1.00 7.31 158 GLU B CA 1
ATOM 6209 C C . GLU B 1 158 ? 10.156 23.373 16.146 1.00 6.17 158 GLU B C 1
ATOM 6210 O O . GLU B 1 158 ? 9.416 22.817 15.325 1.00 5.99 158 GLU B O 1
ATOM 6222 N N . PHE B 1 159 ? 10.965 22.728 16.988 1.00 5.63 159 PHE B N 1
ATOM 6223 C CA . PHE B 1 159 ? 11.125 21.270 17.026 1.00 5.53 159 PHE B CA 1
ATOM 6224 C C . PHE B 1 159 ? 10.974 20.787 18.473 1.00 5.42 159 PHE B C 1
ATOM 6225 O O . PHE B 1 159 ? 10.966 21.607 19.382 1.00 7.30 159 PHE B O 1
ATOM 6242 N N . LEU B 1 160 ? 10.923 19.476 18.682 1.00 5.26 160 LEU B N 1
ATOM 6243 C CA . LEU B 1 160 ? 10.707 18.954 20.025 1.00 5.79 160 LEU B CA 1
ATOM 6244 C C . LEU B 1 160 ? 11.882 19.194 20.963 1.00 6.46 160 LEU B C 1
ATOM 6245 O O . LEU B 1 160 ? 11.676 19.504 22.127 1.00 8.26 160 LEU B O 1
ATOM 6261 N N . VAL B 1 161 ? 13.099 19.001 20.480 1.00 7.03 161 VAL B N 1
ATOM 6262 C CA . VAL B 1 161 ? 14.280 19.186 21.318 1.00 7.35 161 VAL B CA 1
ATOM 6263 C C . VAL B 1 161 ? 14.740 20.539 20.786 1.00 13.44 161 VAL B C 1
ATOM 6264 O O . VAL B 1 161 ? 15.476 20.609 19.804 1.00 18.57 161 VAL B O 1
ATOM 6277 N N . ASP B 1 162 ? 14.251 21.609 21.425 1.00 17.57 162 ASP B N 1
ATOM 6278 C CA . ASP B 1 162 ? 13.654 22.811 20.713 1.00 24.12 162 ASP B CA 1
ATOM 6279 C C . ASP B 1 162 ? 14.151 23.513 19.381 1.00 22.51 162 ASP B C 1
ATOM 6280 O O . ASP B 1 162 ? 13.300 23.875 18.495 1.00 21.15 162 ASP B O 1
ATOM 6289 N N . GLY B 1 163 ? 15.453 23.743 19.226 1.00 23.06 163 GLY B N 1
ATOM 6290 C CA . GLY B 1 163 ? 15.934 24.423 18.041 1.00 20.13 163 GLY B CA 1
ATOM 6291 C C . GLY B 1 163 ? 16.496 23.578 16.909 1.00 15.05 163 GLY B C 1
ATOM 6292 O O . GLY B 1 163 ? 16.937 24.140 15.906 1.00 15.52 163 GLY B O 1
ATOM 6296 N N . LYS B 1 164 ? 16.506 22.261 17.063 1.00 15.16 164 LYS B N 1
ATOM 6297 C CA . LYS B 1 164 ? 17.164 21.389 16.112 1.00 15.58 164 LYS B CA 1
ATOM 6298 C C . LYS B 1 164 ? 16.241 20.242 15.707 1.00 12.87 164 LYS B C 1
ATOM 6299 O O . LYS B 1 164 ? 15.687 19.606 16.583 1.00 12.09 164 LYS B O 1
ATOM 6318 N N . ALA B 1 165 ? 16.039 19.994 14.414 1.00 12.98 165 ALA B N 1
ATOM 6319 C CA . ALA B 1 165 ? 15.328 18.754 14.013 1.00 10.32 165 ALA B CA 1
ATOM 6320 C C . ALA B 1 165 ? 16.143 17.532 14.390 1.00 7.35 165 ALA B C 1
ATOM 6321 O O . ALA B 1 165 ? 17.333 17.458 14.085 1.00 8.99 165 ALA B O 1
ATOM 6328 N N . THR B 1 166 ? 15.487 16.580 15.047 1.00 5.24 166 THR B N 1
ATOM 6329 C CA . THR B 1 166 ? 16.166 15.376 15.447 1.00 4.85 166 THR B CA 1
ATOM 6330 C C . THR B 1 166 ? 15.318 14.162 15.173 1.00 3.45 166 THR B C 1
ATOM 6331 O O . THR B 1 166 ? 14.151 14.244 14.804 1.00 3.85 166 THR B O 1
ATOM 6342 N N . VAL B 1 167 ? 15.911 13.004 15.427 1.00 3.54 167 VAL B N 1
ATOM 6343 C CA . VAL B 1 167 ? 15.166 11.762 15.372 1.00 4.13 167 VAL B CA 1
ATOM 6344 C C . VAL B 1 167 ? 13.961 11.733 16.304 1.00 3.62 167 VAL B C 1
ATOM 6345 O O . VAL B 1 167 ? 13.012 10.994 16.049 1.00 4.56 167 VAL B O 1
ATOM 6358 N N . ALA B 1 168 ? 13.944 12.550 17.359 1.00 4.18 168 ALA B N 1
ATOM 6359 C CA . ALA B 1 168 ? 12.723 12.652 18.145 1.00 4.27 168 ALA B CA 1
ATOM 6360 C C . ALA B 1 168 ? 11.551 13.138 17.304 1.00 3.39 168 ALA B C 1
ATOM 6361 O O . ALA B 1 168 ? 10.474 12.554 17.307 1.00 4.15 168 ALA B O 1
ATOM 6368 N N . ASP B 1 169 ? 11.774 14.184 16.499 1.00 3.34 169 ASP B N 1
ATOM 6369 C CA . ASP B 1 169 ? 10.723 14.639 15.584 1.00 3.59 169 ASP B CA 1
ATOM 6370 C C . ASP B 1 169 ? 10.410 13.574 14.541 1.00 3.72 169 ASP B C 1
ATOM 6371 O O . ASP B 1 169 ? 9.235 13.291 14.259 1.00 3.92 169 ASP B O 1
ATOM 6380 N N . PHE B 1 170 ? 11.440 13.000 13.922 1.00 3.60 170 P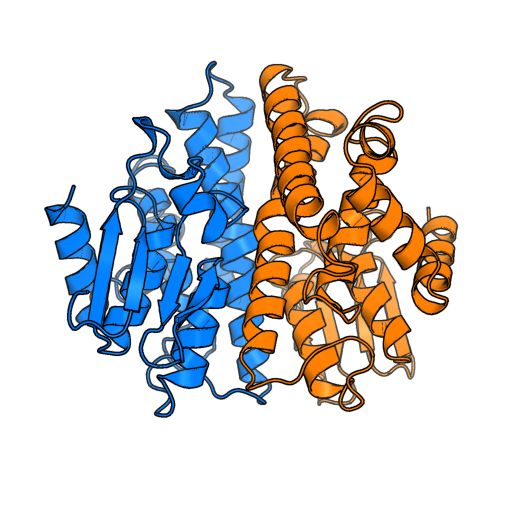HE B N 1
ATOM 6381 C CA . PHE B 1 170 ? 11.217 12.073 12.821 1.00 3.52 170 PHE B CA 1
ATOM 6382 C C . PHE B 1 170 ? 10.405 10.861 13.225 1.00 3.86 170 PHE B C 1
ATOM 6383 O O . PHE B 1 170 ? 9.659 10.326 12.419 1.00 3.73 170 PHE B O 1
ATOM 6400 N N . SER B 1 171 ? 10.551 10.448 14.489 1.00 3.57 171 SER B N 1
ATOM 6401 C CA . SER B 1 171 ? 9.945 9.212 14.967 1.00 3.52 171 SER B CA 1
ATOM 6402 C C . SER B 1 171 ? 8.428 9.250 14.860 1.00 3.48 171 SER B C 1
ATOM 6403 O O . SER B 1 171 ? 7.801 8.186 14.738 1.00 3.72 171 SER B O 1
ATOM 6411 N N . PHE B 1 172 ? 7.827 10.445 14.930 1.00 3.50 172 PHE B N 1
ATOM 6412 C CA . PHE B 1 172 ? 6.370 10.615 14.878 1.00 3.50 172 PHE B CA 1
ATOM 6413 C C . PHE B 1 172 ? 5.793 10.549 13.479 1.00 3.30 172 PHE B C 1
ATOM 6414 O O . PHE B 1 172 ? 4.565 10.446 13.332 1.00 3.54 172 PHE B O 1
ATOM 6431 N N . LEU B 1 173 ? 6.638 10.621 12.459 1.00 3.60 173 LEU B N 1
ATOM 6432 C CA . LEU B 1 173 ? 6.149 10.853 11.102 1.00 3.95 173 LEU B CA 1
ATOM 6433 C C . LEU B 1 173 ? 5.250 9.741 10.558 1.00 3.46 173 LEU B C 1
ATOM 6434 O O . LEU B 1 173 ? 4.184 10.045 10.054 1.00 3.30 173 LEU B O 1
ATOM 6450 N N . PRO B 1 174 ? 5.670 8.461 10.611 1.00 3.63 174 PRO B N 1
ATOM 6451 C CA . PRO B 1 174 ? 4.829 7.477 9.922 1.00 3.67 174 PRO B CA 1
ATOM 6452 C C . PRO B 1 174 ? 3.431 7.353 10.526 1.00 3.17 174 PRO B C 1
ATOM 6453 O O . PRO B 1 174 ? 2.451 7.266 9.775 1.00 4.46 174 PRO B O 1
ATOM 6464 N N . TRP B 1 175 ? 3.305 7.363 11.831 1.00 3.51 175 TRP B N 1
ATOM 6465 C CA . TRP B 1 175 ? 1.976 7.248 12.436 1.00 3.08 175 TRP B CA 1
ATOM 6466 C C . TRP B 1 175 ? 1.174 8.522 12.248 1.00 3.60 175 TRP B C 1
ATOM 6467 O O . TRP B 1 175 ? -0.033 8.466 12.064 1.00 3.82 175 TRP B O 1
ATOM 6488 N N . ASN B 1 176 ? 1.833 9.690 12.269 1.00 3.42 176 ASN B N 1
ATOM 6489 C CA . ASN B 1 176 ? 1.084 10.928 11.998 1.00 3.96 176 ASN B CA 1
ATOM 6490 C C . ASN B 1 176 ? 0.624 10.991 10.547 1.00 4.19 176 ASN B C 1
ATOM 6491 O O . ASN B 1 176 ? -0.420 11.584 10.268 1.00 4.26 176 ASN B O 1
ATOM 6502 N N . GLU B 1 177 ? 1.349 10.355 9.630 1.00 4.51 177 GLU B N 1
ATOM 6503 C CA . GLU B 1 177 ? 0.865 10.269 8.256 1.00 4.45 177 GLU B CA 1
ATOM 6504 C C . GLU B 1 177 ? -0.411 9.418 8.198 1.00 4.03 177 GLU B C 1
ATOM 6505 O O . GLU B 1 177 ? -1.346 9.748 7.479 1.00 5.10 177 GLU B O 1
ATOM 6517 N N . GLY B 1 178 ? -0.475 8.374 9.018 1.00 4.71 178 GLY B N 1
ATOM 6518 C CA . GLY B 1 178 ? -1.711 7.614 9.162 1.00 5.97 178 GLY B CA 1
ATOM 6519 C C . GLY B 1 178 ? -2.861 8.478 9.660 1.00 5.80 178 GLY B C 1
ATOM 6520 O O . GLY B 1 178 ? -3.966 8.445 9.110 1.00 6.53 178 GLY B O 1
ATOM 6524 N N . ALA B 1 179 ? -2.606 9.308 10.670 1.00 5.46 179 ALA B N 1
ATOM 6525 C CA . ALA B 1 179 ? -3.615 10.246 11.167 1.00 6.83 179 ALA B CA 1
ATOM 6526 C C . ALA B 1 179 ? -4.059 11.214 10.082 1.00 6.63 179 ALA B C 1
ATOM 6527 O O . ALA B 1 179 ? -5.256 11.486 9.939 1.00 8.18 179 ALA B O 1
ATOM 6534 N N . ALA B 1 180 ? -3.105 11.729 9.326 1.00 5.46 180 ALA B N 1
ATOM 6535 C CA . ALA B 1 180 ? -3.395 12.689 8.281 1.00 6.40 180 ALA B CA 1
ATOM 6536 C C . ALA B 1 180 ? -4.214 12.087 7.146 1.00 5.73 180 ALA B C 1
ATOM 6537 O O . ALA B 1 180 ? -5.040 12.761 6.557 1.00 7.75 180 ALA B O 1
ATOM 6544 N N . LYS B 1 181 ? -3.964 10.832 6.790 1.00 5.12 181 LYS B N 1
ATOM 6545 C CA . LYS B 1 181 ? -4.504 10.269 5.559 1.00 5.37 181 LYS B CA 1
ATOM 6546 C C . LYS B 1 181 ? -5.734 9.374 5.725 1.00 5.42 181 LYS B C 1
ATOM 6547 O O . LYS B 1 181 ? -6.443 9.169 4.739 1.00 5.64 181 LYS B O 1
ATOM 6566 N N . PHE B 1 182 ? -5.982 8.828 6.925 1.00 5.42 182 PHE B N 1
ATOM 6567 C CA . PHE B 1 182 ? -7.216 8.064 7.115 1.00 5.59 182 PHE B CA 1
ATOM 6568 C C . PHE B 1 182 ? -7.642 7.894 8.566 1.00 5.81 182 PHE B C 1
ATOM 6569 O O . PHE B 1 182 ? -8.832 7.687 8.811 1.00 6.93 182 PHE B O 1
ATOM 6586 N N . LEU B 1 183 ? -6.719 7.812 9.522 1.00 5.24 183 LEU B N 1
ATOM 6587 C CA . LEU B 1 183 ? -7.143 7.516 10.891 1.00 7.13 183 LEU B CA 1
ATOM 6588 C C . LEU B 1 183 ? -8.009 8.596 11.494 1.00 8.20 183 LEU B C 1
ATOM 6589 O O . LEU B 1 183 ? -8.876 8.308 12.318 1.00 13.16 183 LEU B O 1
ATOM 6605 N N . LEU B 1 184 ? -7.752 9.845 11.124 1.00 7.09 184 LEU B N 1
ATOM 6606 C CA . LEU B 1 184 ? -8.704 10.931 11.336 1.00 7.11 184 LEU B CA 1
ATOM 6607 C C . LEU B 1 184 ? -9.311 11.261 9.981 1.00 8.73 184 LEU B C 1
ATOM 6608 O O . LEU B 1 184 ? -8.601 11.513 9.008 1.00 13.74 184 LEU B O 1
ATOM 6624 N N . GLU B 1 185 ? -10.631 11.262 9.926 1.00 9.13 185 GLU B N 1
ATOM 6625 C CA . GLU B 1 185 ? -11.326 11.528 8.678 1.00 8.82 185 GLU B CA 1
ATOM 6626 C C . GLU B 1 185 ? -11.162 12.981 8.238 1.00 9.73 185 GLU B C 1
ATOM 6627 O O . GLU B 1 185 ? -10.895 13.899 9.030 1.00 11.40 185 GLU B O 1
ATOM 6639 N N . GLY B 1 186 ? -11.319 13.187 6.943 1.00 9.77 186 GLY B N 1
ATOM 6640 C CA . GLY B 1 186 ? -11.316 14.515 6.390 1.00 13.20 186 GLY B CA 1
ATOM 6641 C C . GLY B 1 186 ? -9.997 15.222 6.597 1.00 14.73 186 GLY B C 1
ATOM 6642 O O . GLY B 1 186 ? -8.924 14.627 6.473 1.00 16.71 186 GLY B O 1
ATOM 6646 N N . SER B 1 187 ? -10.089 16.502 6.942 1.00 15.42 187 SER B N 1
ATOM 6647 C CA . SER B 1 187 ? -8.909 17.321 7.181 1.00 15.66 187 SER B CA 1
ATOM 6648 C C . SER B 1 187 ? -8.752 17.686 8.656 1.00 13.74 187 SER B C 1
ATOM 6649 O O . SER B 1 187 ? -8.206 18.727 9.008 1.00 13.21 187 SER B O 1
ATOM 6657 N N . GLN B 1 188 ? -9.193 16.789 9.523 1.00 11.45 188 GLN B N 1
ATOM 6658 C CA . GLN B 1 188 ? -9.108 17.022 10.947 1.00 8.94 188 GLN B CA 1
ATOM 6659 C C . GLN B 1 188 ? -7.676 17.240 11.429 1.00 8.20 188 GLN B C 1
ATOM 6660 O O . GLN B 1 188 ? -7.435 18.134 12.229 1.00 8.44 188 GLN B O 1
ATOM 6674 N N . PHE B 1 189 ? -6.734 16.427 10.961 1.00 8.20 189 PHE B N 1
ATOM 6675 C CA . PHE B 1 189 ? -5.346 16.570 11.380 1.00 7.80 189 PHE B CA 1
ATOM 6676 C C . PHE B 1 189 ? -4.858 17.995 11.080 1.00 7.46 189 PHE B C 1
ATOM 6677 O O . PHE B 1 189 ? -4.337 18.695 11.954 1.00 8.45 189 PHE B O 1
ATOM 6694 N N . GLU B 1 190 ? -5.006 18.418 9.832 1.00 8.49 190 GLU B N 1
ATOM 6695 C CA . GLU B 1 190 ? -4.464 19.710 9.431 1.00 10.04 190 GLU B CA 1
ATOM 6696 C C . GLU B 1 190 ? -5.227 20.897 10.025 1.00 9.56 190 GLU B C 1
ATOM 6697 O O . GLU B 1 190 ? -4.641 21.925 10.341 1.00 11.83 190 GLU B O 1
ATOM 6709 N N . GLU B 1 191 ? -6.541 20.782 10.124 1.00 10.12 191 GLU B N 1
ATOM 6710 C CA . GLU B 1 191 ? -7.356 21.887 10.602 1.00 11.05 191 GLU B CA 1
ATOM 6711 C C . GLU B 1 191 ? -7.262 22.087 12.108 1.00 9.45 191 GLU B C 1
ATOM 6712 O O . GLU B 1 191 ? -7.214 23.204 12.608 1.00 10.71 191 GLU B O 1
ATOM 6724 N N . GLU B 1 192 ? -7.227 20.988 12.832 1.00 7.20 192 GLU B N 1
ATOM 6725 C CA . GLU B 1 192 ? -7.323 21.045 14.291 1.00 6.74 192 GLU B CA 1
ATOM 6726 C C . GLU B 1 192 ? -5.975 21.166 14.987 1.00 6.62 192 GLU B C 1
ATOM 6727 O O . GLU B 1 192 ? -5.938 21.627 16.122 1.00 7.82 192 GLU B O 1
ATOM 6739 N N . PHE B 1 193 ? -4.890 20.823 14.288 1.00 5.41 193 PHE B N 1
ATOM 6740 C CA . PHE B 1 193 ? -3.543 20.823 14.873 1.00 5.45 193 PHE B CA 1
ATOM 6741 C C . PHE B 1 193 ? -2.589 21.484 13.889 1.00 5.68 193 PHE B C 1
ATOM 6742 O O . PHE B 1 193 ? -1.698 20.863 13.339 1.00 5.94 193 PHE B O 1
ATOM 6759 N N . PRO B 1 194 ? -2.788 22.780 13.640 1.00 6.09 194 PRO B N 1
ATOM 6760 C CA . PRO B 1 194 ? -2.042 23.405 12.543 1.00 6.22 194 PRO B CA 1
ATOM 6761 C C . PRO B 1 194 ? -0.532 23.454 12.759 1.00 5.87 194 PRO B C 1
ATOM 6762 O O . PRO B 1 194 ? 0.223 23.301 11.794 1.00 6.54 194 PRO B O 1
ATOM 6773 N N . ALA B 1 195 ? -0.058 23.683 13.981 1.00 5.62 195 ALA B N 1
ATOM 6774 C CA . ALA B 1 195 ? 1.396 23.722 14.177 1.00 5.71 195 ALA B CA 1
ATOM 6775 C C . ALA B 1 195 ? 1.993 22.332 13.966 1.00 4.88 195 ALA B C 1
ATOM 6776 O O . ALA B 1 195 ? 3.062 22.195 13.375 1.00 5.20 195 ALA B O 1
ATOM 6783 N N . THR B 1 196 ? 1.316 21.309 14.459 1.00 5.25 196 THR B N 1
ATOM 6784 C CA . THR B 1 196 ? 1.779 19.935 14.304 1.00 5.10 196 THR B CA 1
ATOM 6785 C C . THR B 1 196 ? 1.770 19.566 12.820 1.00 4.84 196 THR B C 1
ATOM 6786 O O . THR B 1 196 ? 2.700 18.942 12.319 1.00 5.20 196 THR B O 1
ATOM 6797 N N . ALA B 1 197 ? 0.701 19.927 12.110 1.00 4.72 197 ALA B N 1
ATOM 6798 C CA . ALA B 1 197 ? 0.587 19.609 10.684 1.00 5.22 197 ALA B CA 1
ATOM 6799 C C . ALA B 1 197 ? 1.685 20.285 9.861 1.00 5.06 197 ALA B C 1
ATOM 6800 O O . ALA B 1 197 ? 2.206 19.699 8.923 1.00 5.80 197 ALA B O 1
ATOM 6807 N N . LYS B 1 198 ? 2.008 21.538 10.202 1.00 5.27 198 LYS B N 1
ATOM 6808 C CA . LYS B 1 198 ? 3.054 22.250 9.487 1.00 5.71 198 LYS B CA 1
ATOM 6809 C C . LYS B 1 198 ? 4.435 21.625 9.741 1.00 4.70 198 LYS B C 1
ATOM 6810 O O . LYS B 1 198 ? 5.237 21.466 8.825 1.00 5.39 198 LYS B O 1
ATOM 6829 N N . TRP B 1 199 ? 4.699 21.273 10.994 1.00 4.80 199 TRP B N 1
ATOM 6830 C CA . TRP B 1 199 ? 5.940 20.592 11.366 1.00 4.79 199 TRP B CA 1
ATOM 6831 C C . TRP B 1 199 ? 6.057 19.265 10.619 1.00 4.62 199 TRP B C 1
ATOM 6832 O O . TRP B 1 199 ? 7.113 18.958 10.055 1.00 4.75 199 TRP B O 1
ATOM 6853 N N . HIS B 1 200 ? 4.964 18.499 10.572 1.00 4.40 200 HIS B N 1
ATOM 6854 C CA . HIS B 1 200 ? 4.929 17.212 9.872 1.00 4.78 200 HIS B CA 1
ATOM 6855 C C . HIS B 1 200 ? 5.249 17.419 8.380 1.00 4.98 200 HIS B C 1
ATOM 6856 O O . HIS B 1 200 ? 6.079 16.728 7.805 1.00 5.52 200 HIS B O 1
ATOM 6870 N N . LYS B 1 201 ? 4.541 18.357 7.752 1.00 5.39 201 LYS B N 1
ATOM 6871 C CA . LYS B 1 201 ? 4.717 18.644 6.331 1.00 6.52 201 LYS B CA 1
ATOM 6872 C C . LYS B 1 201 ? 6.164 18.983 6.017 1.00 6.02 201 LYS B C 1
ATOM 6873 O O . LYS B 1 201 ? 6.745 18.479 5.041 1.00 7.14 201 LYS B O 1
ATOM 6892 N N . LYS B 1 202 ? 6.764 19.846 6.825 1.00 6.10 202 LYS B N 1
ATOM 6893 C CA . LYS B 1 202 ? 8.119 20.298 6.542 1.00 6.52 202 LYS B CA 1
ATOM 6894 C C . LYS B 1 202 ? 9.134 19.196 6.739 1.00 6.17 202 LYS B C 1
ATOM 6895 O O . LYS B 1 202 ? 10.097 19.087 5.990 1.00 7.81 202 LYS B O 1
ATOM 6914 N N . LEU B 1 203 ? 8.922 18.319 7.706 1.00 5.46 203 LEU B N 1
ATOM 6915 C CA . LEU B 1 203 ? 9.831 17.191 7.891 1.00 5.16 203 LEU B CA 1
ATOM 6916 C C . LEU B 1 203 ? 9.785 16.265 6.686 1.00 4.65 203 LEU B C 1
ATOM 6917 O O . LEU B 1 203 ? 10.826 15.796 6.225 1.00 5.53 203 LEU B O 1
ATOM 6933 N N . LEU B 1 204 ? 8.601 16.022 6.144 1.00 5.06 204 LEU B N 1
ATOM 6934 C CA . LEU B 1 204 ? 8.475 15.132 4.977 1.00 5.71 204 LEU B CA 1
ATOM 6935 C C . LEU B 1 204 ? 9.127 15.750 3.735 1.00 6.03 204 LEU B C 1
ATOM 6936 O O . LEU B 1 204 ? 9.419 15.008 2.776 1.00 7.62 204 LEU B O 1
ATOM 6952 N N . GLU B 1 205 ? 9.361 17.067 3.745 1.00 6.61 205 GLU B N 1
ATOM 6953 C CA . GLU B 1 205 ? 10.028 17.767 2.646 1.00 8.00 205 GLU B CA 1
ATOM 6954 C C . GLU B 1 205 ? 11.553 17.677 2.741 1.00 7.22 205 GLU B C 1
ATOM 6955 O O . GLU B 1 205 ? 12.239 18.040 1.789 1.00 9.25 205 GLU B O 1
ATOM 6967 N N . ARG B 1 206 ? 12.107 17.203 3.853 1.00 6.38 206 ARG B N 1
ATOM 6968 C CA . ARG B 1 206 ? 13.566 17.067 3.936 1.00 5.70 206 ARG B CA 1
ATOM 6969 C C . ARG B 1 206 ? 13.993 16.077 2.850 1.00 5.67 206 ARG B C 1
ATOM 6970 O O . ARG B 1 206 ? 13.318 15.078 2.642 1.00 6.17 206 ARG B O 1
ATOM 6991 N N . PRO B 1 207 ? 15.121 16.318 2.172 1.00 6.56 207 PRO B N 1
ATOM 6992 C CA . PRO B 1 207 ? 15.459 15.482 1.008 1.00 7.71 207 PRO B CA 1
ATOM 6993 C C . PRO B 1 207 ? 15.516 13.992 1.317 1.00 6.19 207 PRO B C 1
ATOM 6994 O O . PRO B 1 207 ? 15.021 13.201 0.504 1.00 6.92 207 PRO B O 1
ATOM 7005 N N . ALA B 1 208 ? 16.116 13.600 2.429 1.00 6.11 208 ALA B N 1
ATOM 7006 C CA . ALA B 1 208 ? 16.221 12.180 2.714 1.00 6.08 208 ALA B CA 1
ATOM 7007 C C . ALA B 1 208 ? 14.853 11.571 2.981 1.00 5.13 208 ALA B C 1
ATOM 7008 O O . ALA B 1 208 ? 14.554 10.433 2.563 1.00 6.31 208 ALA B O 1
ATOM 7015 N N . ILE B 1 209 ? 14.015 12.292 3.723 1.00 4.59 209 ILE B N 1
ATOM 7016 C CA . ILE B 1 209 ? 12.707 11.785 4.084 1.00 4.86 209 ILE B CA 1
ATOM 7017 C C . ILE B 1 209 ? 11.791 11.729 2.842 1.00 4.68 209 ILE B C 1
ATOM 7018 O O . ILE B 1 209 ? 11.043 10.736 2.647 1.00 4.83 209 ILE B O 1
ATOM 7034 N N . ALA B 1 210 ? 11.870 12.745 1.997 1.00 5.17 210 ALA B N 1
ATOM 7035 C CA . ALA B 1 210 ? 11.107 12.716 0.768 1.00 5.61 210 ALA B CA 1
ATOM 7036 C C . ALA B 1 210 ? 11.486 11.488 -0.084 1.00 5.84 210 ALA B C 1
ATOM 7037 O O . ALA B 1 210 ? 10.614 10.851 -0.685 1.00 5.65 210 ALA B O 1
ATOM 7044 N N . LYS B 1 211 ? 12.777 11.152 -0.136 1.00 5.52 211 LYS B N 1
ATOM 7045 C CA . LYS B 1 211 ? 13.225 9.979 -0.887 1.00 6.33 211 LYS B CA 1
ATOM 7046 C C . LYS B 1 211 ? 12.622 8.704 -0.309 1.00 5.51 211 LYS B C 1
ATOM 7047 O O . LYS B 1 211 ? 12.160 7.828 -1.039 1.00 6.04 211 LYS B O 1
ATOM 7066 N N . VAL B 1 212 ? 12.659 8.586 1.012 1.00 5.45 212 VAL B N 1
ATOM 7067 C CA . VAL B 1 212 ? 12.029 7.430 1.665 1.00 4.88 212 VAL B CA 1
ATOM 7068 C C . VAL B 1 212 ? 10.533 7.361 1.349 1.00 4.98 212 VAL B C 1
ATOM 7069 O O . VAL B 1 212 ? 10.007 6.286 1.088 1.00 5.83 212 VAL B O 1
ATOM 7082 N N . TRP B 1 213 ? 9.867 8.509 1.353 1.00 4.99 213 TRP B N 1
ATOM 7083 C CA . TRP B 1 213 ? 8.434 8.526 1.078 1.00 4.99 213 TRP B CA 1
ATOM 7084 C C . TRP B 1 213 ? 8.154 8.065 -0.359 1.00 4.81 213 TRP B C 1
ATOM 7085 O O . TRP B 1 213 ? 7.110 7.460 -0.607 1.00 5.72 213 TRP B O 1
ATOM 7106 N N . GLU B 1 214 ? 9.051 8.349 -1.299 1.00 5.05 214 GLU B N 1
ATOM 7107 C CA . GLU B 1 214 ? 8.875 7.824 -2.642 1.00 6.35 214 GLU B CA 1
ATOM 7108 C C . GLU B 1 214 ? 8.967 6.301 -2.634 1.00 6.18 214 GLU B C 1
ATOM 7109 O O . GLU B 1 214 ? 8.205 5.631 -3.329 1.00 7.10 214 GLU B O 1
ATOM 7121 N N . GLU B 1 215 ? 9.919 5.735 -1.884 1.00 6.53 215 GLU B N 1
ATOM 7122 C CA . GLU B 1 215 ? 10.038 4.275 -1.795 1.00 7.21 215 GLU B CA 1
ATOM 7123 C C . GLU B 1 215 ? 8.753 3.686 -1.210 1.00 6.96 215 GLU B C 1
ATOM 7124 O O . GLU B 1 215 ? 8.267 2.653 -1.660 1.00 7.56 215 GLU B O 1
ATOM 7136 N N . ARG B 1 216 ? 8.228 4.325 -0.178 1.00 6.47 216 ARG B N 1
ATOM 7137 C CA . ARG B 1 216 ? 7.021 3.862 0.474 1.00 6.09 216 ARG B CA 1
ATOM 7138 C C . ARG B 1 216 ? 5.851 3.876 -0.518 1.00 6.56 216 ARG B C 1
ATOM 7139 O O . ARG B 1 216 ? 5.070 2.930 -0.565 1.00 8.05 216 ARG B O 1
ATOM 7160 N N . ALA B 1 217 ? 5.749 4.919 -1.337 1.00 5.79 217 ALA B N 1
ATOM 7161 C CA . ALA B 1 217 ? 4.698 4.993 -2.342 1.00 7.28 217 ALA B CA 1
ATOM 7162 C C . ALA B 1 217 ? 4.872 3.913 -3.408 1.00 8.02 217 ALA B C 1
ATOM 7163 O O . ALA B 1 217 ? 3.905 3.292 -3.846 1.00 9.77 217 ALA B O 1
ATOM 7170 N N . LYS B 1 218 ? 6.113 3.702 -3.837 1.00 8.10 218 LYS B N 1
ATOM 7171 C CA . LYS B 1 218 ? 6.432 2.680 -4.835 1.00 9.00 218 LYS B CA 1
ATOM 7172 C C . LYS B 1 218 ? 5.942 1.325 -4.403 1.00 10.89 218 LYS B C 1
ATOM 7173 O O . LYS B 1 218 ? 5.286 0.627 -5.182 1.00 12.73 218 LYS B O 1
ATOM 7192 N N . VAL B 1 219 ? 6.254 0.942 -3.167 1.00 8.77 219 VAL B N 1
ATOM 7193 C CA . VAL B 1 219 ? 5.950 -0.424 -2.751 1.00 9.63 219 VAL B CA 1
ATOM 7194 C C . VAL B 1 219 ? 4.478 -0.560 -2.336 1.00 11.33 219 VAL B C 1
ATOM 7195 O O . VAL B 1 219 ? 4.007 -1.683 -2.179 1.00 15.38 219 VAL B O 1
ATOM 7208 N N . SER B 1 220 ? 3.745 0.545 -2.215 1.00 12.47 220 SER B N 1
ATOM 7209 C CA . SER B 1 220 ? 2.318 0.473 -1.899 1.00 14.33 220 SER B CA 1
ATOM 7210 C C . SER B 1 220 ? 1.520 -0.075 -3.085 1.00 15.42 220 SER B C 1
ATOM 7211 O O . SER B 1 220 ? 0.315 -0.324 -2.972 1.00 17.40 220 SER B O 1
#

Foldseek 3Di:
DDPFQKEWEAALPDQLSLLLQLLCLVLVGGYDYDHDDVVVPRLVDPVNCVQPVVSDDTKMFGNVVVRDIDGDSLVSSCVCCQPRVPVQQAADYPPDPLNVLLVVLSCCLRPQQPVLLVQLVCQVPPDPDHDVVSNVVSLVSNVVSLVVVLVQLVPAPESSGDDHHSSLSNNQRSVVCVCPPSPPDRCSCPVRPSNVVSNVVSCPDVSNVVSVVVSVVVD/DPPFQKEKEAALADQQSLLLLLLCLLLVGGYDYDHDDVVVPRLVDPVNCVQPVVSDDTKMFGNVVVRDIDGDSLVSSVVCCQPRVPVQQAADYPPDPLNVLLVVLSCCLRPQQVVLLVQLCCQVPPDPDNDVVSNVVSLVSNVVSLVVVLVQLVPAPDSSGPHHHSSLSNNQRSVVVVCPPSPPDRCSCPVRVSNVVSNVVVCVDVSNVVSVVSSVVSD

B-factor: mean 11.63, std 8.4, range [2.64, 64.47]

=== Feature glossary ===
The record interleaves many kinds of information about one protein. Here is each kind framed as the question it answers.

Q: What does the local fold look like, residue by residue?
A: The Foldseek 3Di string encodes local tertiary geometry as a 20-letter alphabet — one character per residue — derived from the relative positions of nearby Cα atoms. Unlike the amino-acid sequence, 3Di is a direct function of the 3D structure, so two proteins with the same fold have similar 3Di strings even at low sequence identity.

Q: Which residues are in helices, strands, or loops?
A: The SS8 string is DSSP's per-residue secondary-structure call. α-helix (H) means an i→i+4 H-bond ladder; β-strand (E) means the residue participates in a β-sheet; 3₁₀ (G) and π (I) are tighter and wider helices; T/S are turns/bends; '-' is loop.

Q: How big and how compact is the whole molecule?
A: Radius of gyration (Rg) is the root-mean-square distance of Cα atoms from their centroid — a single number for overall size and compactness. A globular domain of N residues has Rg ≈ 2.2·N^0.38 Å; an extended or disordered chain has a much larger Rg. The Cα contact count is the number of residue pairs whose Cα atoms are within 8 Å and are more than four positions apart in sequence — a standard proxy for tertiary packing density. The bounding box is the smallest axis-aligned box enclosing all Cα atoms.

Q: Where is each backbone atom in 3D?
A: Structure coordinates are given as an mmCIF _atom_site loop: one row per atom with element, residue name, chain id, sequence number, and x/y/z position in Å. Only the four main-chain atoms per residue are included here; side chains are omitted to keep the record compact.

Q: What is the amino-acid chain?
A: Primary structure: the covalent order of the twenty standard amino acids along the backbone. Two proteins with the same sequence will (almost always) fold to the same structure; two with 30% identity often share a fold but not the details.

Q: What if only a Cα trace is available?
A: Three-state secondary structure (P-SEA) collapses the eight DSSP classes into helix (a), strand (b), and coil (c). P-SEA assigns these from Cα geometry alone — distances and angles — without requiring backbone oxygens, so it works on any Cα trace.

Q: What family and function is it annotated with?
A: Database cross-references. InterPro integrates a dozen domain/family signature databases into unified entries with residue-range hits. GO terms attach function/process/location labels with evidence codes. CATH codes position the fold in a four-level structural taxonomy. Organism is the NCBI-taxonomy species name.

Q: How confident is the AlphaFold model at each residue?
A: pLDDT is the predicted lDDT-Cα score: AlphaFold's confidence that the local environment of each residue (all inter-atomic distances within 15 Å) is correctly placed. It is a per-residue number between 0 and 100, with higher meaning more reliable.

Q: How mobile is each atom in the crystal?
A: B-factor (Debye–Waller factor) reflects atomic displacement in the crystal lattice. It is an experimental observable (units Å²), not a prediction; low values mean the atom is pinned down, high values mean it moves or is heterogeneous across the crystal.

Q: Which residues are buried vs exposed?
A: SASA measures how much of the protein is reachable by solvent. It is computed by rolling a water-sized probe over the atomic surface and summing the exposed area (Å²). Per-residue SASA distinguishes core (buried, low SASA) from surface (exposed, high SASA) residues; total SASA is a whole-molecule size measure.

Q: What do the diagnostic plots show?
A: Plot images: a contact map (which residues are close in 3D, as an N×N binary image), a Ramachandran scatter (backbone torsion angles, revealing secondary-structure composition at a glance), and — for AlphaFold structures — a PAE heatmap (pairwise prediction confidence).

Q: What known structures does this most resemble?
A: The Foldseek neighbor list gives the closest experimentally determined structures in the PDB, ranked by structural alignment. TM-score near 1 means near-identical fold; near 0.3 means only rough topology match. This is how one finds what a novel AlphaFold prediction most resembles in the solved-structure universe.

Q: Are the domains correctly placed relative to each other?
A: Predicted aligned error is AlphaFold's pairwise confidence. Unlike pLDDT (per-residue), PAE is per-residue-pair and captures whether two parts of the structure are correctly placed relative to each other. Units are ångströms of expected positional error.

Q: What do the rendered images show?
A: Structure images are PyMOL renders from six orthogonal camera directions. Cartoon representation draws helices as coils and strands as arrows; sticks shows the backbone as bonds; surface shows the solvent-excluded envelope. Rainbow coloring maps sequence position to hue (blue→red, N→C); chain coloring assigns a distinct color per polypeptide.

Q: What are the backbone torsion angles?
A: φ (phi) and ψ (psi) are the two rotatable backbone dihedrals per residue: φ is the C(i-1)–N–Cα–C torsion, ψ is the N–Cα–C–N(i+1) torsion, both in degrees on (−180°, 180°]. α-helical residues cluster near (−60°, −45°); β-strand residues near (−120°, +130°). A Ramachandran plot is simply a scatter of (φ, ψ) for every residue.